Protein 7ESQ (pdb70)

Structure (mmCIF, N/CA/C/O backbone):
data_7ESQ
#
_entry.id   7ESQ
#
_cell.length_a   170.260
_cell.length_b   170.260
_cell.length_c   170.260
_cell.angle_alpha   90.000
_cell.angle_beta   90.000
_cell.angle_gamma   90.000
#
_symmetry.space_group_name_H-M   'I 21 3'
#
loop_
_entity.id
_entity.type
_entity.pdbx_description
1 polymer 'Packaging NTPase'
2 non-polymer 'MAGNESIUM ION'
3 non-polymer PYROPHOSPHATE
4 non-polymer DI(HYDROXYETHYL)ETHER
5 water water
#
loop_
_atom_site.group_PDB
_atom_site.id
_atom_site.type_symbol
_atom_site.label_atom_id
_atom_site.label_alt_id
_atom_site.label_comp_id
_atom_site.label_asym_id
_atom_site.label_entity_id
_atom_site.label_seq_id
_atom_site.pdbx_PDB_ins_code
_atom_site.Cartn_x
_atom_site.Cartn_y
_atom_site.Cartn_z
_atom_site.occupancy
_atom_site.B_iso_or_equiv
_atom_site.auth_seq_id
_atom_site.auth_comp_id
_atom_site.auth_asym_id
_atom_site.auth_atom_id
_atom_site.pdbx_PDB_model_num
ATOM 1 N N . THR A 1 28 ? -7.204 33.883 15.444 1.00 63.65 28 THR A N 1
ATOM 2 C CA . THR A 1 28 ? -6.536 33.263 14.301 1.00 56.40 28 THR A CA 1
ATOM 3 C C . THR A 1 28 ? -6.322 31.770 14.561 1.00 52.87 28 THR A C 1
ATOM 4 O O . THR A 1 28 ? -6.252 31.330 15.715 1.00 56.32 28 THR A O 1
ATOM 8 N N . VAL A 1 29 ? -6.177 30.992 13.501 1.00 46.46 29 VAL A N 1
ATOM 9 C CA . VAL A 1 29 ? -5.982 29.551 13.618 1.00 45.12 29 VAL A CA 1
ATOM 10 C C . VAL A 1 29 ? -4.493 29.239 13.541 1.00 43.51 29 VAL A C 1
ATOM 11 O O . VAL A 1 29 ? -3.786 29.755 12.668 1.00 42.87 29 VAL A O 1
ATOM 15 N N . ALA A 1 30 ? -4.014 28.365 14.427 1.00 41.43 30 ALA A N 1
ATOM 16 C CA . ALA A 1 30 ? -2.622 27.927 14.346 1.00 39.61 30 ALA A CA 1
ATOM 17 C C . ALA A 1 30 ? -2.428 27.036 13.122 1.00 42.59 30 ALA A C 1
ATOM 18 O O . ALA A 1 30 ? -3.172 26.065 12.916 1.00 38.95 30 ALA A O 1
ATOM 20 N N . LEU A 1 31 ? -1.413 27.361 12.321 1.00 42.84 31 LEU A N 1
ATOM 21 C CA . LEU A 1 31 ? -1.156 26.664 11.065 1.00 41.80 31 LEU A CA 1
ATOM 22 C C . LEU A 1 31 ? 0.024 25.710 11.123 1.00 44.62 31 LEU A C 1
ATOM 23 O O . LEU A 1 31 ? 0.059 24.745 10.345 1.00 42.00 31 LEU A O 1
ATOM 28 N N . VAL A 1 32 ? 0.993 25.935 12.011 1.00 40.44 32 VAL A N 1
ATOM 29 C CA . VAL A 1 32 ? 2.173 25.079 11.989 1.00 41.04 32 VAL A CA 1
ATOM 30 C C . VAL A 1 32 ? 2.664 24.681 13.382 1.00 43.19 32 VAL A C 1
ATOM 31 O O . VAL A 1 32 ? 3.313 23.643 13.527 1.00 43.58 32 VAL A O 1
ATOM 35 N N . VAL A 1 33 ? 2.372 25.472 14.419 1.00 39.63 33 VAL A N 1
ATOM 36 C CA . VAL A 1 33 ? 2.854 25.159 15.766 1.00 41.84 33 VAL A CA 1
ATOM 37 C C . VAL A 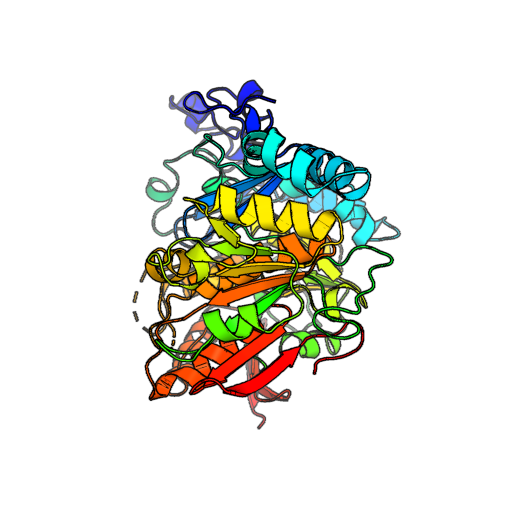1 33 ? 1.767 24.404 16.521 1.00 43.95 33 VAL A C 1
ATOM 38 O O . VAL A 1 33 ? 0.682 24.944 16.775 1.00 41.40 33 VAL A O 1
ATOM 42 N N . GLU A 1 34 ? 2.058 23.160 16.877 1.00 41.45 34 GLU A N 1
ATOM 43 C CA . GLU A 1 34 ? 1.143 22.309 17.627 1.00 44.65 34 GLU A CA 1
ATOM 44 C C . GLU A 1 34 ? 1.682 22.042 19.027 1.00 44.09 34 GLU A C 1
ATOM 45 O O . GLU A 1 34 ? 2.849 22.291 19.330 1.00 42.43 34 GLU A O 1
ATOM 51 N N . ALA A 1 35 ? 0.806 21.498 19.870 1.00 44.94 35 ALA A N 1
ATOM 52 C CA . ALA A 1 35 ? 1.148 21.238 21.263 1.00 45.94 35 ALA A CA 1
ATOM 53 C C . ALA A 1 35 ? 2.255 20.201 21.359 1.00 48.17 35 ALA A C 1
ATOM 54 O O . ALA A 1 35 ? 2.238 19.185 20.662 1.00 45.29 35 ALA A O 1
ATOM 56 N N . THR A 1 36 ? 3.226 20.463 22.233 1.00 44.23 36 THR A N 1
ATOM 57 C CA . THR A 1 36 ? 4.266 19.494 22.541 1.00 47.54 36 THR A CA 1
ATOM 58 C C . THR A 1 36 ? 4.376 19.197 24.032 1.00 45.62 36 THR A C 1
ATOM 59 O O . THR A 1 36 ? 5.209 18.375 24.425 1.00 48.42 36 THR A O 1
ATOM 63 N N . THR A 1 37 ? 3.586 19.856 24.870 1.00 43.84 37 THR A N 1
ATOM 64 C CA . THR A 1 37 ? 3.529 19.592 26.300 1.00 43.83 37 THR A CA 1
ATOM 65 C C . THR A 1 37 ? 2.084 19.308 26.670 1.00 46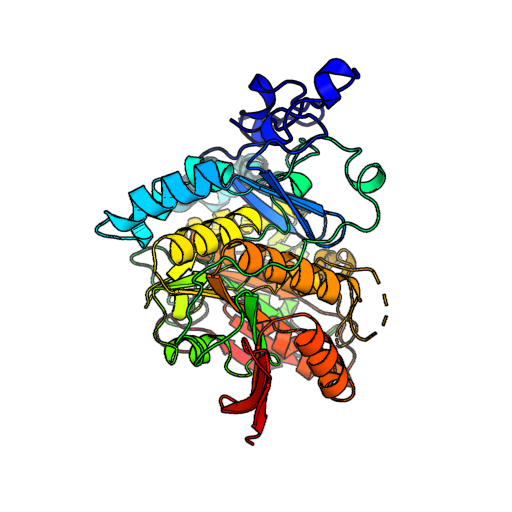.68 37 THR A C 1
ATOM 66 O O . THR A 1 37 ? 1.164 19.682 25.936 1.00 40.75 37 THR A O 1
ATOM 70 N N . GLU A 1 38 ? 1.889 18.656 27.826 1.00 42.24 38 GLU A N 1
ATOM 71 C CA . GLU A 1 38 ? 0.532 18.348 28.271 1.00 42.78 38 GLU A CA 1
ATOM 72 C C . GLU A 1 38 ? -0.276 19.614 28.513 1.00 43.99 38 GLU A C 1
ATOM 73 O O . GLU A 1 38 ? -1.501 19.623 28.307 1.00 42.45 38 GLU A O 1
ATOM 79 N N . ALA A 1 39 ? 0.382 20.692 28.952 1.00 44.60 39 ALA A N 1
ATOM 80 C CA . ALA A 1 39 ? -0.332 21.946 29.175 1.00 44.08 39 ALA A CA 1
ATOM 81 C C . ALA A 1 39 ? -0.835 22.533 27.863 1.00 40.95 39 ALA A C 1
ATOM 82 O O . ALA A 1 39 ? -1.961 23.039 27.792 1.00 42.49 39 ALA A O 1
ATOM 84 N N . GLU A 1 40 ? 0.004 22.513 26.829 1.00 40.90 40 GLU A N 1
ATOM 85 C CA . GLU A 1 40 ? -0.427 22.978 25.515 1.00 43.45 40 GLU A CA 1
ATOM 86 C C . GLU A 1 40 ? -1.512 22.078 24.922 1.00 42.69 40 GLU A C 1
ATOM 87 O O . GLU A 1 40 ? -2.412 22.571 24.225 1.00 43.39 40 GLU A O 1
ATOM 93 N N . ALA A 1 41 ? -1.455 20.771 25.196 1.00 39.33 41 ALA A N 1
ATOM 94 C CA . ALA A 1 41 ? -2.416 19.836 24.615 1.00 39.72 41 ALA A CA 1
ATOM 95 C C . ALA A 1 41 ? -3.834 20.093 25.076 1.00 43.73 41 ALA A C 1
ATOM 96 O O . ALA A 1 41 ? -4.781 19.735 24.366 1.00 40.53 41 ALA A O 1
ATOM 98 N N . LYS A 1 42 ? -4.004 20.684 26.256 1.00 43.36 42 LYS A N 1
ATOM 99 C CA . LYS A 1 42 ? -5.331 20.974 26.773 1.00 44.31 42 LYS A CA 1
ATOM 100 C C . LYS A 1 42 ? -5.974 22.172 26.099 1.00 40.27 42 LYS A C 1
ATOM 101 O O . LYS A 1 42 ? -7.155 22.427 26.343 1.00 43.09 42 LYS A O 1
ATOM 107 N N . LYS A 1 43 ? -5.237 22.907 25.272 1.00 40.89 43 LYS A N 1
ATOM 108 C CA . LYS A 1 43 ? -5.779 24.106 24.658 1.00 41.36 43 LYS A CA 1
ATOM 109 C C . LYS A 1 43 ? -6.713 23.726 23.504 1.00 40.93 43 LYS A C 1
ATOM 110 O O . LYS A 1 43 ? -6.855 22.551 23.150 1.00 38.78 43 LYS A O 1
ATOM 116 N N . SER A 1 44 ? -7.384 24.731 22.947 1.00 39.10 44 SER A N 1
ATOM 117 C CA . SER A 1 44 ? -8.371 24.486 21.902 1.00 41.50 44 SER A CA 1
ATOM 118 C C . SER A 1 44 ? -7.708 24.005 20.608 1.00 37.25 44 SER A C 1
ATOM 119 O O . SER A 1 44 ? -6.500 24.142 20.397 1.00 37.47 44 SER A O 1
ATOM 122 N N . LEU A 1 45 ? -8.533 23.434 19.726 1.00 36.43 45 LEU A N 1
ATOM 123 C CA . LEU A 1 45 ? -8.025 23.005 18.426 1.00 37.30 45 LEU A CA 1
ATOM 124 C C . LEU A 1 45 ? -7.508 24.195 17.629 1.00 37.84 45 LEU A C 1
ATOM 125 O O . LEU A 1 45 ? -6.485 24.095 16.937 1.00 37.55 45 LEU A O 1
ATOM 130 N N . ARG A 1 46 ? -8.225 25.323 17.694 1.00 35.48 46 ARG A N 1
ATOM 131 C CA . ARG A 1 46 ? -7.779 26.549 17.036 1.00 37.31 46 ARG A CA 1
ATOM 132 C C . ARG A 1 46 ? -6.360 26.906 17.450 1.00 41.59 46 ARG A C 1
ATOM 133 O O . ARG A 1 46 ? -5.546 27.339 16.628 1.00 39.88 46 ARG A O 1
ATOM 141 N N . GLU A 1 47 ? -6.041 26.705 18.718 1.00 40.47 47 GLU A N 1
ATOM 142 C CA . GLU A 1 47 ? -4.764 27.130 19.267 1.00 42.79 47 GLU A CA 1
ATOM 143 C C . GLU A 1 47 ? -3.676 26.075 19.131 1.00 43.57 47 GLU A C 1
ATOM 144 O O . GLU A 1 47 ? -2.568 26.273 19.647 1.00 43.11 47 GLU A O 1
ATOM 150 N N . GLY A 1 48 ? -3.960 24.948 18.485 1.00 37.43 48 GLY A N 1
ATOM 151 C CA . GLY A 1 48 ? -2.954 23.921 18.333 1.00 39.64 48 GLY A CA 1
ATOM 152 C C . GLY A 1 48 ? -2.974 22.833 19.383 1.00 37.72 48 GLY A C 1
ATOM 153 O O . GLY A 1 48 ? -2.066 21.990 19.388 1.00 39.81 48 GLY A O 1
ATOM 154 N N . GLY A 1 49 ? -3.982 22.814 20.258 1.00 37.05 49 GLY A N 1
ATOM 155 C CA . GLY A 1 49 ? -4.152 21.755 21.230 1.00 36.20 49 GLY A CA 1
ATOM 156 C C . GLY A 1 49 ? -4.975 20.594 20.690 1.00 42.63 49 GLY A C 1
ATOM 157 O O . GLY A 1 49 ? -5.321 20.522 19.508 1.00 39.02 49 GLY A O 1
ATOM 158 N N . LEU A 1 50 ? -5.275 19.658 21.587 1.00 35.77 50 LEU A N 1
ATOM 159 C CA . LEU A 1 50 ? -5.942 18.418 21.241 1.00 36.52 50 LEU A CA 1
ATOM 160 C C . LEU A 1 50 ? -7.331 18.280 21.852 1.00 39.11 50 LEU A C 1
ATOM 161 O O . LEU A 1 50 ? -7.962 17.237 21.674 1.00 41.98 50 LEU A O 1
ATOM 166 N N . VAL A 1 51 ? -7.830 19.289 22.559 1.00 37.24 51 VAL A N 1
ATOM 167 C CA . VAL A 1 51 ? -9.103 19.196 23.259 1.00 37.55 51 VAL A CA 1
ATOM 168 C C . VAL A 1 51 ? -10.054 20.242 22.686 1.00 38.77 51 VAL A C 1
ATOM 169 O O . VAL A 1 51 ? -9.764 21.442 22.759 1.00 39.45 51 VAL A O 1
ATOM 173 N N . PRO A 1 52 ? -11.195 19.852 22.115 1.00 36.32 52 PRO A N 1
ATOM 174 C CA . PRO A 1 52 ? -12.118 20.856 21.561 1.00 37.21 52 PRO A CA 1
ATOM 175 C C . PRO A 1 52 ? -12.635 21.793 22.646 1.00 41.70 52 PRO A C 1
ATOM 176 O O . PRO A 1 52 ? -13.025 21.362 23.735 1.00 41.83 52 PRO A O 1
ATOM 180 N N . ALA A 1 53 ? -12.601 23.089 22.348 1.00 41.10 53 ALA A N 1
ATOM 181 C CA . ALA A 1 53 ? -13.199 24.087 23.219 1.00 43.31 53 ALA A CA 1
ATOM 182 C C . ALA A 1 53 ? -14.714 23.906 23.247 1.00 47.81 53 ALA A C 1
ATOM 183 O O . ALA A 1 53 ? -15.283 23.061 22.545 1.00 44.66 53 ALA A O 1
ATOM 185 N N . ALA A 1 54 ? -15.382 24.719 24.075 1.00 47.15 54 ALA A N 1
ATOM 186 C CA . ALA A 1 54 ? -16.814 24.529 24.291 1.00 46.90 54 ALA A CA 1
ATOM 187 C C . ALA A 1 54 ? -17.592 24.577 22.980 1.00 45.59 54 ALA A C 1
ATOM 188 O O . ALA A 1 54 ? -18.561 23.829 22.796 1.00 48.66 54 ALA A O 1
ATOM 190 N N . HIS A 1 55 ? -17.164 25.422 22.042 1.00 44.03 55 HIS A N 1
ATOM 191 C CA . HIS A 1 55 ? -17.911 25.633 20.809 1.00 43.53 55 HIS A CA 1
ATOM 192 C C . HIS A 1 55 ? -17.215 25.065 19.573 1.00 43.03 55 HIS A C 1
ATOM 193 O O . HIS A 1 55 ? -17.526 25.478 18.457 1.00 42.80 55 HIS A O 1
ATOM 200 N N . GLU A 1 56 ? -16.284 24.136 19.743 1.00 39.68 56 GLU A N 1
ATOM 201 C CA . GLU A 1 56 ? -15.630 23.477 18.619 1.00 38.21 56 GLU A CA 1
ATOM 202 C C . GLU A 1 56 ? -16.225 22.084 18.439 1.00 39.89 56 GLU A C 1
ATOM 203 O O . GLU A 1 56 ? -16.340 21.329 19.409 1.00 39.56 56 GLU A O 1
ATOM 209 N N . ILE A 1 57 ? -16.603 21.737 17.203 1.00 34.55 57 ILE A N 1
ATOM 210 C CA . ILE A 1 57 ? -17.096 20.399 16.877 1.00 34.84 57 ILE A CA 1
ATOM 211 C C . ILE A 1 57 ? -16.168 19.820 15.818 1.00 35.39 57 ILE A C 1
ATOM 212 O O . ILE A 1 57 ? -15.998 20.426 14.756 1.00 32.23 57 ILE A O 1
ATOM 217 N N . MET A 1 58 ? -15.585 18.655 16.092 1.00 32.83 58 MET A N 1
ATOM 218 C CA . MET A 1 58 ? -14.702 18.022 15.117 1.00 32.45 58 MET A CA 1
ATOM 219 C C . MET A 1 58 ? -15.507 17.327 14.027 1.00 35.12 58 MET A C 1
ATOM 220 O O . MET A 1 58 ? -16.533 16.697 14.299 1.00 32.76 58 MET A O 1
ATOM 225 N N . ILE A 1 59 ? -15.008 17.414 12.795 1.00 33.44 59 ILE A N 1
ATOM 226 C CA . ILE A 1 59 ? -15.670 16.811 11.636 1.00 32.29 59 ILE A CA 1
ATOM 227 C C . ILE A 1 59 ? -14.696 15.869 10.939 1.00 34.41 59 ILE A C 1
ATOM 228 O O . ILE A 1 59 ? -13.848 16.335 10.163 1.00 32.25 59 ILE A O 1
ATOM 233 N N . PRO A 1 60 ? -14.776 14.557 11.176 1.00 33.87 60 PRO A N 1
ATOM 234 C CA . PRO A 1 60 ? -13.876 13.613 10.496 1.00 32.92 60 PRO A CA 1
ATOM 235 C C . PRO A 1 60 ? -14.312 13.363 9.053 1.00 34.03 60 PRO A C 1
ATOM 236 O O . PRO A 1 60 ? -15.466 13.021 8.784 1.00 35.56 60 PRO A O 1
ATOM 240 N N . VAL A 1 61 ? -13.366 13.499 8.130 1.00 33.44 61 VAL A N 1
ATOM 241 C CA . VAL A 1 61 ? -13.636 13.303 6.707 1.00 33.62 61 VAL A CA 1
ATOM 242 C C . VAL A 1 61 ? -12.502 12.458 6.140 1.00 33.23 61 VAL A C 1
ATOM 243 O O . VAL A 1 61 ? -11.399 12.966 5.929 1.00 35.90 61 VAL A O 1
ATOM 247 N N . GLY A 1 62 ? -12.744 11.164 5.933 1.00 38.81 62 GLY A N 1
ATOM 248 C CA . GLY A 1 62 ? -11.650 10.299 5.505 1.00 41.63 62 GLY A CA 1
ATOM 249 C C . GLY A 1 62 ? -10.560 10.305 6.559 1.00 39.51 62 GLY A C 1
ATOM 250 O O . GLY A 1 62 ? -10.829 10.136 7.754 1.00 38.96 62 GLY A O 1
ATOM 251 N N . ASN A 1 63 ? -9.314 10.547 6.136 1.00 39.94 63 ASN A N 1
ATOM 252 C CA . ASN A 1 63 ? -8.194 10.642 7.069 1.00 40.94 63 ASN A CA 1
ATOM 253 C C . ASN A 1 63 ? -7.954 12.063 7.572 1.00 41.60 63 ASN A C 1
ATOM 254 O O . ASN A 1 63 ? -6.973 12.302 8.286 1.00 41.07 63 ASN A O 1
ATOM 259 N N . MET A 1 64 ? -8.845 12.989 7.252 1.00 37.77 64 MET A N 1
ATOM 260 C CA . MET A 1 64 ? -8.746 14.381 7.655 1.00 36.23 64 MET A CA 1
ATOM 261 C C . MET A 1 64 ? -9.651 14.595 8.864 1.00 37.96 64 MET A C 1
ATOM 262 O O . MET A 1 64 ? -10.634 13.874 9.068 1.00 34.90 64 MET A O 1
ATOM 267 N N . ILE A 1 65 ? -9.331 15.599 9.664 1.00 32.85 65 ILE A N 1
ATOM 268 C CA . ILE A 1 65 ? -10.229 16.006 10.735 1.00 35.58 65 ILE A CA 1
ATOM 269 C C . ILE A 1 65 ? -10.346 17.511 10.658 1.00 36.04 65 ILE A C 1
ATOM 270 O O . ILE A 1 65 ? -9.343 18.212 10.810 1.00 37.61 65 ILE A O 1
ATOM 275 N N . LEU A 1 66 ? -11.558 18.003 10.396 1.00 33.40 66 LEU A N 1
ATOM 276 C CA . LEU A 1 66 ? -11.839 19.431 10.366 1.00 33.57 66 LEU A CA 1
ATOM 277 C C . LEU A 1 66 ? -12.536 19.816 11.667 1.00 33.76 66 LEU A C 1
ATOM 278 O O . LEU A 1 66 ? -12.879 18.965 12.485 1.00 35.85 66 LEU A O 1
ATOM 283 N N . ALA A 1 67 ? -12.774 21.112 11.844 1.00 35.79 67 ALA A N 1
ATOM 284 C CA . ALA A 1 67 ? -13.471 21.609 13.019 1.00 34.57 67 ALA A CA 1
ATOM 285 C C . ALA A 1 67 ? -14.318 22.804 12.621 1.00 34.09 67 ALA A C 1
ATOM 286 O O . ALA A 1 67 ? -13.865 23.653 11.853 1.00 34.61 67 ALA A O 1
ATOM 288 N N . VAL A 1 68 ? -15.539 22.872 13.148 1.00 33.62 68 VAL A N 1
ATOM 289 C CA . VAL A 1 68 ? -16.365 24.064 13.037 1.00 33.40 68 VAL A CA 1
ATOM 290 C C . VAL A 1 68 ? -16.443 24.732 14.403 1.00 35.59 68 VAL A C 1
ATOM 291 O O . VAL A 1 68 ? -16.560 24.055 15.430 1.00 37.09 68 VAL A O 1
ATOM 295 N N . ASP A 1 69 ? -16.329 26.054 14.410 1.00 34.01 69 ASP A N 1
ATOM 296 C CA . ASP A 1 69 ? -16.464 26.871 15.613 1.00 38.33 69 ASP A CA 1
ATOM 297 C C . ASP A 1 69 ? -17.853 27.491 15.573 1.00 39.13 69 ASP A C 1
ATOM 298 O O . ASP A 1 69 ? -18.110 28.409 14.782 1.00 38.90 69 ASP A O 1
ATOM 303 N N . THR A 1 70 ? -18.751 26.985 16.414 1.00 36.79 70 THR A N 1
ATOM 304 C CA . THR A 1 70 ? -20.149 27.402 16.308 1.00 42.27 70 THR A CA 1
ATOM 305 C C . THR A 1 70 ? -20.369 28.819 16.821 1.00 44.96 70 THR A C 1
ATOM 306 O O . THR A 1 70 ? -21.404 29.427 16.508 1.00 42.64 70 THR A O 1
ATOM 310 N N . GLN A 1 71 ? -19.426 29.361 17.600 1.00 42.35 71 GLN A N 1
ATOM 311 C CA . GLN A 1 71 ? -19.535 30.756 18.011 1.00 45.16 71 GLN A CA 1
ATOM 312 C C . GLN A 1 71 ? -19.191 31.699 16.867 1.00 46.06 71 GLN A C 1
ATOM 313 O O . GLN A 1 71 ? -19.898 32.691 16.632 1.00 43.02 71 GLN A O 1
ATOM 319 N N . VAL A 1 72 ? -18.112 31.407 16.142 1.00 39.93 72 VAL A N 1
ATOM 320 C CA . VAL A 1 72 ? -17.802 32.179 14.944 1.00 38.95 72 VAL A CA 1
ATOM 321 C C . VAL A 1 72 ? -18.911 32.011 13.911 1.00 43.57 72 VAL A C 1
ATOM 322 O O . VAL A 1 72 ? -19.306 32.972 13.234 1.00 44.00 72 VAL A O 1
ATOM 326 N N . LEU A 1 73 ? -19.443 30.791 13.792 1.00 43.66 73 LEU A N 1
ATOM 327 C CA . LEU A 1 73 ? -20.518 30.524 12.837 1.00 41.19 73 LEU A CA 1
ATOM 328 C C . LEU A 1 73 ? -21.710 31.453 13.063 1.00 44.66 73 LEU A C 1
ATOM 329 O O . LEU A 1 73 ? -22.149 32.149 12.141 1.00 46.20 73 LEU A O 1
ATOM 334 N N . ASP A 1 74 ? -22.246 31.481 14.290 1.00 42.44 74 ASP A N 1
ATOM 335 C CA . ASP A 1 74 ? -23.433 32.299 14.559 1.00 46.48 74 ASP A CA 1
ATOM 336 C C . ASP A 1 74 ? -23.135 33.792 14.537 1.00 47.76 74 ASP A C 1
ATOM 337 O O . ASP A 1 74 ? -24.009 34.585 14.159 1.00 48.91 74 ASP A O 1
ATOM 342 N N . LYS A 1 75 ? -21.925 34.198 14.922 1.00 44.97 75 LYS A N 1
ATOM 343 C CA . LYS A 1 75 ? -21.442 35.533 14.582 1.00 46.89 75 LYS A CA 1
ATOM 344 C C . LYS A 1 75 ? -21.627 35.861 13.102 1.00 50.65 75 LYS A C 1
ATOM 345 O O . LYS A 1 75 ? -22.198 36.898 12.746 1.00 50.02 75 LYS A O 1
ATOM 351 N N . CYS A 1 76 ? -21.095 35.009 12.219 1.00 47.29 76 CYS A N 1
ATOM 352 C CA . CYS A 1 76 ? -21.191 35.277 10.784 1.00 48.03 76 CYS A CA 1
ATOM 353 C C . CYS A 1 76 ? -22.633 35.211 10.305 1.00 49.14 76 CYS A C 1
ATOM 354 O O . CYS A 1 76 ? -23.038 35.989 9.429 1.00 52.03 76 CYS A O 1
ATOM 357 N N . ALA A 1 77 ? -23.420 34.287 10.855 1.00 45.37 77 ALA A N 1
ATOM 358 C CA . ALA A 1 77 ? -24.802 34.156 10.408 1.00 46.64 77 ALA A CA 1
ATOM 359 C C . ALA A 1 77 ? -25.595 35.418 10.730 1.00 52.51 77 ALA A C 1
ATOM 360 O O . ALA A 1 77 ? -26.426 35.857 9.931 1.00 50.61 77 ALA A O 1
ATOM 362 N N . LEU A 1 78 ? -25.331 36.028 11.887 1.00 51.65 78 LEU A N 1
ATOM 363 C CA . LEU A 1 78 ? -25.977 37.297 12.218 1.00 54.46 78 LEU A CA 1
ATOM 364 C C . LEU A 1 78 ? -25.537 38.407 11.272 1.00 55.99 78 LEU A C 1
ATOM 365 O O . LEU A 1 78 ? -26.366 39.193 10.799 1.00 57.00 78 LEU A O 1
ATOM 370 N N . ALA A 1 79 ? -24.236 38.484 10.977 1.00 54.95 79 ALA A N 1
ATOM 371 C CA . ALA A 1 79 ? -23.744 39.489 10.040 1.00 58.02 79 ALA A CA 1
ATOM 372 C C . ALA A 1 79 ? -24.338 39.283 8.648 1.00 62.61 79 ALA A C 1
ATOM 373 O O . ALA A 1 79 ? -24.793 40.238 8.005 1.00 63.56 79 ALA A O 1
ATOM 375 N N . LEU A 1 80 ? -24.347 38.034 8.166 1.00 58.28 80 LEU A N 1
ATOM 376 C CA . LEU A 1 80 ? -24.919 37.749 6.852 1.00 58.29 80 LEU A CA 1
ATOM 377 C C . LEU A 1 80 ? -26.412 38.059 6.807 1.00 61.87 80 LEU A C 1
ATOM 378 O O . LEU A 1 80 ? -26.929 38.503 5.774 1.00 63.56 80 LEU A O 1
ATOM 383 N N . ALA A 1 81 ? -27.126 37.815 7.909 1.00 59.31 81 ALA A N 1
ATOM 384 C CA . ALA A 1 81 ? -28.570 38.019 7.893 1.00 58.02 81 ALA A CA 1
ATOM 385 C C . ALA A 1 81 ? -28.921 39.480 7.652 1.00 66.14 81 ALA A C 1
ATOM 386 O O . ALA A 1 81 ? -29.974 39.777 7.074 1.00 68.51 81 ALA A O 1
ATOM 388 N N . ALA A 1 82 ? -28.054 40.401 8.072 1.00 65.73 82 ALA A N 1
ATOM 389 C CA . ALA A 1 82 ? -28.271 41.827 7.870 1.00 68.21 82 ALA A CA 1
ATOM 390 C C . ALA A 1 82 ? -27.556 42.349 6.629 1.00 72.06 82 ALA A C 1
ATOM 391 O O . ALA A 1 82 ? -27.288 43.552 6.536 1.00 74.42 82 ALA A O 1
ATOM 393 N N . SER A 1 83 ? -27.249 41.472 5.674 1.00 72.21 83 SER A N 1
ATOM 394 C CA . SER A 1 83 ? -26.539 41.838 4.457 1.00 73.67 83 SER A CA 1
ATOM 395 C C . SER A 1 83 ? -27.499 42.003 3.290 1.00 74.42 83 SER A C 1
ATOM 396 O O . SER A 1 83 ? -28.509 41.303 3.178 1.00 71.72 83 SER A O 1
ATOM 399 N N . ASP A 1 84 ? -27.148 42.934 2.406 1.00 77.69 84 ASP A N 1
ATOM 400 C CA . ASP A 1 84 ? -27.905 43.156 1.180 1.00 84.30 84 ASP A CA 1
ATOM 401 C C . ASP A 1 84 ? -27.497 42.210 0.045 1.00 83.01 84 ASP A C 1
ATOM 402 O O . ASP A 1 84 ? -28.325 41.919 -0.828 1.00 82.69 84 ASP A O 1
ATOM 407 N N . ASP A 1 85 ? -26.261 41.714 0.037 1.00 79.21 85 ASP A N 1
ATOM 408 C CA . ASP A 1 85 ? -25.837 40.659 -0.890 1.00 77.47 85 ASP A CA 1
ATOM 409 C C . ASP A 1 85 ? -25.123 39.544 -0.143 1.00 72.75 85 ASP A C 1
ATOM 410 O O . ASP A 1 85 ? -23.954 39.731 0.258 1.00 70.10 85 ASP A O 1
ATOM 415 N N . PRO A 1 86 ? -25.776 38.396 0.077 1.00 70.37 86 PRO A N 1
ATOM 416 C CA . PRO A 1 86 ? -25.039 37.208 0.545 1.00 67.83 86 PRO A CA 1
ATOM 417 C C . PRO A 1 86 ? -23.783 36.905 -0.255 1.00 64.30 86 PRO A C 1
ATOM 418 O O . PRO A 1 86 ? -22.721 36.646 0.330 1.00 62.37 86 PRO A O 1
ATOM 422 N N . GLY A 1 87 ? -23.881 36.923 -1.586 1.00 64.16 87 GLY A N 1
ATOM 423 C CA . GLY A 1 87 ? -22.722 36.627 -2.409 1.00 60.68 87 GLY A CA 1
ATOM 424 C C . GLY A 1 87 ? -21.571 37.582 -2.160 1.00 65.54 87 GLY A C 1
ATOM 425 O O . GLY A 1 87 ? -20.415 37.160 -2.052 1.00 64.13 87 GLY A O 1
ATOM 426 N N . ARG A 1 88 ? -21.867 38.882 -2.047 1.00 64.28 88 ARG A N 1
ATOM 427 C CA . ARG A 1 88 ? -20.799 39.847 -1.795 1.00 67.35 88 ARG A CA 1
ATOM 428 C C . ARG A 1 88 ? -20.224 39.691 -0.389 1.00 62.70 88 ARG A C 1
ATOM 429 O O . ARG A 1 88 ? -19.010 39.823 -0.199 1.00 61.01 88 ARG A O 1
ATOM 437 N N . TRP A 1 89 ? -21.071 39.408 0.608 1.00 62.30 89 TRP A N 1
ATOM 438 C CA . TRP A 1 89 ? -20.579 39.265 1.979 1.00 58.98 89 TRP A CA 1
ATOM 439 C C . TRP A 1 89 ? -19.525 38.168 2.072 1.00 56.14 89 TRP A C 1
ATOM 440 O O . TRP A 1 89 ? -18.470 38.353 2.690 1.00 55.03 89 TRP A O 1
ATOM 451 N N . PHE A 1 90 ? -19.788 37.019 1.445 1.00 57.91 90 PHE A N 1
ATOM 452 C CA . PHE A 1 90 ? -18.821 35.922 1.455 1.00 55.21 90 PHE A CA 1
ATOM 453 C C . PHE A 1 90 ? -17.500 36.310 0.791 1.00 58.11 90 PHE A C 1
ATOM 454 O O . PHE A 1 90 ? -16.422 36.003 1.317 1.00 55.93 90 PHE A O 1
ATOM 462 N N . ALA A 1 91 ? -17.558 36.991 -0.361 1.00 57.40 91 ALA A N 1
ATOM 463 C CA . ALA A 1 91 ? -16.327 37.361 -1.059 1.00 60.31 91 ALA A CA 1
ATOM 464 C C . ALA A 1 91 ? -15.489 38.352 -0.254 1.00 58.45 91 ALA A C 1
ATOM 465 O O . ALA A 1 91 ? -14.260 38.366 -0.376 1.00 63.06 91 ALA A O 1
ATOM 467 N N . GLU A 1 92 ? -16.131 39.177 0.574 1.00 59.45 92 GLU A N 1
ATOM 468 C CA . GLU A 1 92 ? -15.463 40.179 1.400 1.00 57.60 92 GLU A CA 1
ATOM 469 C C . GLU A 1 92 ? -15.042 39.659 2.773 1.00 60.58 92 GLU A C 1
ATOM 470 O O . GLU A 1 92 ? -14.433 40.412 3.539 1.00 59.76 92 GLU A O 1
ATOM 476 N N . ASN A 1 93 ? -15.341 38.404 3.112 1.00 61.28 93 ASN A N 1
ATOM 477 C CA . ASN A 1 93 ? -15.099 37.909 4.467 1.00 59.91 93 ASN A CA 1
ATOM 478 C C . ASN A 1 93 ? -14.440 36.533 4.449 1.00 60.74 93 ASN A C 1
ATOM 479 O O . ASN A 1 93 ? -14.791 35.633 5.227 1.00 54.99 93 ASN A O 1
ATOM 484 N N . GLU A 1 94 ? -13.452 36.354 3.572 1.00 58.32 94 GLU A N 1
ATOM 485 C CA . GLU A 1 94 ? -12.777 35.067 3.515 1.00 59.84 94 GLU A CA 1
ATOM 486 C C . GLU A 1 94 ? -12.033 34.773 4.809 1.00 57.36 94 GLU A C 1
ATOM 487 O O . GLU A 1 94 ? -11.873 33.604 5.174 1.00 54.31 94 GLU A O 1
ATOM 493 N N . SER A 1 95 ? -11.615 35.810 5.539 1.00 56.13 95 SER A N 1
ATOM 494 C CA . SER A 1 95 ? -10.949 35.572 6.815 1.00 56.54 95 SER A CA 1
ATOM 495 C C . SER A 1 95 ? -11.901 34.953 7.836 1.00 53.68 95 SER A C 1
ATOM 496 O O . SER A 1 95 ? -11.523 34.017 8.552 1.00 51.27 95 SER A O 1
ATOM 499 N N . LEU A 1 96 ? -13.137 35.461 7.918 1.00 53.07 96 LEU A N 1
ATOM 500 C CA . LEU A 1 96 ? -14.104 34.915 8.870 1.00 49.75 96 LEU A CA 1
ATOM 501 C C . LEU A 1 96 ? -14.526 33.503 8.487 1.00 51.37 96 LEU A C 1
ATOM 502 O O . LEU A 1 96 ? -14.723 32.651 9.361 1.00 49.69 96 LEU A O 1
ATOM 507 N N . ILE A 1 97 ? -14.686 33.245 7.185 1.00 50.03 97 ILE A N 1
ATOM 508 C CA . ILE A 1 97 ? -15.006 31.900 6.708 1.00 48.06 97 ILE A CA 1
ATOM 509 C C . ILE A 1 97 ? -13.911 30.906 7.069 1.00 45.44 97 ILE A C 1
ATOM 510 O O . ILE A 1 97 ? -14.195 29.772 7.473 1.00 41.17 97 ILE A O 1
ATOM 515 N N . HIS A 1 98 ? -12.649 31.304 6.956 1.00 45.37 98 HIS A N 1
ATOM 516 C CA . HIS A 1 98 ? -11.605 30.350 7.316 1.00 47.38 98 HIS A CA 1
ATOM 517 C C . HIS A 1 98 ? -11.459 30.192 8.825 1.00 50.43 98 HIS A C 1
ATOM 518 O O . HIS A 1 98 ? -10.821 29.233 9.285 1.00 46.37 98 HIS A O 1
ATOM 525 N N . SER A 1 99 ? -12.059 31.099 9.593 1.00 45.62 99 SER A N 1
ATOM 526 C CA . SER A 1 99 ? -12.141 30.945 11.034 1.00 49.99 99 SER A CA 1
ATOM 527 C C . SER A 1 99 ? -13.333 30.088 11.437 1.00 45.96 99 SER A C 1
ATOM 528 O O . SER A 1 99 ? -13.370 29.579 12.569 1.00 44.31 99 SER A O 1
ATOM 531 N N . THR A 1 100 ? -14.306 29.923 10.535 1.00 42.65 100 THR A N 1
ATOM 532 C CA . THR A 1 100 ? -15.526 29.204 10.883 1.00 37.75 100 THR A CA 1
ATOM 533 C C . THR A 1 100 ? -15.330 27.701 10.770 1.00 37.02 100 THR A C 1
ATOM 534 O O . THR A 1 100 ? -15.773 26.952 11.636 1.00 35.86 100 THR A O 1
ATOM 538 N N . VAL A 1 101 ? -14.710 27.241 9.683 1.00 34.72 101 VAL A N 1
ATOM 539 C CA . VAL A 1 101 ? -14.330 25.841 9.535 1.00 34.32 101 VAL A CA 1
ATOM 540 C C . VAL A 1 101 ? -12.849 25.807 9.173 1.00 35.41 101 VAL A C 1
ATOM 541 O O . VAL A 1 101 ? -12.411 26.520 8.256 1.00 36.39 101 VAL A O 1
ATOM 545 N N . PHE A 1 102 ? -12.076 24.992 9.897 1.00 35.93 102 PHE A N 1
ATOM 546 C CA . PHE A 1 102 ? -10.632 24.942 9.712 1.00 33.89 102 PHE A CA 1
ATOM 547 C C . PHE A 1 102 ? -10.137 23.527 9.990 1.00 36.47 102 PHE A C 1
ATOM 548 O O . PHE A 1 102 ? -10.872 22.678 10.491 1.00 35.35 102 PHE A O 1
ATOM 556 N N . ALA A 1 103 ? -8.887 23.265 9.611 1.00 33.98 103 ALA A N 1
ATOM 557 C CA . ALA A 1 103 ? -8.296 21.954 9.849 1.00 37.42 103 ALA A CA 1
ATOM 558 C C . ALA A 1 103 ? -7.278 22.075 10.974 1.00 36.32 103 ALA A C 1
ATOM 559 O O . ALA A 1 103 ? -6.212 22.667 10.758 1.00 37.61 103 ALA A O 1
ATOM 561 N N . PRO A 1 104 ? -7.552 21.540 12.168 1.00 36.92 104 PRO A N 1
ATOM 562 C CA . PRO A 1 104 ? -6.605 21.686 13.293 1.00 37.15 104 PRO A CA 1
ATOM 563 C C . PRO A 1 104 ? -5.204 21.173 12.958 1.00 36.49 104 PRO A C 1
ATOM 564 O O . PRO A 1 104 ? -5.037 20.185 12.238 1.00 36.66 104 PRO A O 1
ATOM 568 N N . VAL A 1 105 ? -4.193 21.834 13.532 1.00 35.88 105 VAL A N 1
ATOM 569 C CA . VAL A 1 105 ? -2.792 21.497 13.251 1.00 36.74 105 VAL A CA 1
ATOM 570 C C . VAL A 1 105 ? -2.302 20.290 14.063 1.00 38.19 105 VAL A C 1
ATOM 571 O O . VAL A 1 105 ? -1.398 19.579 13.616 1.00 37.45 105 VAL A O 1
ATOM 575 N N . ALA A 1 106 ? -2.872 20.015 15.242 1.00 37.72 106 ALA A N 1
ATOM 576 C CA . ALA A 1 106 ? -2.340 18.955 16.095 1.00 37.49 106 ALA A CA 1
ATOM 577 C C . ALA A 1 106 ? -2.490 17.577 15.452 1.00 43.44 106 ALA A C 1
ATOM 578 O O . ALA A 1 106 ? -3.576 17.200 14.999 1.00 41.19 106 ALA A O 1
ATOM 580 N N . LYS A 1 107 ? -1.404 16.805 15.462 1.00 39.39 107 LYS A N 1
ATOM 581 C CA . LYS A 1 107 ? -1.382 15.529 14.753 1.00 47.20 107 LYS A CA 1
ATOM 582 C C . LYS A 1 107 ? -2.047 14.393 15.526 1.00 49.48 107 LYS A C 1
ATOM 583 O O . LYS A 1 107 ? -2.560 13.456 14.903 1.00 48.85 107 LYS A O 1
ATOM 589 N N . GLY A 1 108 ? -2.072 14.442 16.857 1.00 42.65 108 GLY A N 1
ATOM 590 C CA . GLY A 1 108 ? -2.562 13.242 17.531 1.00 48.70 108 GLY A CA 1
ATOM 591 C C . GLY A 1 108 ? -4.066 12.975 17.542 1.00 47.66 108 GLY A C 1
ATOM 592 O O . GLY A 1 108 ? -4.481 11.998 18.177 1.00 41.92 108 GLY A O 1
ATOM 593 N N . LEU A 1 109 ? -4.887 13.770 16.839 1.00 40.65 109 LEU A N 1
ATOM 594 C CA . LEU A 1 109 ? -6.345 13.703 17.014 1.00 41.06 109 LEU A CA 1
ATOM 595 C C . LEU A 1 109 ? -6.923 12.345 16.635 1.00 41.03 109 LEU A C 1
ATOM 596 O O . LEU A 1 109 ? -7.862 11.867 17.283 1.00 39.49 109 LEU A O 1
ATOM 601 N N . HIS A 1 110 ? -6.399 11.720 15.574 1.00 42.18 110 HIS A N 1
ATOM 602 C CA . HIS A 1 110 ? -6.884 10.405 15.158 1.00 44.61 110 HIS A CA 1
ATOM 603 C C . HIS A 1 110 ? -6.739 9.376 16.263 1.00 41.57 110 HIS A C 1
ATOM 604 O O . HIS A 1 110 ? -7.604 8.507 16.434 1.00 42.87 110 HIS A O 1
ATOM 611 N N . ARG A 1 111 ? -5.621 9.418 16.986 1.00 40.66 111 ARG A N 1
ATOM 612 C CA . ARG A 1 111 ? -5.409 8.454 18.060 1.00 40.88 111 ARG A CA 1
ATOM 613 C C . ARG A 1 111 ? -6.286 8.763 19.264 1.00 39.24 111 ARG A C 1
ATOM 614 O O . ARG A 1 111 ? -6.887 7.854 19.856 1.00 36.84 111 ARG A O 1
ATOM 622 N N . VAL A 1 112 ? -6.364 10.043 19.644 1.00 35.84 112 VAL A N 1
ATOM 623 C CA . VAL A 1 112 ? -7.085 10.424 20.855 1.00 35.50 112 VAL A CA 1
ATOM 624 C C . VAL A 1 112 ? -8.583 10.183 20.721 1.00 36.75 112 VAL A C 1
ATOM 625 O O . VAL A 1 112 ? -9.257 9.881 21.716 1.00 36.13 112 VAL A O 1
ATOM 629 N N . TYR A 1 113 ? -9.142 10.317 19.505 1.00 34.52 113 TYR A N 1
ATOM 630 C CA . TYR A 1 113 ? -10.586 10.196 19.275 1.00 35.62 113 TYR A CA 1
ATOM 631 C C . TYR A 1 113 ? -10.837 9.060 18.291 1.00 36.27 113 TYR A C 1
ATOM 632 O O . TYR A 1 113 ? -11.031 9.299 17.090 1.00 35.16 113 TYR A O 1
ATOM 641 N N . PRO A 1 114 ? -10.861 7.812 18.769 1.00 36.21 114 PRO A N 1
ATOM 642 C CA . PRO A 1 114 ? -10.820 6.665 17.855 1.00 35.51 114 PRO A CA 1
ATOM 643 C C . PRO A 1 114 ? -12.122 6.474 17.087 1.00 36.06 114 PRO A C 1
ATOM 644 O O . PRO A 1 114 ? -13.211 6.522 17.658 1.00 31.81 114 PRO A O 1
ATOM 648 N N . LEU A 1 115 ? -11.985 6.215 15.781 1.00 31.97 115 LEU A N 1
ATOM 649 C CA . LEU A 1 115 ? -13.126 6.004 14.885 1.00 32.68 115 LEU A CA 1
ATOM 650 C C . LEU A 1 115 ? -14.148 7.133 15.035 1.00 31.38 115 LEU A C 1
ATOM 651 O O . LEU A 1 115 ? -15.359 6.915 15.042 1.00 35.13 115 LEU A O 1
ATOM 656 N N . LEU A 1 116 ? -13.636 8.359 15.116 1.00 33.02 116 LEU A N 1
ATOM 657 C CA . LEU A 1 116 ? -14.452 9.537 15.367 1.00 31.29 116 LEU A CA 1
ATOM 658 C C . LEU A 1 116 ? -15.587 9.674 14.354 1.00 35.22 116 LEU A C 1
ATOM 659 O O . LEU A 1 116 ? -15.407 9.442 13.153 1.00 31.97 116 LEU A O 1
ATOM 664 N N . SER A 1 117 ? -16.761 10.040 14.858 1.00 31.46 117 SER A N 1
ATOM 665 C CA . SER A 1 117 ? -17.907 10.421 14.034 1.00 30.68 117 SER A CA 1
ATOM 666 C C . SER A 1 117 ? -18.372 11.783 14.548 1.00 33.41 117 SER A C 1
ATOM 667 O O . SER A 1 117 ? -17.619 12.525 15.190 1.00 32.34 117 SER A O 1
ATOM 670 N N . VAL A 1 118 ? -19.637 12.131 14.276 1.00 32.71 118 VAL A N 1
ATOM 671 C CA . VAL A 1 118 ? -20.292 13.293 14.885 1.00 31.08 118 VAL A CA 1
ATOM 672 C C . VAL A 1 118 ? -21.577 12.799 15.536 1.00 31.04 118 VAL A C 1
ATOM 673 O O . VAL A 1 118 ? -22.291 11.978 14.954 1.00 33.39 118 VAL A O 1
ATOM 677 N N . ARG A 1 119 ? -21.878 13.281 16.752 1.00 31.63 119 ARG A N 1
ATOM 678 C CA . ARG A 1 119 ? -23.007 12.694 17.457 1.00 33.83 119 ARG A CA 1
ATOM 679 C C . ARG A 1 119 ? -24.327 13.141 16.826 1.00 32.35 119 ARG A C 1
ATOM 680 O O . ARG A 1 119 ? -24.499 14.318 16.503 1.00 34.34 119 ARG A O 1
ATOM 688 N N . PRO A 1 120 ? -25.268 12.219 16.628 1.00 34.67 120 PRO A N 1
ATOM 689 C CA . PRO A 1 120 ? -26.544 12.561 15.985 1.00 35.78 120 PRO A CA 1
ATOM 690 C C . PRO A 1 120 ? -27.471 13.246 16.978 1.00 40.54 120 PRO A C 1
ATOM 691 O O . PRO A 1 120 ? -27.855 12.665 17.993 1.00 42.04 120 PRO A O 1
ATOM 695 N N . GLU A 1 121 ? -27.854 14.474 16.667 1.00 42.94 121 GLU A N 1
ATOM 696 C CA . GLU A 1 121 ? -28.670 15.269 17.571 1.00 44.65 121 GLU A CA 1
ATOM 697 C C . GLU A 1 121 ? -29.716 15.992 16.746 1.00 48.85 121 GLU A C 1
ATOM 698 O O . GLU A 1 121 ? -29.561 16.177 15.538 1.00 48.53 121 GLU A O 1
ATOM 704 N N . VAL A 1 122 ? -30.803 16.395 17.397 1.00 43.26 122 VAL A N 1
ATOM 705 C CA . VAL A 1 122 ? -31.778 17.286 16.790 1.00 46.83 122 VAL A CA 1
ATOM 706 C C . VAL A 1 122 ? -32.047 18.371 17.822 1.00 49.96 122 VAL A C 1
ATOM 707 O O . VAL A 1 122 ? -32.403 18.059 18.963 1.00 46.10 122 VAL A O 1
ATOM 711 N N . PRO A 1 123 ? -31.831 19.645 17.499 1.00 47.78 123 PRO A N 1
ATOM 712 C CA . PRO A 1 123 ? -32.046 20.702 18.490 1.00 48.09 123 PRO A CA 1
ATOM 713 C C . PRO A 1 123 ? -33.509 20.794 18.872 1.00 48.99 123 PRO A C 1
ATOM 714 O O . PRO A 1 123 ? -34.400 20.545 18.061 1.00 44.02 123 PRO A O 1
ATOM 718 N N . ALA A 1 124 ? -33.749 21.178 20.124 1.00 49.39 124 ALA A N 1
ATOM 719 C CA . ALA A 1 124 ? -35.114 21.375 20.580 1.00 48.23 124 ALA A CA 1
ATOM 720 C C . ALA A 1 124 ? -35.793 22.454 19.745 1.00 44.38 124 ALA A C 1
ATOM 721 O O . ALA A 1 124 ? -35.187 23.475 19.397 1.00 44.92 124 ALA A O 1
ATOM 723 N N . GLY A 1 125 ? -37.055 22.216 19.403 1.00 46.96 125 GLY A N 1
ATOM 724 C CA . GLY A 1 125 ? -37.794 23.192 18.632 1.00 50.13 125 GLY A CA 1
ATOM 725 C C . GLY A 1 125 ? -37.561 23.155 17.136 1.00 49.63 125 GLY A C 1
ATOM 726 O O . GLY A 1 125 ? -38.101 24.007 16.421 1.00 48.48 125 GLY A O 1
ATOM 727 N N . TYR A 1 126 ? -36.791 22.195 16.634 1.00 45.29 126 TYR A N 1
ATOM 728 C CA . TYR A 1 126 ? -36.512 22.134 15.205 1.00 42.06 126 TYR A CA 1
ATOM 729 C C . TYR A 1 126 ? -37.787 21.903 14.409 1.00 39.79 126 TYR A C 1
ATOM 730 O O . TYR A 1 126 ? -38.609 21.043 14.751 1.00 41.23 126 TYR A O 1
ATOM 739 N N . GLU A 1 127 ? -37.920 22.637 13.311 1.00 41.21 127 GLU A N 1
ATOM 740 C CA . GLU A 1 127 ? -39.027 22.468 12.379 1.00 46.27 127 GLU A CA 1
ATOM 741 C C . GLU A 1 127 ? -38.470 22.481 10.966 1.00 40.70 127 GLU A C 1
ATOM 742 O O . GLU A 1 127 ? -37.482 23.164 10.695 1.00 47.67 127 GLU A O 1
ATOM 748 N N . ALA A 1 128 ? -39.120 21.759 10.053 1.00 40.78 128 ALA A N 1
ATOM 749 C CA . ALA A 1 128 ? -38.686 21.784 8.658 1.00 42.88 128 ALA A CA 1
ATOM 750 C C . ALA A 1 128 ? -39.869 21.688 7.703 1.00 40.62 128 ALA A C 1
ATOM 751 O O . ALA A 1 128 ? -40.739 20.824 7.853 1.00 40.32 128 ALA A O 1
ATOM 753 N N . SER A 1 129 ? -39.862 22.545 6.695 1.00 42.02 129 SER A N 1
ATOM 754 C CA . SER A 1 129 ? -40.734 22.381 5.545 1.00 43.64 129 SER A CA 1
ATOM 755 C C . SER A 1 129 ? -39.964 22.210 4.243 1.00 44.78 129 SER A C 1
ATOM 756 O O . SER A 1 129 ? -40.553 21.788 3.242 1.00 45.62 129 SER A O 1
ATOM 759 N N . TRP A 1 130 ? -38.663 22.494 4.238 1.00 42.72 130 TRP A N 1
ATOM 760 C CA . TRP A 1 130 ? -37.760 22.332 3.112 1.00 43.18 130 TRP A CA 1
ATOM 761 C C . TRP A 1 130 ? -36.594 21.433 3.519 1.00 40.02 130 TRP A C 1
ATOM 762 O O . TRP A 1 130 ? -36.083 21.566 4.636 1.00 39.42 130 TRP A O 1
ATOM 773 N N . PRO A 1 131 ? -36.144 20.514 2.647 1.00 37.39 131 PRO A N 1
ATOM 774 C CA . PRO A 1 131 ? -36.644 20.281 1.281 1.00 38.40 131 PRO A CA 1
ATOM 775 C C . PRO A 1 131 ? -37.991 19.591 1.256 1.00 44.43 131 PRO A C 1
ATOM 776 O O . PRO A 1 131 ? -38.693 19.690 0.252 1.00 43.86 131 PRO A O 1
ATOM 780 N N . THR A 1 132 ? -38.337 18.879 2.329 1.00 42.43 132 THR A N 1
ATOM 781 C CA . THR A 1 132 ? -39.648 18.259 2.460 1.00 43.01 132 THR A CA 1
ATOM 782 C C . THR A 1 132 ? -40.132 18.468 3.887 1.00 42.27 132 THR A C 1
ATOM 783 O O . THR A 1 132 ? -39.377 18.902 4.765 1.00 39.48 132 THR A O 1
ATOM 787 N N . GLN A 1 133 ? -41.411 18.170 4.114 1.00 42.41 133 GLN A N 1
ATOM 788 C CA . GLN A 1 133 ? -42.015 18.401 5.421 1.00 41.64 133 GLN A CA 1
ATOM 789 C C . GLN A 1 133 ? -41.430 17.455 6.467 1.00 38.48 133 GLN A C 1
ATOM 790 O O . GLN A 1 133 ? -41.383 16.238 6.258 1.00 38.61 133 GLN A O 1
ATOM 796 N N . ASP A 1 134 ? -41.001 18.018 7.610 1.00 42.46 134 ASP A N 1
ATOM 797 C CA . ASP A 1 134 ? -40.422 17.256 8.722 1.00 38.56 134 ASP A CA 1
ATOM 798 C C . ASP A 1 134 ? -39.121 16.541 8.349 1.00 36.92 134 ASP A C 1
ATOM 799 O O . ASP A 1 134 ? -38.733 15.580 9.012 1.00 36.82 134 ASP A O 1
ATOM 804 N N . HIS A 1 135 ? -38.453 16.991 7.287 1.00 36.76 135 HIS A N 1
ATOM 805 C CA . HIS A 1 135 ? -37.146 16.469 6.908 1.00 37.09 135 HIS A CA 1
ATOM 806 C C . HIS A 1 135 ? -36.186 16.568 8.094 1.00 32.91 135 HIS A C 1
ATOM 807 O O . HIS A 1 135 ? -36.047 17.636 8.687 1.00 36.83 135 HIS A O 1
ATOM 814 N N . MET A 1 136 ? -35.566 15.442 8.461 1.00 38.66 136 MET A N 1
ATOM 815 C CA . MET A 1 136 ? -34.508 15.449 9.475 1.00 36.53 136 MET A CA 1
ATOM 816 C C . MET A 1 136 ? -33.441 16.474 9.095 1.00 38.24 136 MET A C 1
ATOM 817 O O . MET A 1 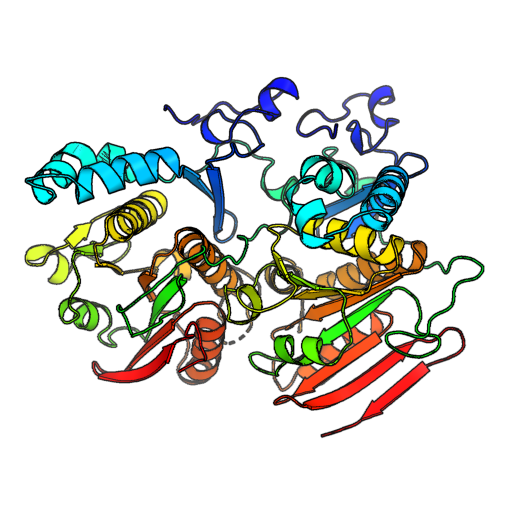136 ? -33.098 16.595 7.906 1.00 35.56 136 MET A O 1
ATOM 822 N N . PRO A 1 137 ? -32.859 17.196 10.058 1.00 37.14 137 PRO A N 1
ATOM 823 C CA . PRO A 1 137 ? -31.678 17.996 9.729 1.00 34.35 137 PRO A CA 1
ATOM 824 C C . PRO A 1 137 ? -30.541 17.045 9.349 1.00 30.18 137 PRO A C 1
ATOM 825 O O . PRO A 1 137 ? -30.460 15.918 9.844 1.00 34.37 137 PRO A O 1
ATOM 829 N N . GLY A 1 138 ? -29.695 17.490 8.427 1.00 32.08 138 GLY A N 1
ATOM 830 C CA . GLY A 1 138 ? -28.716 16.610 7.806 1.00 32.09 138 GLY A CA 1
ATOM 831 C C . GLY A 1 138 ? -28.417 17.079 6.388 1.00 34.05 138 GLY A C 1
ATOM 832 O O . GLY A 1 138 ? -28.702 18.222 6.032 1.00 36.32 138 GLY A O 1
ATOM 833 N N . LEU A 1 139 ? -27.828 16.179 5.586 1.00 31.32 139 LEU A N 1
ATOM 834 C CA . LEU A 1 139 ? -27.639 16.426 4.160 1.00 32.20 139 LEU A CA 1
ATOM 835 C C . LEU A 1 139 ? -28.840 15.914 3.383 1.00 31.68 139 LEU A C 1
ATOM 836 O O . LEU A 1 139 ? -29.442 14.906 3.742 1.00 33.01 139 LEU A O 1
ATOM 841 N N . HIS A 1 140 ? -29.158 16.592 2.286 1.00 32.10 140 HIS A N 1
ATOM 842 C CA . HIS A 1 140 ? -30.026 16.010 1.269 1.00 33.08 140 HIS A CA 1
ATOM 843 C C . HIS A 1 140 ? -29.190 15.831 0.006 1.00 31.55 140 HIS A C 1
ATOM 844 O O . HIS A 1 140 ? -28.858 16.816 -0.651 1.00 34.07 140 HIS A O 1
ATOM 851 N N . LEU A 1 141 ? -28.852 14.585 -0.316 1.00 33.36 141 LEU A N 1
ATOM 852 C CA . LEU A 1 141 ? -27.980 14.307 -1.452 1.00 34.51 141 LEU A CA 1
ATOM 853 C C . LEU A 1 141 ? -28.783 14.299 -2.743 1.00 37.02 141 LEU A C 1
ATOM 854 O O . LEU A 1 141 ? -29.895 13.773 -2.789 1.00 35.27 141 LEU A O 1
ATOM 859 N N . VAL A 1 142 ? -28.211 14.907 -3.783 1.00 35.50 142 VAL A N 1
ATOM 860 C CA . VAL A 1 142 ? -28.734 14.872 -5.147 1.00 34.88 142 VAL A CA 1
ATOM 861 C C . VAL A 1 142 ? -27.708 14.091 -5.955 1.00 36.44 142 VAL A C 1
ATOM 862 O O . VAL A 1 142 ? -26.582 14.573 -6.143 1.00 34.07 142 VAL A O 1
ATOM 866 N N . VAL A 1 143 ? -28.059 12.865 -6.374 1.00 34.35 143 VAL A N 1
ATOM 867 C CA . VAL A 1 143 ? -27.064 11.893 -6.822 1.00 37.62 143 VAL A CA 1
ATOM 868 C C . VAL A 1 143 ? -27.458 11.335 -8.185 1.00 39.64 143 VAL A C 1
ATOM 869 O O . VAL A 1 143 ? -28.606 11.442 -8.615 1.00 37.89 143 VAL A O 1
ATOM 873 N N . GLY A 1 144 ? -26.491 10.718 -8.851 1.00 39.79 144 GLY A N 1
ATOM 874 C CA . GLY A 1 144 ? -26.676 10.270 -10.224 1.00 38.79 144 GLY A CA 1
ATOM 875 C C . GLY A 1 144 ? -25.377 10.358 -10.998 1.00 40.14 144 GLY A C 1
ATOM 876 O O . GLY A 1 144 ? -24.405 10.969 -10.567 1.00 39.39 144 GLY A O 1
ATOM 877 N N . GLY A 1 145 ? -25.376 9.742 -12.177 1.00 39.58 145 GLY A N 1
ATOM 878 C CA . GLY A 1 145 ? -24.165 9.622 -12.965 1.00 39.98 145 GLY A CA 1
ATOM 879 C C . GLY A 1 145 ? -23.809 10.894 -13.715 1.00 40.47 145 GLY A C 1
ATOM 880 O O . GLY A 1 145 ? -24.428 11.944 -13.568 1.00 38.34 145 GLY A O 1
ATOM 881 N N . THR A 1 146 ? -22.784 10.777 -14.560 1.00 37.35 146 THR A N 1
ATOM 882 C CA . THR A 1 146 ? -22.334 11.915 -15.343 1.00 38.66 146 THR A CA 1
ATOM 883 C C . THR A 1 146 ? -23.422 12.382 -16.306 1.00 41.24 146 THR A C 1
ATOM 884 O O . THR A 1 146 ? -24.008 11.580 -17.036 1.00 40.21 146 THR A O 1
ATOM 888 N N . GLY A 1 147 ? -23.696 13.683 -16.297 1.00 40.03 147 GLY A N 1
ATOM 889 C CA . GLY A 1 147 ? -24.748 14.246 -17.126 1.00 40.42 147 GLY A CA 1
ATOM 890 C C . GLY A 1 147 ? -26.154 13.814 -16.776 1.00 45.60 147 GLY A C 1
ATOM 891 O O . GLY A 1 147 ? -27.048 13.906 -17.620 1.00 41.32 147 GLY A O 1
ATOM 892 N N . ALA A 1 148 ? -26.390 13.350 -15.546 1.00 39.80 148 ALA A N 1
ATOM 893 C CA . ALA A 1 148 ? -27.735 12.943 -15.148 1.00 42.04 148 ALA A CA 1
ATOM 894 C C . ALA A 1 148 ? -28.671 14.119 -14.923 1.00 40.87 148 ALA A C 1
ATOM 895 O O . ALA A 1 148 ? -29.863 13.896 -14.693 1.00 42.86 148 ALA A O 1
ATOM 897 N N . GLY A 1 149 ? -28.170 15.349 -14.974 1.00 39.29 149 GLY A N 1
ATOM 898 C CA . GLY A 1 149 ? -28.987 16.517 -14.714 1.00 38.39 149 GLY A CA 1
ATOM 899 C C . GLY A 1 149 ? -28.991 17.012 -13.281 1.00 43.04 149 GLY A C 1
ATOM 900 O O . GLY A 1 149 ? -29.907 17.750 -12.904 1.00 39.20 149 GLY A O 1
ATOM 901 N N . LYS A 1 150 ? -27.988 16.642 -12.475 1.00 39.74 150 LYS A N 1
ATOM 902 C CA . LYS A 1 150 ? -27.952 17.052 -11.069 1.00 40.11 150 LYS A CA 1
ATOM 903 C C . LYS A 1 150 ? -27.779 18.562 -10.931 1.00 35.72 150 LYS A C 1
ATOM 904 O O . LYS A 1 150 ? -28.491 19.216 -10.151 1.00 38.95 150 LYS A O 1
ATOM 910 N N . SER A 1 151 ? -26.842 19.149 -11.682 1.00 36.80 151 SER A N 1
ATOM 911 C CA . SER A 1 151 ? -26.635 20.594 -11.559 1.00 38.08 151 SER A CA 1
ATOM 912 C C . SER A 1 151 ? -27.882 21.380 -11.964 1.00 42.54 151 SER A C 1
ATOM 913 O O . SER A 1 151 ? -28.235 22.379 -11.320 1.00 40.42 151 SER A O 1
ATOM 916 N N . SER A 1 152 ? -28.541 20.981 -13.053 1.00 43.45 152 SER A N 1
ATOM 917 C CA . SER A 1 152 ? -29.732 21.737 -13.443 1.00 43.96 152 SER A CA 1
ATOM 918 C C . SER A 1 152 ? -30.915 21.441 -12.528 1.00 42.88 152 SER A C 1
ATOM 919 O O . SER A 1 152 ? -31.795 22.296 -12.384 1.00 45.26 152 SER A O 1
ATOM 922 N N . TYR A 1 153 ? -30.943 20.271 -11.880 1.00 41.77 153 TYR A N 1
ATOM 923 C CA . TYR A 1 153 ? -32.023 19.972 -10.937 1.00 43.48 153 TYR A CA 1
ATOM 924 C C . TYR A 1 153 ? -32.081 20.997 -9.807 1.00 44.74 153 TYR A C 1
ATOM 925 O O . TYR A 1 153 ? -33.170 21.349 -9.333 1.00 42.06 153 TYR A O 1
ATOM 934 N N . LEU A 1 154 ? -30.920 21.485 -9.356 1.00 42.14 154 LEU A N 1
ATOM 935 C CA . LEU A 1 154 ? -30.903 22.467 -8.273 1.00 42.42 154 LEU A CA 1
ATOM 936 C C . LEU A 1 154 ? -31.725 23.702 -8.603 1.00 47.70 154 LEU A C 1
ATOM 937 O O . LEU A 1 154 ? -32.175 24.401 -7.685 1.00 45.55 154 LEU A O 1
ATOM 942 N N . ALA A 1 155 ? -31.942 23.988 -9.890 1.00 48.68 155 ALA A N 1
ATOM 943 C CA . ALA A 1 155 ? -32.711 25.173 -10.238 1.00 45.87 155 ALA A CA 1
ATOM 944 C C . ALA A 1 155 ? -34.177 25.053 -9.835 1.00 47.25 155 ALA A C 1
ATOM 945 O O . ALA A 1 155 ? -34.848 26.078 -9.693 1.00 54.92 155 ALA A O 1
ATOM 947 N N . SER A 1 156 ? -34.678 23.840 -9.616 1.00 48.50 156 SER A N 1
ATOM 948 C CA . SER A 1 156 ? -36.068 23.632 -9.237 1.00 49.46 156 SER A CA 1
ATOM 949 C C . SER A 1 156 ? -36.291 23.642 -7.727 1.00 52.81 156 SER A C 1
ATOM 950 O O . SER A 1 156 ? -37.431 23.455 -7.280 1.00 49.55 156 SER A O 1
ATOM 953 N N . GLN A 1 157 ? -35.249 23.853 -6.926 1.00 45.44 157 GLN A N 1
ATOM 954 C CA . GLN A 1 157 ? -35.340 23.612 -5.492 1.00 48.96 157 GLN A CA 1
ATOM 955 C C . GLN A 1 157 ? -35.473 24.867 -4.647 1.00 52.03 157 GLN A C 1
ATOM 956 O O . GLN A 1 157 ? -35.387 24.766 -3.417 1.00 52.23 157 GLN A O 1
ATOM 962 N N . ASP A 1 158 ? -35.715 26.025 -5.259 1.00 49.17 158 ASP A N 1
ATOM 963 C CA . ASP A 1 158 ? -35.893 27.292 -4.544 1.00 55.42 158 ASP A CA 1
ATOM 964 C C . ASP A 1 158 ? -34.758 27.533 -3.544 1.00 52.26 158 ASP A C 1
ATOM 965 O O . ASP A 1 158 ? -34.972 27.761 -2.351 1.00 51.75 158 ASP A O 1
ATOM 970 N N . LEU A 1 159 ? -33.539 27.464 -4.067 1.00 47.89 159 LEU A N 1
ATOM 971 C CA . LEU A 1 159 ? -32.318 27.690 -3.309 1.00 46.79 159 LEU A CA 1
ATOM 972 C C . LEU A 1 159 ? -32.011 29.177 -3.248 1.00 45.32 159 LEU A C 1
ATOM 973 O O . LEU A 1 159 ? -32.422 29.955 -4.105 1.00 46.45 159 LEU A O 1
ATOM 978 N N . THR A 1 160 ? -31.255 29.566 -2.227 1.00 40.35 160 THR A N 1
ATOM 979 C CA . THR A 1 160 ? -30.736 30.927 -2.186 1.00 39.37 160 THR A CA 1
ATOM 980 C C . THR A 1 160 ? -29.535 31.083 -3.104 1.00 45.60 160 THR A C 1
ATOM 981 O O . THR A 1 160 ? -29.458 32.036 -3.886 1.00 42.20 160 THR A O 1
ATOM 985 N N . LEU A 1 161 ? -28.577 30.165 -3.023 1.00 41.95 161 LEU A N 1
ATOM 986 C CA . LEU A 1 161 ? -27.551 30.121 -4.052 1.00 43.54 161 LEU A CA 1
ATOM 987 C C . LEU A 1 161 ? -26.889 28.756 -4.025 1.00 43.34 161 LEU A C 1
ATOM 988 O O . LEU A 1 161 ? -27.047 27.976 -3.082 1.00 41.07 161 LEU A O 1
ATOM 993 N N . VAL A 1 162 ? -26.136 28.487 -5.084 1.00 40.51 162 VAL A N 1
ATOM 994 C CA . VAL A 1 162 ? -25.428 27.230 -5.246 1.00 37.50 162 VAL A CA 1
ATOM 995 C C . VAL A 1 162 ? -23.949 27.504 -5.015 1.00 39.56 162 VAL A C 1
ATOM 996 O O . VAL A 1 162 ? -23.353 28.367 -5.675 1.00 37.25 162 VAL A O 1
ATOM 1000 N N . ILE A 1 163 ? -23.370 26.787 -4.065 1.00 35.45 163 ILE A N 1
ATOM 1001 C CA . ILE A 1 163 ? -21.944 26.879 -3.770 1.00 34.34 163 ILE A CA 1
ATOM 1002 C C . ILE A 1 163 ? -21.240 25.939 -4.733 1.00 34.35 163 ILE A C 1
ATOM 1003 O O . ILE A 1 163 ? -21.436 24.721 -4.665 1.00 33.57 163 ILE A O 1
ATOM 1008 N N . ARG A 1 164 ? -20.426 26.493 -5.627 1.00 34.84 164 ARG A N 1
ATOM 1009 C CA . ARG A 1 164 ? -19.790 25.709 -6.681 1.00 32.19 164 ARG A CA 1
ATOM 1010 C C . ARG A 1 164 ? -18.385 25.300 -6.243 1.00 33.44 164 ARG A C 1
ATOM 1011 O O . ARG A 1 164 ? -17.555 26.154 -5.921 1.00 34.98 164 ARG A O 1
ATOM 1019 N N . TRP A 1 165 ? -18.119 23.995 -6.245 1.00 34.35 165 TRP A N 1
ATOM 1020 C CA . TRP A 1 165 ? -16.839 23.492 -5.747 1.00 33.77 165 TRP A CA 1
ATOM 1021 C C . TRP A 1 165 ? -16.456 22.232 -6.508 1.00 32.30 165 TRP A C 1
ATOM 1022 O O . TRP A 1 165 ? -17.265 21.308 -6.618 1.00 33.26 165 TRP A O 1
ATOM 1033 N N . GLY A 1 166 ? -15.233 22.194 -7.022 1.00 33.89 166 GLY A N 1
ATOM 1034 C CA . GLY A 1 166 ? -14.734 20.970 -7.611 1.00 33.10 166 GLY A CA 1
ATOM 1035 C C . GLY A 1 166 ? -15.315 20.644 -8.965 1.00 35.12 166 GLY A C 1
ATOM 1036 O O . GLY A 1 166 ? -15.125 19.521 -9.452 1.00 35.62 166 GLY A O 1
ATOM 1037 N N . GLU A 1 167 ? -16.024 21.583 -9.577 1.00 33.39 167 GLU A N 1
ATOM 1038 C CA . GLU A 1 167 ? -16.644 21.363 -10.871 1.00 36.52 167 GLU A CA 1
ATOM 1039 C C . GLU A 1 167 ? -16.058 22.337 -11.889 1.00 36.05 167 GLU A C 1
ATOM 1040 O O . GLU A 1 167 ? -15.673 23.451 -11.521 1.00 34.79 167 GLU A O 1
ATOM 1046 N N . PRO A 1 168 ? -16.016 21.975 -13.178 1.00 34.67 168 PRO A N 1
ATOM 1047 C CA . PRO A 1 168 ? -15.491 22.909 -14.187 1.00 34.80 168 PRO A CA 1
ATOM 1048 C C . PRO A 1 168 ? -16.405 24.105 -14.372 1.00 37.77 168 PRO A C 1
ATOM 1049 O O . PRO A 1 168 ? -17.614 24.023 -14.160 1.00 40.75 168 PRO A O 1
ATOM 1053 N N . ALA A 1 169 ? -15.818 25.223 -14.798 1.00 37.22 169 ALA A N 1
ATOM 1054 C CA . ALA A 1 169 ? -16.610 26.412 -15.072 1.00 37.46 169 ALA A CA 1
ATOM 1055 C C . ALA A 1 169 ? -17.638 26.082 -16.144 1.00 41.47 169 ALA A C 1
ATOM 1056 O O . ALA A 1 169 ? -17.304 25.506 -17.184 1.00 40.69 169 ALA A O 1
ATOM 1058 N N . GLU A 1 170 ? -18.894 26.412 -15.869 1.00 40.09 170 GLU A N 1
ATOM 1059 C CA . GLU A 1 170 ? -20.015 26.051 -16.725 1.00 43.48 170 GLU A CA 1
ATOM 1060 C C . GLU A 1 170 ? -20.899 27.271 -16.917 1.00 46.14 170 GLU A C 1
ATOM 1061 O O . GLU A 1 170 ? -20.645 28.344 -16.357 1.00 43.39 170 GLU A O 1
ATOM 1067 N N . ARG A 1 171 ? -21.968 27.091 -17.699 1.00 45.65 171 ARG A N 1
ATOM 1068 C CA . ARG A 1 171 ? -22.960 28.153 -17.829 1.00 53.52 171 ARG A CA 1
ATOM 1069 C C . ARG A 1 171 ? -23.521 28.557 -16.466 1.00 51.76 171 ARG A C 1
ATOM 1070 O O . ARG A 1 171 ? -23.809 29.736 -16.243 1.00 55.12 171 ARG A O 1
ATOM 1078 N N . PHE A 1 172 ? -23.634 27.606 -15.529 1.00 53.97 172 PHE A N 1
ATOM 1079 C CA . PHE A 1 172 ? -24.167 27.919 -14.202 1.00 54.96 172 PHE A CA 1
ATOM 1080 C C . PHE A 1 172 ? -23.368 29.023 -13.509 1.00 54.07 172 PHE A C 1
ATOM 1081 O O . PHE A 1 172 ? -23.933 29.801 -12.731 1.00 54.74 172 PHE A O 1
ATOM 1089 N N . ASP A 1 173 ? -22.066 29.118 -13.783 1.00 42.98 173 ASP A N 1
ATOM 1090 C CA . ASP A 1 173 ? -21.194 29.994 -13.011 1.00 47.61 173 ASP A CA 1
ATOM 1091 C C . ASP A 1 173 ? -21.186 31.433 -13.481 1.00 52.83 173 ASP A C 1
ATOM 1092 O O . ASP A 1 173 ? -20.653 32.288 -12.773 1.00 52.72 173 ASP A O 1
ATOM 1097 N N . VAL A 1 174 ? -21.714 31.727 -14.662 1.00 55.65 174 VAL A N 1
ATOM 1098 C CA . VAL A 1 174 ? -21.759 33.096 -15.137 1.00 59.44 174 VAL A CA 1
ATOM 1099 C C . VAL A 1 174 ? -23.168 33.666 -15.076 1.00 61.07 174 VAL A C 1
ATOM 1100 O O . VAL A 1 174 ? -23.331 34.861 -14.799 1.00 67.61 174 VAL A O 1
ATOM 1104 N N . GLU A 1 175 ? -24.183 32.830 -15.241 1.00 63.04 175 GLU A N 1
ATOM 1105 C CA . GLU A 1 175 ? -25.588 33.207 -15.187 1.00 67.83 175 GLU A CA 1
ATOM 1106 C C . GLU A 1 175 ? -26.184 32.504 -13.965 1.00 67.12 175 GLU A C 1
ATOM 1107 O O . GLU A 1 175 ? -26.504 31.313 -14.003 1.00 71.33 175 GLU A O 1
ATOM 1113 N N . GLY A 1 176 ? -26.312 33.201 -12.856 1.00 71.14 176 GLY A N 1
ATOM 1114 C CA . GLY A 1 176 ? -27.040 32.604 -11.753 1.00 65.87 176 GLY A CA 1
ATOM 1115 C C . GLY A 1 176 ? -26.443 32.976 -10.416 1.00 57.30 176 GLY A C 1
ATOM 1116 O O . GLY A 1 176 ? -25.356 33.542 -10.318 1.00 63.27 176 GLY A O 1
ATOM 1117 N N . ALA A 1 177 ? -27.198 32.643 -9.372 1.00 51.32 177 ALA A N 1
ATOM 1118 C CA . ALA A 1 177 ? -26.793 32.901 -7.993 1.00 53.55 177 ALA A CA 1
ATOM 1119 C C . ALA A 1 177 ? -25.888 31.753 -7.562 1.00 47.33 177 ALA A C 1
ATOM 1120 O O . ALA A 1 177 ? -26.346 30.700 -7.115 1.00 46.30 177 ALA A O 1
ATOM 1122 N N . THR A 1 178 ? -24.587 31.945 -7.736 1.00 46.73 178 THR A N 1
ATOM 1123 C CA . THR A 1 178 ? -23.593 30.987 -7.273 1.00 45.82 178 THR A CA 1
ATOM 1124 C C . THR A 1 178 ? -22.526 31.713 -6.470 1.00 46.96 178 THR A C 1
ATOM 1125 O O . THR A 1 178 ? -22.360 32.930 -6.565 1.00 45.18 178 THR A O 1
ATOM 1129 N N . HIS A 1 179 ? -21.812 30.948 -5.654 1.00 43.41 179 HIS A N 1
ATOM 1130 C CA . HIS A 1 179 ? -20.601 31.435 -5.008 1.00 43.01 179 HIS A CA 1
ATOM 1131 C C . HIS A 1 179 ? -19.560 30.338 -5.123 1.00 40.04 179 HIS A C 1
ATOM 1132 O O . HIS A 1 179 ? -19.764 29.246 -4.598 1.00 37.27 179 HIS A O 1
ATOM 1139 N N . ALA A 1 180 ? -18.466 30.605 -5.820 1.00 39.07 180 ALA A N 1
ATOM 1140 C CA . ALA A 1 180 ? -17.476 29.568 -6.071 1.00 38.98 180 ALA A CA 1
ATOM 1141 C C . ALA A 1 180 ? -16.464 29.524 -4.927 1.00 38.05 180 ALA A C 1
ATOM 1142 O O . ALA A 1 180 ? -16.041 30.566 -4.424 1.00 38.83 180 ALA A O 1
ATOM 1144 N N . VAL A 1 181 ? -16.071 28.315 -4.528 1.00 37.50 181 VAL A N 1
ATOM 1145 C CA . VAL A 1 181 ? -15.064 28.107 -3.484 1.00 36.39 181 VAL A CA 1
ATOM 1146 C C . VAL A 1 181 ? -13.998 27.123 -3.983 1.00 36.33 181 VAL A C 1
ATOM 1147 O O . VAL A 1 181 ? -14.111 26.545 -5.067 1.00 33.75 181 VAL A O 1
ATOM 1151 N N . SER A 1 182 ? -12.946 26.932 -3.162 1.00 33.85 182 SER A N 1
ATOM 1152 C CA . SER A 1 182 ? -11.762 26.149 -3.517 1.00 36.18 182 SER A CA 1
ATOM 1153 C C . SER A 1 182 ? -11.543 24.890 -2.682 1.00 36.71 182 SER A C 1
ATOM 1154 O O . SER A 1 182 ? -10.871 23.968 -3.159 1.00 36.12 182 SER A O 1
ATOM 1157 N N . ASP A 1 183 ? -12.025 24.825 -1.436 1.00 36.81 183 ASP A N 1
ATOM 1158 C CA . ASP A 1 183 ? -11.708 23.656 -0.606 1.00 35.20 183 ASP A CA 1
ATOM 1159 C C . ASP A 1 183 ? -12.889 23.322 0.298 1.00 33.82 183 ASP A C 1
ATOM 1160 O O . ASP A 1 183 ? -13.893 24.048 0.349 1.00 34.53 183 ASP A O 1
ATOM 1165 N N . LEU A 1 184 ? -12.771 22.188 0.997 1.00 32.58 184 LEU A N 1
ATOM 1166 C CA . LEU A 1 184 ? -13.914 21.670 1.744 1.00 33.37 184 LEU A CA 1
ATOM 1167 C C . LEU A 1 184 ? -14.249 22.548 2.947 1.00 34.67 184 LEU A C 1
ATOM 1168 O O . LEU A 1 184 ? -15.435 22.721 3.260 1.00 35.19 184 LEU A O 1
ATOM 1173 N N . ASN A 1 185 ? -13.242 23.108 3.645 1.00 36.05 185 ASN A N 1
ATOM 1174 C CA . ASN A 1 185 ? -13.556 24.112 4.677 1.00 36.40 185 ASN A CA 1
ATOM 1175 C C . ASN A 1 185 ? -14.464 25.213 4.160 1.00 35.24 185 ASN A C 1
ATOM 1176 O O . ASN A 1 185 ? -15.472 25.547 4.799 1.00 35.87 185 ASN A O 1
ATOM 1181 N N . GLU A 1 186 ? -14.088 25.826 3.036 1.00 34.17 186 GLU A N 1
ATOM 1182 C CA . GLU A 1 186 ? -14.865 26.934 2.487 1.00 35.30 186 GLU A CA 1
ATOM 1183 C C . GLU A 1 186 ? -16.274 26.508 2.117 1.00 34.39 186 GLU A C 1
ATOM 1184 O O . GLU A 1 186 ? -17.240 27.234 2.395 1.00 35.61 186 GLU A O 1
ATOM 1190 N N . ALA A 1 187 ? -16.411 25.352 1.458 1.00 33.96 187 ALA A N 1
ATOM 1191 C CA . ALA A 1 187 ? -17.732 24.886 1.045 1.00 32.32 187 ALA A CA 1
ATOM 1192 C C . ALA A 1 187 ? -18.635 24.670 2.254 1.00 36.01 187 ALA A C 1
ATOM 1193 O O . ALA A 1 187 ? -19.804 25.088 2.263 1.00 34.90 187 ALA A O 1
ATOM 1195 N N . LEU A 1 188 ? -18.104 24.012 3.293 1.00 33.14 188 LEU A N 1
ATOM 1196 C CA . LEU A 1 188 ? -18.905 23.769 4.488 1.00 33.05 188 LEU A CA 1
ATOM 1197 C C . LEU A 1 188 ? -19.231 25.067 5.209 1.00 33.38 188 LEU A C 1
ATOM 1198 O O . LEU A 1 188 ? -20.385 25.291 5.607 1.00 36.28 188 LEU A O 1
ATOM 1203 N N . ALA A 1 189 ? -18.229 25.934 5.398 1.00 33.61 189 ALA A N 1
ATOM 1204 C CA . ALA A 1 189 ? -18.459 27.175 6.133 1.00 35.97 189 ALA A CA 1
ATOM 1205 C C . ALA A 1 189 ? -19.520 28.044 5.463 1.00 38.77 189 ALA A C 1
ATOM 1206 O O . ALA A 1 189 ? -20.396 28.604 6.140 1.00 37.11 189 ALA A O 1
ATOM 1208 N N . VAL A 1 190 ? -19.455 28.183 4.140 1.00 36.77 190 VAL A N 1
ATOM 1209 C CA . VAL A 1 190 ? -20.447 29.012 3.452 1.00 37.19 190 VAL A CA 1
ATOM 1210 C C . VAL A 1 190 ? -21.836 28.413 3.628 1.00 36.03 190 VAL A C 1
ATOM 1211 O O . VAL A 1 190 ? -22.796 29.113 3.968 1.00 38.24 190 VAL A O 1
ATOM 1215 N N . ALA A 1 191 ? -21.955 27.100 3.443 1.00 33.95 191 ALA A N 1
ATOM 1216 C CA . ALA A 1 191 ? -23.251 26.448 3.605 1.00 35.67 191 ALA A CA 1
ATOM 1217 C C . ALA A 1 191 ? -23.763 26.549 5.045 1.00 37.39 191 ALA A C 1
ATOM 1218 O O . ALA A 1 191 ? -24.960 26.780 5.273 1.00 36.26 191 ALA A O 1
ATOM 1220 N N . PHE A 1 192 ? -22.883 26.347 6.031 1.00 37.18 192 PHE A N 1
ATOM 1221 C CA . PHE A 1 192 ? -23.314 26.432 7.428 1.00 37.88 192 PHE A CA 1
ATOM 1222 C C . PHE A 1 192 ? -23.803 27.834 7.761 1.00 36.52 192 PHE A C 1
ATOM 1223 O O . PHE A 1 192 ? -24.860 28.001 8.381 1.00 37.33 192 PHE A O 1
ATOM 1231 N N . VAL A 1 193 ? -23.027 28.855 7.381 1.00 38.27 193 VAL A N 1
ATOM 1232 C CA . VAL A 1 193 ? -23.406 30.237 7.664 1.00 38.85 193 VAL A CA 1
ATOM 1233 C C . VAL A 1 193 ? -24.729 30.577 6.985 1.00 41.61 193 VAL A C 1
ATOM 1234 O O . VAL A 1 193 ? -25.623 31.191 7.588 1.00 40.32 193 VAL A O 1
ATOM 1238 N N . MET A 1 194 ? -24.866 30.194 5.712 1.00 39.01 194 MET A N 1
ATOM 1239 C CA . MET A 1 194 ? -26.101 30.460 4.980 1.00 37.23 194 MET A CA 1
ATOM 1240 C C . MET A 1 194 ? -27.303 29.838 5.682 1.00 38.64 194 MET A C 1
ATOM 1241 O O . MET A 1 194 ? -28.325 30.499 5.892 1.00 41.07 194 MET A O 1
ATOM 1246 N N . ALA A 1 195 ? -27.192 28.571 6.072 1.00 34.90 195 ALA A N 1
ATOM 1247 C CA . ALA A 1 195 ? -28.339 27.878 6.658 1.00 38.31 195 ALA A CA 1
ATOM 1248 C C . ALA A 1 195 ? -28.663 28.399 8.058 1.00 41.24 195 ALA A C 1
ATOM 1249 O O . ALA A 1 195 ? -29.842 28.543 8.409 1.00 43.28 195 ALA A O 1
ATOM 1251 N N . ARG A 1 196 ? -27.644 28.692 8.875 1.00 40.27 196 ARG A N 1
ATOM 1252 C CA . ARG A 1 196 ? -27.927 29.252 10.203 1.00 41.47 196 ARG A CA 1
ATOM 1253 C C . ARG A 1 196 ? -28.587 30.618 10.097 1.00 43.71 196 ARG A C 1
ATOM 1254 O O . ARG A 1 196 ? -29.371 30.998 10.974 1.00 46.83 196 ARG A O 1
ATOM 1262 N N . ALA A 1 197 ? -28.287 31.363 9.037 1.00 40.89 197 ALA A N 1
ATOM 1263 C CA . ALA A 1 197 ? -28.931 32.652 8.808 1.00 43.26 197 ALA A CA 1
ATOM 1264 C C . ALA A 1 197 ? -30.333 32.530 8.216 1.00 46.03 197 ALA A C 1
ATOM 1265 O O . ALA A 1 197 ? -31.011 33.550 8.073 1.00 52.74 197 ALA A O 1
ATOM 1267 N N . GLY A 1 198 ? -30.794 31.328 7.876 1.00 43.78 198 GLY A N 1
ATOM 1268 C CA . GLY A 1 198 ? -32.129 31.147 7.336 1.00 43.14 198 GLY A CA 1
ATOM 1269 C C . GLY A 1 198 ? -32.217 30.997 5.827 1.00 48.63 198 GLY A C 1
ATOM 1270 O O . GLY A 1 198 ? -33.331 30.858 5.300 1.00 47.28 198 GLY A O 1
ATOM 1271 N N . TYR A 1 199 ? -31.091 31.014 5.121 1.00 43.89 199 TYR A N 1
ATOM 1272 C CA . TYR A 1 199 ? -31.062 30.793 3.681 1.00 41.84 199 TYR A CA 1
ATOM 1273 C C . TYR A 1 199 ? -30.979 29.303 3.351 1.00 41.95 199 TYR A C 1
ATOM 1274 O O . TYR A 1 199 ? -30.859 28.445 4.232 1.00 42.84 199 TYR A O 1
ATOM 1283 N N . ARG A 1 200 ? -31.056 28.994 2.057 1.00 35.11 200 ARG A N 1
ATOM 1284 C CA . ARG A 1 200 ? -31.090 27.608 1.590 1.00 38.09 200 ARG A CA 1
ATOM 1285 C C . ARG A 1 200 ? -29.900 27.355 0.684 1.00 40.69 200 ARG A C 1
ATOM 1286 O O . ARG A 1 200 ? -29.912 27.758 -0.496 1.00 38.54 200 ARG A O 1
ATOM 1294 N N . PRO A 1 201 ? -28.873 26.685 1.177 1.00 41.49 201 PRO A N 1
ATOM 1295 C CA . PRO A 1 201 ? -27.691 26.421 0.350 1.00 37.39 201 PRO A CA 1
ATOM 1296 C C . PRO A 1 201 ? -27.689 25.036 -0.280 1.00 37.84 201 PRO A C 1
ATOM 1297 O O . PRO A 1 201 ? -28.253 24.068 0.252 1.00 36.33 201 PRO A O 1
ATOM 1301 N N . ALA A 1 202 ? -27.027 24.937 -1.438 1.00 36.73 202 ALA A N 1
ATOM 1302 C CA . ALA A 1 202 ? -26.656 23.667 -2.037 1.00 35.28 202 ALA A CA 1
ATOM 1303 C C . ALA A 1 202 ? -25.172 23.722 -2.368 1.00 34.99 202 ALA A C 1
ATOM 1304 O O . ALA A 1 202 ? -24.634 24.788 -2.678 1.00 37.57 202 ALA A O 1
ATOM 1306 N N . ILE A 1 203 ? -24.502 22.579 -2.283 1.00 34.85 203 ILE A N 1
ATOM 1307 C CA . ILE A 1 203 ? -23.106 22.487 -2.713 1.00 34.27 203 ILE A CA 1
ATOM 1308 C C . ILE A 1 203 ? -23.062 21.632 -3.971 1.00 31.08 203 ILE A C 1
ATOM 1309 O O . ILE A 1 203 ? -23.490 20.475 -3.959 1.00 32.26 203 ILE A O 1
ATOM 1314 N N . ASP A 1 204 ? -22.525 22.194 -5.049 1.00 34.13 204 ASP A N 1
ATOM 1315 C CA . ASP A 1 204 ? -22.322 21.480 -6.312 1.00 35.72 204 ASP A CA 1
ATOM 1316 C C . ASP A 1 204 ? -20.823 21.572 -6.573 1.00 32.02 204 ASP A C 1
ATOM 1317 O O . ASP A 1 204 ? -20.382 22.562 -7.160 1.00 34.00 204 ASP A O 1
ATOM 1322 N N . SER A 1 205 ? -20.040 20.578 -6.137 1.00 32.90 205 SER A N 1
ATOM 1323 C CA . SER A 1 205 ? -20.513 19.271 -5.676 1.00 33.85 205 SER A CA 1
ATOM 1324 C C . SER A 1 205 ? -19.515 18.682 -4.664 1.00 31.10 205 SER A C 1
ATOM 1325 O O . SER A 1 205 ? -18.508 19.333 -4.352 1.00 33.85 205 SER A O 1
ATOM 1328 N N . PHE A 1 206 ? -19.768 17.461 -4.185 1.00 33.24 206 PHE A N 1
ATOM 1329 C CA . PHE A 1 206 ? -18.795 16.725 -3.374 1.00 32.31 206 PHE A CA 1
ATOM 1330 C C . PHE A 1 206 ? -17.907 15.823 -4.228 1.00 34.26 206 PHE A C 1
ATOM 1331 O O . PHE A 1 206 ? -17.393 14.820 -3.729 1.00 35.45 206 PHE A O 1
ATOM 1339 N N . ARG A 1 207 ? -17.722 16.167 -5.507 1.00 34.14 207 ARG A N 1
ATOM 1340 C CA . ARG A 1 207 ? -16.863 15.402 -6.410 1.00 35.77 207 ARG A CA 1
ATOM 1341 C C . ARG A 1 207 ? -15.529 15.034 -5.764 1.00 35.98 207 ARG A C 1
ATOM 1342 O O . ARG A 1 207 ? -15.071 13.891 -5.850 1.00 36.64 207 ARG A O 1
ATOM 1350 N N . ASN A 1 208 ? -14.889 15.994 -5.102 1.00 35.92 208 ASN A N 1
ATOM 1351 C CA . ASN A 1 208 ? -13.559 15.705 -4.582 1.00 36.81 208 ASN A CA 1
ATOM 1352 C C . ASN A 1 208 ? -13.580 14.809 -3.354 1.00 38.12 208 ASN A C 1
ATOM 1353 O O . ASN A 1 208 ? -12.546 14.214 -3.028 1.00 39.39 208 ASN A O 1
ATOM 1358 N N . LEU A 1 209 ? -14.720 14.671 -2.669 1.00 38.04 209 LEU A N 1
ATOM 1359 C CA . LEU A 1 209 ? -14.803 13.625 -1.653 1.00 36.14 209 LEU A CA 1
ATOM 1360 C C . LEU A 1 209 ? -14.805 12.251 -2.296 1.00 41.64 209 LEU A C 1
ATOM 1361 O O . LEU A 1 209 ? -14.236 11.302 -1.753 1.00 43.85 209 LEU A O 1
ATOM 1366 N N . VAL A 1 210 ? -15.499 12.115 -3.424 1.00 34.23 210 VAL A N 1
ATOM 1367 C CA . VAL A 1 210 ? -15.562 10.830 -4.099 1.00 36.55 210 VAL A CA 1
ATOM 1368 C C . VAL A 1 210 ? -14.175 10.448 -4.576 1.00 44.65 210 VAL A C 1
ATOM 1369 O O . VAL A 1 210 ? -13.698 9.333 -4.333 1.00 43.82 210 VAL A O 1
ATOM 1373 N N . PHE A 1 211 ? -13.495 11.396 -5.237 1.00 41.51 211 PHE A N 1
ATOM 1374 C CA . PHE A 1 211 ? -12.197 11.101 -5.828 1.00 49.67 211 PHE A CA 1
ATOM 1375 C C . PHE A 1 211 ? -11.130 10.984 -4.744 1.00 50.59 211 PHE A C 1
ATOM 1376 O O . PHE A 1 211 ? -10.248 10.124 -4.822 1.00 55.85 211 PHE A O 1
ATOM 1384 N N . GLY A 1 212 ? -11.211 11.832 -3.714 1.00 44.86 212 GLY A N 1
ATOM 1385 C CA . GLY A 1 212 ? -10.118 12.033 -2.777 1.00 45.53 212 GLY A CA 1
ATOM 1386 C C . GLY A 1 212 ? -10.108 11.103 -1.587 1.00 55.05 212 GLY A C 1
ATOM 1387 O O . GLY A 1 212 ? -9.077 10.945 -0.929 1.00 58.92 212 GLY A O 1
ATOM 1388 N N . ILE A 1 213 ? -11.250 10.495 -1.288 1.00 55.31 213 ILE A N 1
ATOM 1389 C CA . ILE A 1 213 ? -11.346 9.527 -0.205 1.00 57.61 213 ILE A CA 1
ATOM 1390 C C . ILE A 1 213 ? -11.130 8.149 -0.819 1.00 63.10 213 ILE A C 1
ATOM 1391 O O . ILE A 1 213 ? -11.830 7.761 -1.760 1.00 63.49 213 ILE A O 1
ATOM 1396 N N . GLU A 1 214 ? -10.140 7.421 -0.310 1.00 68.49 214 GLU A N 1
ATOM 1397 C CA . GLU A 1 214 ? -9.809 6.107 -0.851 1.00 73.10 214 GLU A CA 1
ATOM 1398 C C . GLU A 1 214 ? -9.395 5.187 0.290 1.00 75.89 214 GLU A C 1
ATOM 1399 O O . GLU A 1 214 ? -8.495 5.517 1.070 1.00 75.72 214 GLU A O 1
ATOM 1405 N N . SER A 1 215 ? -10.089 4.056 0.412 1.00 76.14 215 SER A N 1
ATOM 1406 C CA . SER A 1 215 ? -9.862 3.117 1.513 1.00 76.52 215 SER A CA 1
ATOM 1407 C C . SER A 1 215 ? -10.259 1.696 1.121 1.00 75.93 215 SER A C 1
ATOM 1408 O O . SER A 1 215 ? -10.413 1.393 -0.063 1.00 81.71 215 SER A O 1
ATOM 1411 N N . GLY A 1 221 ? -19.195 -0.879 -4.820 1.00 77.16 221 GLY A N 1
ATOM 1412 C CA . GLY A 1 221 ? -17.743 -0.956 -4.842 1.00 77.22 221 GLY A CA 1
ATOM 1413 C C . GLY A 1 221 ? -17.038 0.374 -4.622 1.00 78.18 221 GLY A C 1
ATOM 1414 O O . GLY A 1 221 ? -16.005 0.657 -5.238 1.00 81.02 221 GLY A O 1
ATOM 1415 N N . ILE A 1 222 ? -17.596 1.196 -3.741 1.00 74.04 222 ILE A N 1
ATOM 1416 C CA . ILE A 1 222 ? -17.017 2.488 -3.392 1.00 73.17 222 ILE A CA 1
ATOM 1417 C C . ILE A 1 222 ? -16.345 2.355 -2.030 1.00 67.89 222 ILE A C 1
ATOM 1418 O O . ILE A 1 222 ? -16.752 1.535 -1.196 1.00 68.57 222 ILE A O 1
ATOM 1423 N N . SER A 1 223 ? -15.281 3.136 -1.821 1.00 63.30 223 SER A N 1
ATOM 1424 C CA . SER A 1 223 ? -14.639 3.243 -0.512 1.00 63.59 223 SER A CA 1
ATOM 1425 C C . SER A 1 223 ? -15.660 3.513 0.588 1.00 55.09 223 SER A C 1
ATOM 1426 O O . SER A 1 223 ? -16.457 4.452 0.491 1.00 52.79 223 SER A O 1
ATOM 1429 N N . THR A 1 224 ? -15.628 2.691 1.64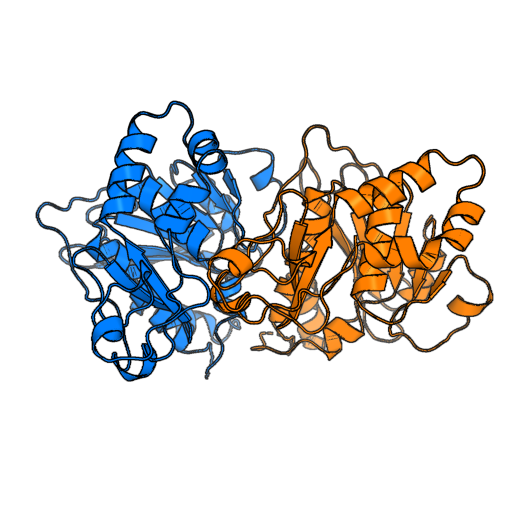7 1.00 55.24 224 THR A N 1
ATOM 1430 C CA . THR A 1 224 ? -16.593 2.866 2.732 1.00 48.35 224 THR A CA 1
ATOM 1431 C C . THR A 1 224 ? -16.394 4.180 3.470 1.00 46.96 224 THR A C 1
ATOM 1432 O O . THR A 1 224 ? -17.313 4.634 4.166 1.00 47.05 224 THR A O 1
ATOM 1436 N N . ALA A 1 225 ? -15.224 4.804 3.330 1.00 47.68 225 ALA A N 1
ATOM 1437 C CA . ALA A 1 225 ? -14.966 6.061 4.016 1.00 46.37 225 ALA A CA 1
ATOM 1438 C C . ALA A 1 225 ? -15.750 7.223 3.412 1.00 43.81 225 ALA A C 1
ATOM 1439 O O . ALA A 1 225 ? -15.920 8.255 4.070 1.00 40.99 225 ALA A O 1
ATOM 1441 N N . LEU A 1 226 ? -16.233 7.088 2.174 1.00 42.26 226 LEU A N 1
ATOM 1442 C CA . LEU A 1 226 ? -17.169 8.079 1.658 1.00 45.26 226 LEU A CA 1
ATOM 1443 C C . LEU A 1 226 ? -18.459 8.075 2.476 1.00 36.71 226 LEU A C 1
ATOM 1444 O O . LEU A 1 226 ? -19.022 9.138 2.772 1.00 39.49 226 LEU A O 1
ATOM 1449 N N . TYR A 1 227 ? -18.939 6.888 2.840 1.00 38.72 227 TYR A N 1
ATOM 1450 C CA . TYR A 1 227 ? -20.191 6.787 3.583 1.00 39.52 227 TYR A CA 1
ATOM 1451 C C . TYR A 1 227 ? -20.041 7.366 4.983 1.00 37.58 227 TYR A C 1
ATOM 1452 O O . TYR A 1 227 ? -20.910 8.114 5.449 1.00 34.80 227 TYR A O 1
ATOM 1461 N N . SER A 1 228 ? -18.939 7.054 5.667 1.00 35.38 228 SER A N 1
ATOM 1462 C CA . SER A 1 228 ? -18.773 7.625 7.004 1.00 35.69 228 SER A CA 1
ATOM 1463 C C . SER A 1 228 ? -18.528 9.125 6.941 1.00 35.93 228 SER A C 1
ATOM 1464 O O . SER A 1 228 ? -18.951 9.858 7.844 1.00 34.73 228 SER A O 1
ATOM 1467 N N . ALA A 1 229 ? -17.849 9.613 5.900 1.00 34.65 229 ALA A N 1
ATOM 1468 C CA . ALA A 1 229 ? -17.703 11.058 5.742 1.00 33.11 229 ALA A CA 1
ATOM 1469 C C . ALA A 1 229 ? -19.056 11.734 5.561 1.00 32.33 229 ALA A C 1
ATOM 1470 O O . ALA A 1 229 ? -19.306 12.801 6.129 1.00 32.08 229 ALA A O 1
ATOM 1472 N N . MET A 1 230 ? -19.945 11.145 4.772 1.00 32.19 230 MET A N 1
ATOM 1473 C CA . MET A 1 230 ? -21.246 11.790 4.614 1.00 35.54 230 MET A CA 1
ATOM 1474 C C . MET A 1 230 ? -22.047 11.772 5.914 1.00 33.27 230 MET A C 1
ATOM 1475 O O . MET A 1 230 ? -22.744 12.746 6.225 1.00 32.59 230 MET A O 1
ATOM 1480 N N . THR A 1 231 ? -21.941 10.691 6.687 1.00 33.27 231 THR A N 1
ATOM 1481 C CA . THR A 1 231 ? -22.651 10.631 7.968 1.00 34.68 231 THR A CA 1
ATOM 1482 C C . THR A 1 231 ? -22.116 11.685 8.932 1.00 32.88 231 THR A C 1
ATOM 1483 O O . THR A 1 231 ? -22.885 12.324 9.667 1.00 34.76 231 THR A O 1
ATOM 1487 N N . ALA A 1 232 ? -20.797 11.894 8.935 1.00 32.72 232 ALA A N 1
ATOM 1488 C CA . ALA A 1 232 ? -20.205 12.889 9.822 1.00 33.78 232 ALA A CA 1
ATOM 1489 C C . ALA A 1 232 ? -20.680 14.288 9.462 1.00 34.86 232 ALA A C 1
ATOM 1490 O O . ALA A 1 232 ? -21.121 15.055 10.327 1.00 31.90 232 ALA A O 1
ATOM 1492 N N . ILE A 1 233 ? -20.600 14.645 8.178 1.00 29.95 233 ILE A N 1
ATOM 1493 C CA . ILE A 1 233 ? -21.077 15.966 7.771 1.00 31.86 233 ILE A CA 1
ATOM 1494 C C . ILE A 1 233 ? -22.575 16.078 7.996 1.00 31.57 233 ILE A C 1
ATOM 1495 O O . ILE A 1 233 ? -23.074 17.116 8.450 1.00 32.65 233 ILE A O 1
ATOM 1500 N N . ASN A 1 234 ? -23.315 15.015 7.671 1.00 30.88 234 ASN A N 1
ATOM 1501 C CA . ASN A 1 234 ? -24.751 15.001 7.934 1.00 31.31 234 ASN A CA 1
ATOM 1502 C C . ASN A 1 234 ? -25.050 15.322 9.401 1.00 35.20 234 ASN A C 1
ATOM 1503 O O . ASN A 1 234 ? -25.924 16.146 9.720 1.00 32.13 234 ASN A O 1
ATOM 1508 N N . ASN A 1 235 ? -24.328 14.676 10.314 1.00 31.84 235 ASN A N 1
ATOM 1509 C CA . ASN A 1 235 ? -24.632 14.888 11.731 1.00 34.02 235 ASN A CA 1
ATOM 1510 C C . ASN A 1 235 ? -24.172 16.239 12.252 1.00 33.65 235 ASN A C 1
ATOM 1511 O O . ASN A 1 235 ? -24.763 16.736 13.220 1.00 34.50 235 ASN A O 1
ATOM 1516 N N . VAL A 1 236 ? -23.170 16.871 11.637 1.00 32.47 236 VAL A N 1
ATOM 1517 C CA . VAL A 1 236 ? -22.907 18.271 11.962 1.00 33.90 236 VAL A CA 1
ATOM 1518 C C . VAL A 1 236 ? -24.121 19.124 11.609 1.00 38.40 236 VAL A C 1
ATOM 1519 O O . VAL A 1 236 ? -24.554 19.986 12.388 1.00 35.86 236 VAL A O 1
ATOM 1523 N N . CYS A 1 237 ? -24.684 18.906 10.418 1.00 33.58 237 CYS A N 1
ATOM 1524 C CA . CYS A 1 237 ? -25.919 19.609 10.082 1.00 33.62 237 CYS A CA 1
ATOM 1525 C C . CYS A 1 237 ? -27.023 19.281 11.080 1.00 33.07 237 CYS A C 1
ATOM 1526 O O . CYS A 1 237 ? -27.811 20.160 11.448 1.00 35.79 237 CYS A O 1
ATOM 1529 N N . SER A 1 238 ? -27.107 18.027 11.527 1.00 34.03 238 SER A N 1
ATOM 1530 C CA . SER A 1 238 ? -28.176 17.698 12.468 1.00 35.22 238 SER A CA 1
ATOM 1531 C C . SER A 1 238 ? -27.996 18.474 13.765 1.00 36.58 238 SER A C 1
ATOM 1532 O O . SER A 1 238 ? -28.954 19.061 14.281 1.00 36.84 238 SER A O 1
ATOM 1535 N N . ARG A 1 239 ? -26.763 18.549 14.271 1.00 35.26 239 ARG A N 1
ATOM 1536 C CA . ARG A 1 239 ? -26.521 19.312 15.498 1.00 36.93 239 ARG A CA 1
ATOM 1537 C C . ARG A 1 239 ? -26.845 20.789 15.305 1.00 41.48 239 ARG A C 1
ATOM 1538 O O . ARG A 1 239 ? -27.300 21.467 16.239 1.00 39.33 239 ARG A O 1
ATOM 1546 N N . LEU A 1 240 ? -26.586 21.316 14.109 1.00 36.32 240 LEU A N 1
ATOM 1547 C CA . LEU A 1 240 ? -26.877 22.710 13.811 1.00 35.21 240 LEU A CA 1
ATOM 1548 C C . LEU A 1 240 ? -28.346 22.955 13.460 1.00 38.07 240 LEU A C 1
ATOM 1549 O O . LEU A 1 240 ? -28.736 24.111 13.278 1.00 38.81 240 LEU A O 1
ATOM 1554 N N . GLY A 1 241 ? -29.162 21.913 13.351 1.00 35.84 241 GLY A N 1
ATOM 1555 C CA . GLY A 1 241 ? -30.570 22.099 12.995 1.00 40.29 241 GLY A CA 1
ATOM 1556 C C . GLY A 1 241 ? -30.794 22.621 11.588 1.00 39.44 241 GLY A C 1
ATOM 1557 O O . GLY A 1 241 ? -31.722 23.415 11.363 1.00 35.86 241 GLY A O 1
ATOM 1558 N N . ILE A 1 242 ? -29.959 22.204 10.627 1.00 36.45 242 ILE A N 1
ATOM 1559 C CA . ILE A 1 242 ? -30.021 22.731 9.262 1.00 33.71 242 ILE A CA 1
ATOM 1560 C C . ILE A 1 242 ? -30.078 21.572 8.270 1.00 35.76 242 ILE A C 1
ATOM 1561 O O . ILE A 1 242 ? -29.761 20.430 8.599 1.00 34.51 242 ILE A O 1
ATOM 1566 N N . VAL A 1 243 ? -30.501 21.876 7.040 1.00 33.77 243 VAL A N 1
ATOM 1567 C CA . VAL A 1 243 ? -30.395 20.937 5.925 1.00 33.51 243 VAL A CA 1
ATOM 1568 C C . VAL A 1 243 ? -29.547 21.603 4.849 1.00 34.53 243 VAL A C 1
ATOM 1569 O O . VAL A 1 243 ? -29.771 22.773 4.506 1.00 37.29 243 VAL A O 1
ATOM 1573 N N . VAL A 1 244 ? -28.551 20.876 4.348 1.00 32.83 244 VAL A N 1
ATOM 1574 C CA . VAL A 1 244 ? -27.724 21.331 3.240 1.00 34.28 244 VAL A CA 1
ATOM 1575 C C . VAL A 1 244 ? -27.917 20.340 2.096 1.00 34.60 244 VAL A C 1
ATOM 1576 O O . VAL A 1 244 ? -27.732 19.133 2.286 1.00 34.63 244 VAL A O 1
ATOM 1580 N N . MET A 1 245 ? -28.335 20.845 0.927 1.00 32.91 245 MET A N 1
ATOM 1581 C CA . MET A 1 245 ? -28.384 20.060 -0.303 1.00 31.94 245 MET A CA 1
ATOM 1582 C C . MET A 1 245 ? -27.004 19.903 -0.923 1.00 31.40 245 MET A C 1
ATOM 1583 O O . MET A 1 245 ? -26.261 20.882 -1.045 1.00 35.02 245 MET A O 1
ATOM 1588 N N . VAL A 1 246 ? -26.688 18.687 -1.368 1.00 33.83 246 VAL A N 1
ATOM 1589 C CA . VAL A 1 246 ? -25.337 18.370 -1.838 1.00 34.92 246 VAL A CA 1
ATOM 1590 C C . VAL A 1 246 ? -25.410 17.428 -3.037 1.00 32.31 246 VAL A C 1
ATOM 1591 O O . VAL A 1 246 ? -25.992 16.343 -2.949 1.00 31.61 246 VAL A O 1
ATOM 1595 N N . VAL A 1 247 ? -24.748 17.815 -4.138 1.00 34.13 247 VAL A N 1
ATOM 1596 C CA . VAL A 1 247 ? -24.649 16.981 -5.333 1.00 32.56 247 VAL A CA 1
ATOM 1597 C C . VAL A 1 247 ? -23.509 15.978 -5.167 1.00 34.82 247 VAL A C 1
ATOM 1598 O O . VAL A 1 247 ? -22.406 16.340 -4.744 1.00 33.94 247 VAL A O 1
ATOM 1602 N N . VAL A 1 248 ? -23.755 14.715 -5.521 1.00 33.77 248 VAL A N 1
ATOM 1603 C CA . VAL A 1 248 ? -22.719 13.681 -5.503 1.00 37.36 248 VAL A CA 1
ATOM 1604 C C . VAL A 1 248 ? -22.863 12.827 -6.752 1.00 41.35 248 VAL A C 1
ATOM 1605 O O . VAL A 1 248 ? -23.912 12.211 -6.960 1.00 40.99 248 VAL A O 1
ATOM 1609 N N . ASN A 1 249 ? -21.795 12.745 -7.554 1.00 39.73 249 ASN A N 1
ATOM 1610 C CA . ASN A 1 249 ? -21.677 11.763 -8.628 1.00 41.92 249 ASN A CA 1
ATOM 1611 C C . ASN A 1 249 ? -20.736 10.677 -8.127 1.00 42.78 249 ASN A C 1
ATOM 1612 O O . ASN A 1 249 ? -19.516 10.885 -8.112 1.00 40.83 249 ASN A O 1
ATOM 1617 N N . PRO A 1 250 ? -21.241 9.520 -7.687 1.00 43.33 250 PRO A N 1
ATOM 1618 C CA . PRO A 1 250 ? -20.376 8.524 -7.036 1.00 46.61 250 PRO A CA 1
ATOM 1619 C C . PRO A 1 250 ? -19.551 7.669 -7.988 1.00 51.27 250 PRO A C 1
ATOM 1620 O O . PRO A 1 250 ? -18.721 6.883 -7.507 1.00 52.77 250 PRO A O 1
ATOM 1624 N N . MET A 1 251 ? -19.766 7.764 -9.301 1.00 49.77 251 MET A N 1
ATOM 1625 C CA . MET A 1 251 ? -18.955 7.017 -10.273 1.00 55.47 251 MET A CA 1
ATOM 1626 C C . MET A 1 251 ? -19.115 5.508 -10.083 1.00 55.51 251 MET A C 1
ATOM 1627 O O . MET A 1 251 ? -18.156 4.746 -10.191 1.00 65.26 251 MET A O 1
ATOM 1632 N N . ALA A 1 252 ? -20.330 5.066 -9.777 1.00 57.20 252 ALA A N 1
ATOM 1633 C CA . ALA A 1 252 ? -20.589 3.641 -9.640 1.00 61.41 252 ALA A CA 1
ATOM 1634 C C . ALA A 1 252 ? -20.938 3.031 -10.996 1.00 66.17 252 ALA A C 1
ATOM 1635 O O . ALA A 1 252 ? -21.406 3.713 -11.912 1.00 63.73 252 ALA A O 1
ATOM 1637 N N . THR A 1 253 ? -20.694 1.728 -11.117 1.00 67.24 253 THR A N 1
ATOM 1638 C CA . THR A 1 253 ? -21.059 1.018 -12.331 1.00 67.78 253 THR A CA 1
ATOM 1639 C C . THR A 1 253 ? -22.560 0.751 -12.336 1.00 72.93 253 THR A C 1
ATOM 1640 O O . THR A 1 253 ? -23.216 0.753 -11.290 1.00 70.36 253 THR A O 1
ATOM 1644 N N . GLU A 1 254 ? -23.109 0.524 -13.535 1.00 75.21 254 GLU A N 1
ATOM 1645 C CA . GLU A 1 254 ? -24.539 0.244 -13.635 1.00 78.11 254 GLU A CA 1
ATOM 1646 C C . GLU A 1 254 ? -24.933 -0.957 -12.789 1.00 77.02 254 GLU A C 1
ATOM 1647 O O . GLU A 1 254 ? -26.036 -0.987 -12.228 1.00 79.91 254 GLU A O 1
ATOM 1653 N N . ALA A 1 255 ? -24.044 -1.947 -12.678 1.00 77.44 255 ALA A N 1
ATOM 1654 C CA . ALA A 1 255 ? -24.352 -3.132 -11.889 1.00 77.71 255 ALA A CA 1
ATOM 1655 C C . ALA A 1 255 ? -24.410 -2.809 -10.401 1.00 77.47 255 ALA A C 1
ATOM 1656 O O . ALA A 1 255 ? -25.232 -3.376 -9.671 1.00 78.41 255 ALA A O 1
ATOM 1658 N N . LYS A 1 256 ? -23.558 -1.895 -9.936 1.00 74.74 256 LYS A N 1
ATOM 1659 C CA . LYS A 1 256 ? -23.427 -1.579 -8.518 1.00 73.13 256 LYS A CA 1
ATOM 1660 C C . LYS A 1 256 ? -24.164 -0.311 -8.097 1.00 71.83 256 LYS A C 1
ATOM 1661 O O . LYS A 1 256 ? -24.136 0.037 -6.911 1.00 69.41 256 LYS A O 1
ATOM 1667 N N . ALA A 1 257 ? -24.820 0.383 -9.030 1.00 69.96 257 ALA A N 1
ATOM 1668 C CA . ALA A 1 257 ? -25.457 1.654 -8.700 1.00 67.06 257 ALA A CA 1
ATOM 1669 C C . ALA A 1 257 ? -26.495 1.481 -7.600 1.00 65.75 257 ALA A C 1
ATOM 1670 O O . ALA A 1 257 ? -26.506 2.236 -6.620 1.00 63.63 257 ALA A O 1
ATOM 1672 N N . GLU A 1 258 ? -27.372 0.480 -7.740 1.00 64.75 258 GLU A N 1
ATOM 1673 C CA . GLU A 1 258 ? -28.445 0.297 -6.766 1.00 66.05 258 GLU A CA 1
ATOM 1674 C C . GLU A 1 258 ? -27.892 0.096 -5.358 1.00 64.44 258 GLU A C 1
ATOM 1675 O O . GLU A 1 258 ? -28.454 0.612 -4.384 1.00 61.67 258 GLU A O 1
ATOM 1681 N N . LEU A 1 259 ? -26.794 -0.652 -5.235 1.00 63.66 259 LEU A N 1
ATOM 1682 C CA . LEU A 1 259 ? -26.185 -0.894 -3.929 1.00 63.43 259 LEU A CA 1
ATOM 1683 C C . LEU A 1 259 ? -25.545 0.368 -3.368 1.00 61.97 259 LEU A C 1
ATOM 1684 O O . LEU A 1 259 ? -25.773 0.725 -2.205 1.00 61.10 259 LEU A O 1
ATOM 1689 N N . VAL A 1 260 ? -24.716 1.039 -4.173 1.00 59.30 260 VAL A N 1
ATOM 1690 C CA . VAL A 1 260 ? -24.054 2.261 -3.725 1.00 59.51 260 VAL A CA 1
ATOM 1691 C C . VAL A 1 260 ? -25.076 3.328 -3.355 1.00 56.77 260 VAL A C 1
ATOM 1692 O O . VAL A 1 260 ? -24.855 4.115 -2.423 1.00 52.32 260 VAL A O 1
ATOM 1696 N N . TYR A 1 261 ? -26.212 3.370 -4.060 1.00 54.61 261 TYR A N 1
ATOM 1697 C CA . TYR A 1 261 ? -27.225 4.371 -3.743 1.00 52.51 261 TYR A CA 1
ATOM 1698 C C . TYR A 1 261 ? -27.907 4.071 -2.399 1.00 50.68 261 TYR A C 1
ATOM 1699 O O . TYR A 1 261 ? -28.116 4.984 -1.595 1.00 45.68 261 TYR A O 1
ATOM 1708 N N . ASN A 1 262 ? -28.278 2.808 -2.130 1.00 50.10 262 ASN A N 1
ATOM 1709 C CA . ASN A 1 262 ? -28.696 2.469 -0.760 1.00 53.97 262 ASN A CA 1
ATOM 1710 C C . ASN A 1 262 ? -27.657 2.774 0.303 1.00 46.93 262 ASN A C 1
ATOM 1711 O O . ASN A 1 262 ? -28.011 3.246 1.388 1.00 50.98 262 ASN A O 1
ATOM 1716 N N . ASN A 1 263 ? -26.386 2.483 0.042 1.00 47.56 263 ASN A N 1
ATOM 1717 C CA . ASN A 1 263 ? -25.374 2.775 1.050 1.00 51.33 263 ASN A CA 1
ATOM 1718 C C . ASN A 1 263 ? -25.289 4.277 1.312 1.00 49.64 263 ASN A C 1
ATOM 1719 O O . ASN A 1 263 ? -25.162 4.713 2.469 1.00 42.06 263 ASN A O 1
ATOM 1724 N N . MET A 1 264 ? -25.382 5.085 0.249 1.00 43.71 264 MET A N 1
ATOM 1725 C CA . MET A 1 264 ? -25.434 6.535 0.403 1.00 40.81 264 MET A CA 1
ATOM 1726 C C . MET A 1 264 ? -26.695 6.955 1.154 1.00 38.27 264 MET A C 1
ATOM 1727 O O . MET A 1 264 ? -26.639 7.803 2.057 1.00 36.30 264 MET A O 1
ATOM 1732 N N . ALA A 1 265 ? -27.844 6.375 0.797 1.00 39.78 265 ALA A N 1
ATOM 1733 C CA . ALA A 1 265 ? -29.094 6.752 1.451 1.00 38.84 265 ALA A CA 1
ATOM 1734 C C . ALA A 1 265 ? -29.081 6.374 2.930 1.00 39.70 265 ALA A C 1
ATOM 1735 O O . ALA A 1 265 ? -29.654 7.081 3.767 1.00 37.48 265 ALA A O 1
ATOM 1737 N N . ALA A 1 266 ? -28.440 5.257 3.269 1.00 39.24 266 ALA A N 1
ATOM 1738 C CA . ALA A 1 266 ? -28.333 4.845 4.668 1.00 38.32 266 ALA A CA 1
ATOM 1739 C C . ALA A 1 266 ? -27.337 5.696 5.470 1.00 39.12 266 ALA A C 1
ATOM 1740 O O . ALA A 1 266 ? -27.191 5.472 6.679 1.00 40.61 266 ALA A O 1
ATOM 1742 N N . SER A 1 267 ? -26.669 6.669 4.846 1.00 36.13 267 SER A N 1
ATOM 1743 C CA . SER A 1 267 ? -25.678 7.509 5.516 1.00 35.39 267 SER A CA 1
ATOM 1744 C C . SER A 1 267 ? -26.179 8.899 5.865 1.00 33.65 267 SER A C 1
ATOM 1745 O O . SER A 1 267 ? -25.474 9.635 6.572 1.00 34.31 267 SER A O 1
ATOM 1748 N N . VAL A 1 268 ? -27.351 9.306 5.366 1.00 32.01 268 VAL A N 1
ATOM 1749 C CA . VAL A 1 268 ? -27.757 10.707 5.390 1.00 33.03 268 VAL A CA 1
ATOM 1750 C C . VAL A 1 268 ? -29.256 10.803 5.637 1.00 31.53 268 VAL A C 1
ATOM 1751 O O . VAL A 1 268 ? -29.983 9.811 5.593 1.00 33.32 268 VAL A O 1
ATOM 1755 N N . ALA A 1 269 ? -29.707 12.039 5.869 1.00 30.13 269 ALA A N 1
ATOM 1756 C CA . ALA A 1 269 ? -31.128 12.309 6.093 1.00 36.07 269 ALA A CA 1
ATOM 1757 C C . ALA A 1 269 ? -31.962 12.034 4.842 1.00 36.51 269 ALA A C 1
ATOM 1758 O O . ALA A 1 269 ? -33.014 11.381 4.914 1.00 36.68 269 ALA A O 1
ATOM 1760 N N . GLY A 1 270 ? -31.529 12.533 3.689 1.00 36.08 270 GLY A N 1
ATOM 1761 C CA . GLY A 1 270 ? -32.345 12.387 2.494 1.00 33.07 270 GLY A CA 1
ATOM 1762 C C . GLY A 1 270 ? -31.505 12.261 1.241 1.00 35.89 270 GLY A C 1
ATOM 1763 O O . GLY A 1 270 ? -30.354 12.701 1.194 1.00 32.78 270 GLY A O 1
ATOM 1764 N N . MET A 1 271 ? -32.105 11.652 0.217 1.00 34.75 271 MET A N 1
ATOM 1765 C CA . MET A 1 271 ? -31.413 11.429 -1.049 1.00 33.48 271 MET A CA 1
ATOM 1766 C C . MET A 1 271 ? -32.405 11.403 -2.209 1.00 36.67 271 MET A C 1
ATOM 1767 O O . MET A 1 271 ? -33.456 10.763 -2.123 1.00 35.69 271 MET A O 1
ATOM 1772 N N . THR A 1 272 ? -32.043 12.093 -3.287 1.00 35.19 272 THR A N 1
ATOM 1773 C CA . THR A 1 272 ? -32.797 12.122 -4.541 1.00 36.69 272 THR A CA 1
ATOM 1774 C C . THR A 1 272 ? -31.888 11.632 -5.661 1.00 39.12 272 THR A C 1
ATOM 1775 O O . THR A 1 272 ? -30.788 12.162 -5.829 1.00 35.20 272 THR A O 1
ATOM 1779 N N . VAL A 1 273 ? -32.337 10.621 -6.421 1.00 36.26 273 VAL A N 1
ATOM 1780 C CA . VAL A 1 273 ? -31.557 10.060 -7.524 1.00 38.06 273 VAL A CA 1
ATOM 1781 C C . VAL A 1 273 ? -32.092 10.634 -8.832 1.00 41.09 273 VAL A C 1
ATOM 1782 O O . VAL A 1 273 ? -33.301 10.612 -9.071 1.00 38.40 273 VAL A O 1
ATOM 1786 N N . LEU A 1 274 ? -31.196 11.139 -9.675 1.00 38.78 274 LEU A N 1
ATOM 1787 C CA . LEU A 1 274 ? -31.530 11.615 -11.016 1.00 43.19 274 LEU A CA 1
ATOM 1788 C C . LEU A 1 274 ? -31.045 10.623 -12.062 1.00 43.74 274 LEU A C 1
ATOM 1789 O O . LEU A 1 274 ? -29.943 10.064 -11.950 1.00 38.72 274 LEU A O 1
ATOM 1794 N N . MET A 1 275 ? -31.889 10.390 -13.069 1.00 44.54 275 MET A N 1
ATOM 1795 C CA . MET A 1 275 ? -31.502 9.657 -14.266 1.00 44.68 275 MET A CA 1
ATOM 1796 C C . MET A 1 275 ? -32.056 10.406 -15.460 1.00 48.95 275 MET A C 1
ATOM 1797 O O . MET A 1 275 ? -33.269 10.635 -15.537 1.00 45.52 275 MET A O 1
ATOM 1802 N N . ASP A 1 276 ? -31.169 10.817 -16.360 1.00 49.57 276 ASP A N 1
ATOM 1803 C CA . ASP A 1 276 ? -31.577 11.419 -17.623 1.00 54.32 276 ASP A CA 1
ATOM 1804 C C . ASP A 1 276 ? -32.473 12.630 -17.388 1.00 54.76 276 ASP A C 1
ATOM 1805 O O . ASP A 1 276 ? -33.463 12.843 -18.092 1.00 57.85 276 ASP A O 1
ATOM 1810 N N . GLY A 1 277 ? -32.128 13.423 -16.375 1.00 47.98 277 GLY A N 1
ATOM 1811 C CA . GLY A 1 277 ? -32.827 14.649 -16.079 1.00 49.56 277 GLY A CA 1
ATOM 1812 C C . GLY A 1 277 ? -34.049 14.516 -15.193 1.00 53.31 277 GLY A C 1
ATOM 1813 O O . GLY A 1 277 ? -34.640 15.541 -14.838 1.00 58.79 277 GLY A O 1
ATOM 1814 N N . ALA A 1 278 ? -34.446 13.298 -14.812 1.00 48.94 278 ALA A N 1
ATOM 1815 C CA . ALA A 1 278 ? -35.669 13.101 -14.042 1.00 49.17 278 ALA A CA 1
ATOM 1816 C C . ALA A 1 278 ? -35.381 12.354 -12.748 1.00 43.43 278 ALA A C 1
ATOM 1817 O O . ALA A 1 278 ? -34.457 11.537 -12.681 1.00 39.79 278 ALA A O 1
ATOM 1819 N N . VAL A 1 279 ? -36.219 12.604 -11.740 1.00 43.43 279 VAL A N 1
ATOM 1820 C CA . VAL A 1 279 ? -36.088 11.917 -10.458 1.00 42.21 279 VAL A CA 1
ATOM 1821 C C . VAL A 1 279 ? -36.545 10.477 -10.621 1.00 43.42 279 VAL A C 1
ATOM 1822 O O . VAL A 1 279 ? -37.687 10.217 -11.018 1.00 46.30 279 VAL A O 1
ATOM 1826 N N . SER A 1 280 ? -35.659 9.532 -10.325 1.00 38.90 280 SER A N 1
ATOM 1827 C CA . SER A 1 280 ? -36.014 8.125 -10.408 1.00 39.75 280 SER A CA 1
ATOM 1828 C C . SER A 1 280 ? -36.278 7.483 -9.057 1.00 43.35 280 SER A C 1
ATOM 1829 O O . SER A 1 280 ? -37.050 6.523 -8.986 1.00 41.68 280 SER A O 1
ATOM 1832 N N . LYS A 1 281 ? -35.678 7.993 -7.985 1.00 40.74 281 LYS A N 1
ATOM 1833 C CA . LYS A 1 281 ? -35.865 7.430 -6.653 1.00 39.52 281 LYS A CA 1
ATOM 1834 C C . LYS A 1 281 ? -35.622 8.531 -5.632 1.00 39.12 281 LYS A C 1
ATOM 1835 O O . LYS A 1 281 ? -34.856 9.460 -5.881 1.00 38.31 281 LYS A O 1
ATOM 1841 N N . GLN A 1 282 ? -36.291 8.431 -4.481 1.00 37.66 282 GLN A N 1
ATOM 1842 C CA . GLN A 1 282 ? -36.073 9.399 -3.413 1.00 40.80 282 GLN A CA 1
ATOM 1843 C C . GLN A 1 282 ? -36.356 8.702 -2.090 1.00 39.24 282 GLN A C 1
ATOM 1844 O O . GLN A 1 282 ? -37.203 7.806 -2.014 1.00 38.27 282 GLN A O 1
ATOM 1850 N N . THR A 1 283 ? -35.611 9.085 -1.055 1.00 37.69 283 THR A N 1
ATOM 1851 C CA . THR A 1 283 ? -35.926 8.628 0.291 1.00 39.98 283 THR A CA 1
ATOM 1852 C C . THR A 1 283 ? -35.525 9.722 1.273 1.00 38.86 283 THR A C 1
ATOM 1853 O O . THR A 1 283 ? -34.501 10.384 1.083 1.00 36.87 283 THR A O 1
ATOM 1857 N N . VAL A 1 284 ? -36.372 9.958 2.280 1.00 35.90 284 VAL A N 1
ATOM 1858 C CA . VAL A 1 284 ? -36.124 11.006 3.270 1.00 35.45 284 VAL A CA 1
ATOM 1859 C C . VAL A 1 284 ? -36.438 10.454 4.656 1.00 40.17 284 VAL A C 1
ATOM 1860 O O . VAL A 1 284 ? -37.497 9.852 4.870 1.00 35.49 284 VAL A O 1
ATOM 1864 N N . ARG A 1 285 ? -35.510 10.636 5.590 1.00 36.48 285 ARG A N 1
ATOM 1865 C CA . ARG A 1 285 ? -35.770 10.360 6.997 1.00 37.56 285 ARG A CA 1
ATOM 1866 C C . ARG A 1 285 ? -36.423 11.594 7.610 1.00 35.07 285 ARG A C 1
ATOM 1867 O O . ARG A 1 285 ? -35.928 12.709 7.436 1.00 34.87 285 ARG A O 1
ATOM 1875 N N . THR A 1 286 ? -37.570 11.403 8.268 1.00 38.82 286 THR A N 1
ATOM 1876 C CA . THR A 1 286 ? -38.311 12.489 8.898 1.00 37.76 286 THR A CA 1
ATOM 1877 C C . THR A 1 286 ? -38.309 12.325 10.416 1.00 37.06 286 THR A C 1
ATOM 1878 O O . THR A 1 286 ? -37.885 11.300 10.960 1.00 41.53 286 THR A O 1
ATOM 1882 N N . LEU A 1 287 ? -38.858 13.340 11.078 1.00 37.98 287 LEU A N 1
ATOM 1883 C CA . LEU A 1 287 ? -38.808 13.408 12.535 1.00 43.80 287 LEU A CA 1
ATOM 1884 C C . LEU A 1 287 ? -39.499 12.213 13.188 1.00 46.66 287 LEU A C 1
ATOM 1885 O O . LEU A 1 287 ? -39.102 11.788 14.283 1.00 47.66 287 LEU A O 1
ATOM 1890 N N . SER A 1 288 ? -40.509 11.641 12.529 1.00 43.87 288 SER A N 1
ATOM 1891 C CA . SER A 1 288 ? -41.255 10.525 13.095 1.00 45.72 288 SER A CA 1
ATOM 1892 C C . SER A 1 288 ? -41.322 9.301 12.191 1.00 46.66 288 SER A C 1
ATOM 1893 O O . SER A 1 288 ? -42.002 8.327 12.544 1.00 46.28 288 SER A O 1
ATOM 1896 N N . GLY A 1 289 ? -40.653 9.313 11.043 1.00 42.70 289 GLY A N 1
ATOM 1897 C CA . GLY A 1 289 ? -40.709 8.161 10.171 1.0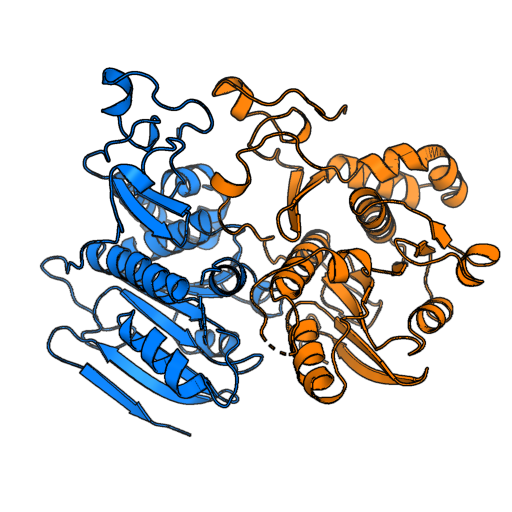0 39.27 289 GLY A CA 1
ATOM 1898 C C . GLY A 1 289 ? -39.817 8.285 8.953 1.00 42.34 289 GLY A C 1
ATOM 1899 O O . GLY A 1 289 ? -38.647 8.673 9.060 1.00 37.98 289 GLY A O 1
ATOM 1900 N N . ARG A 1 290 ? -40.368 7.960 7.784 1.00 40.98 290 ARG A N 1
ATOM 1901 C CA . ARG A 1 290 ? -39.572 7.853 6.569 1.00 41.42 290 ARG A CA 1
ATOM 1902 C C . ARG A 1 290 ? -40.505 8.035 5.385 1.00 42.86 290 ARG A C 1
ATOM 1903 O O . ARG A 1 290 ? -41.649 7.577 5.432 1.00 41.29 290 ARG A O 1
ATOM 1911 N N . THR A 1 291 ? -40.012 8.682 4.327 1.00 39.15 291 THR A N 1
ATOM 1912 C CA . THR A 1 291 ? -40.744 8.754 3.067 1.00 38.73 291 THR A CA 1
ATOM 1913 C C . THR A 1 291 ? -39.891 8.152 1.955 1.00 43.67 291 THR A C 1
ATOM 1914 O O . THR A 1 291 ? -38.663 8.058 2.074 1.00 38.60 291 THR A O 1
ATOM 1918 N N . TRP A 1 292 ? -40.567 7.713 0.886 1.00 36.65 292 TRP A N 1
ATOM 1919 C CA . TRP A 1 292 ? -39.943 7.107 -0.290 1.00 40.45 292 TRP A CA 1
ATOM 1920 C C . TRP A 1 292 ? -40.623 7.651 -1.534 1.00 41.27 292 TRP A C 1
ATOM 1921 O O . TRP A 1 292 ? -41.795 8.039 -1.494 1.00 37.66 292 TRP A O 1
ATOM 1932 N N . GLY A 1 293 ? -39.905 7.639 -2.649 1.00 37.77 293 GLY A N 1
ATOM 1933 C CA . GLY A 1 293 ? -40.504 7.981 -3.930 1.00 38.16 293 GLY A CA 1
ATOM 1934 C C . GLY A 1 293 ? -39.885 7.147 -5.028 1.00 43.54 293 GLY A C 1
ATOM 1935 O O . GLY A 1 293 ? -38.714 6.764 -4.952 1.00 36.24 293 GLY A O 1
ATOM 1936 N N . VAL A 1 294 ? -40.696 6.845 -6.048 1.00 39.57 294 VAL A N 1
ATOM 1937 C CA . VAL A 1 294 ? -40.250 6.113 -7.235 1.00 43.84 294 VAL A CA 1
ATOM 1938 C C . VAL A 1 294 ? -40.777 6.842 -8.460 1.00 46.96 294 VAL A C 1
ATOM 1939 O O . VAL A 1 294 ? -41.949 7.237 -8.489 1.00 46.46 294 VAL A O 1
ATOM 1943 N N . GLY A 1 295 ? -39.910 7.034 -9.464 1.00 41.29 295 GLY A N 1
ATOM 1944 C CA . GLY A 1 295 ? -40.264 7.634 -10.731 1.00 46.96 295 GLY A CA 1
ATOM 1945 C C . GLY A 1 295 ? -39.861 6.716 -11.873 1.00 53.98 295 GLY A C 1
ATOM 1946 O O . GLY A 1 295 ? -39.844 5.490 -11.739 1.00 55.96 295 GLY A O 1
ATOM 1947 N N . LYS A 1 296 ? -39.522 7.329 -13.003 1.00 60.56 296 LYS A N 1
ATOM 1948 C CA . LYS A 1 296 ? -38.826 6.604 -14.075 1.00 64.85 296 LYS A CA 1
ATOM 1949 C C . LYS A 1 296 ? -37.315 6.737 -13.911 1.00 61.35 296 LYS A C 1
ATOM 1950 O O . LYS A 1 296 ? -36.638 5.784 -13.516 1.00 63.55 296 LYS A O 1
ATOM 1956 N N . GLU B 1 27 ? 11.295 37.651 -5.573 1.00 72.11 27 GLU B N 1
ATOM 1957 C CA . GLU B 1 27 ? 11.065 36.922 -6.817 1.00 71.10 27 GLU B CA 1
ATOM 1958 C C . GLU B 1 27 ? 11.687 35.526 -6.789 1.00 67.11 27 GLU B C 1
ATOM 1959 O O . GLU B 1 27 ? 11.498 34.732 -7.712 1.00 68.39 27 GLU B O 1
ATOM 1965 N N . THR B 1 28 ? 12.467 35.250 -5.749 1.00 65.92 28 THR B N 1
ATOM 1966 C CA . THR B 1 28 ? 13.079 33.944 -5.561 1.00 61.82 28 THR B CA 1
ATOM 1967 C C . THR B 1 28 ? 12.089 33.025 -4.850 1.00 58.74 28 THR B C 1
ATOM 1968 O O . THR B 1 28 ? 11.290 33.472 -4.024 1.00 58.96 28 THR B O 1
ATOM 1972 N N . VAL B 1 29 ? 12.129 31.739 -5.188 1.00 53.79 29 VAL B N 1
ATOM 1973 C CA . VAL B 1 29 ? 11.218 30.755 -4.609 1.00 47.44 29 VAL B CA 1
ATOM 1974 C C . VAL B 1 29 ? 11.957 29.961 -3.537 1.00 46.63 29 VAL B C 1
ATOM 1975 O O . VAL B 1 29 ? 13.067 29.470 -3.775 1.00 44.27 29 VAL B O 1
ATOM 1979 N N . ALA B 1 30 ? 11.343 29.828 -2.358 1.00 45.02 30 ALA B N 1
ATOM 1980 C CA . ALA B 1 30 ? 11.924 29.007 -1.302 1.00 41.77 30 ALA B CA 1
ATOM 1981 C C . ALA B 1 30 ? 11.954 27.536 -1.724 1.00 41.84 30 ALA B C 1
ATOM 1982 O O . ALA B 1 30 ? 10.928 26.967 -2.119 1.00 41.96 30 ALA B O 1
ATOM 1984 N N . LEU B 1 31 ? 13.135 26.917 -1.652 1.00 40.63 31 LEU B N 1
ATOM 1985 C CA . LEU B 1 31 ? 13.285 25.531 -2.106 1.00 43.32 31 LEU B CA 1
ATOM 1986 C C . LEU B 1 31 ? 13.381 24.497 -0.983 1.00 42.21 31 LEU B C 1
ATOM 1987 O O . LEU B 1 31 ? 13.039 23.328 -1.223 1.00 43.00 31 LEU B O 1
ATOM 1992 N N . VAL B 1 32 ? 13.840 24.860 0.225 1.00 40.42 32 VAL B N 1
ATOM 1993 C CA . VAL B 1 32 ? 14.174 23.851 1.236 1.00 45.20 32 VAL B CA 1
ATOM 1994 C C . VAL B 1 32 ? 13.566 24.285 2.550 1.00 45.17 32 VAL B C 1
ATOM 1995 O O . VAL B 1 32 ? 13.122 23.454 3.342 1.00 48.38 32 VAL B O 1
ATOM 1999 N N . VAL B 1 33 ? 13.625 25.590 2.811 1.00 44.04 33 VAL B N 1
ATOM 2000 C CA . VAL B 1 33 ? 13.289 26.158 4.118 1.00 44.57 33 VAL B CA 1
ATOM 2001 C C . VAL B 1 33 ? 11.823 26.588 4.135 1.00 43.32 33 VAL B C 1
ATOM 2002 O O . VAL B 1 33 ? 11.420 27.491 3.393 1.00 45.13 33 VAL B O 1
ATOM 2006 N N . GLU B 1 34 ? 11.033 25.965 4.998 1.00 43.17 34 GLU B N 1
ATOM 2007 C CA . GLU B 1 34 ? 9.613 26.268 5.116 1.00 44.80 34 GLU B CA 1
ATOM 2008 C C . GLU B 1 34 ? 9.304 26.860 6.485 1.00 46.59 34 GLU B C 1
ATOM 2009 O O . GLU B 1 34 ? 10.128 26.831 7.402 1.00 46.53 34 GLU B O 1
ATOM 2015 N N . ALA B 1 35 ? 8.086 27.383 6.612 1.00 43.60 35 ALA B N 1
ATOM 2016 C CA . ALA B 1 35 ? 7.674 28.035 7.849 1.00 47.09 35 ALA B CA 1
ATOM 2017 C C . ALA B 1 35 ? 7.738 27.057 9.014 1.00 47.29 35 ALA B C 1
ATOM 2018 O O . ALA B 1 35 ? 7.293 25.914 8.902 1.00 43.74 35 ALA B O 1
ATOM 2020 N N . THR B 1 36 ? 8.306 27.504 10.133 1.00 42.87 36 THR B N 1
ATOM 2021 C CA . THR B 1 36 ? 8.241 26.743 11.372 1.00 46.80 36 THR B CA 1
ATOM 2022 C C . THR B 1 36 ? 7.586 27.505 12.520 1.00 48.03 36 THR B C 1
ATOM 2023 O O . THR B 1 36 ? 7.355 26.908 13.577 1.00 47.54 36 THR B O 1
ATOM 2027 N N . THR B 1 37 ? 7.264 28.786 12.338 1.00 45.58 37 THR B N 1
ATOM 2028 C CA . THR B 1 37 ? 6.540 29.592 13.309 1.00 45.01 37 THR B CA 1
ATOM 2029 C C . THR B 1 37 ? 5.271 30.143 12.674 1.00 46.35 37 THR B C 1
ATOM 2030 O O . THR B 1 37 ? 5.130 30.180 11.447 1.00 44.38 37 THR B O 1
ATOM 2034 N N . GLU B 1 38 ? 4.337 30.585 13.521 1.00 44.66 38 GLU B N 1
ATOM 2035 C CA . GLU B 1 38 ? 3.088 31.111 12.983 1.00 43.63 38 GLU B CA 1
ATOM 2036 C C . GLU B 1 38 ? 3.314 32.373 12.170 1.00 45.18 38 GLU B C 1
ATOM 2037 O O . GLU B 1 38 ? 2.631 32.583 11.163 1.00 44.94 38 GLU B O 1
ATOM 2043 N N . ALA B 1 39 ? 4.271 33.215 12.574 1.00 46.05 39 ALA B N 1
ATOM 2044 C CA . ALA B 1 39 ? 4.557 34.414 11.794 1.00 44.27 39 ALA B CA 1
ATOM 2045 C C . ALA B 1 39 ? 5.059 34.056 10.402 1.00 44.92 39 ALA B C 1
ATOM 2046 O O . ALA B 1 39 ? 4.643 34.665 9.407 1.00 46.62 39 ALA B O 1
ATOM 2048 N N . GLU B 1 40 ? 5.955 33.071 10.311 1.00 41.80 40 GLU B N 1
ATOM 2049 C CA . GLU B 1 40 ? 6.438 32.609 9.010 1.00 44.16 40 GLU B CA 1
ATOM 2050 C C . GLU B 1 40 ? 5.344 31.914 8.202 1.00 41.80 40 GLU B C 1
ATOM 2051 O O . GLU B 1 40 ? 5.337 32.000 6.968 1.00 44.13 40 GLU B O 1
ATOM 2057 N N . ALA B 1 41 ? 4.441 31.193 8.866 1.00 39.77 41 ALA B N 1
ATOM 2058 C CA . ALA B 1 41 ? 3.385 30.483 8.148 1.00 41.36 41 ALA B CA 1
ATOM 2059 C C . ALA B 1 41 ? 2.452 31.431 7.409 1.00 44.68 41 ALA B C 1
ATOM 2060 O O . ALA B 1 41 ? 1.800 31.017 6.438 1.00 40.26 41 ALA B O 1
ATOM 2062 N N . LYS B 1 42 ? 2.370 32.695 7.839 1.00 43.35 42 LYS B N 1
ATOM 2063 C CA . LYS B 1 42 ? 1.475 33.652 7.202 1.00 41.35 42 LYS B CA 1
ATOM 2064 C C . LYS B 1 42 ? 2.043 34.238 5.919 1.00 40.49 42 LYS B C 1
ATOM 2065 O O . LYS B 1 42 ? 1.321 34.965 5.221 1.00 43.24 42 LYS B O 1
ATOM 2071 N N . LYS B 1 43 ? 3.304 33.957 5.604 1.00 39.52 43 LYS B N 1
ATOM 2072 C CA . LYS B 1 43 ? 3.939 34.493 4.413 1.00 40.18 43 LYS B CA 1
ATOM 2073 C C . LYS B 1 43 ? 3.443 33.743 3.172 1.00 43.11 43 LYS B C 1
ATOM 2074 O O . LYS B 1 43 ? 2.749 32.721 3.267 1.00 40.22 43 LYS B O 1
ATOM 2080 N N . SER B 1 44 ? 3.829 34.248 2.001 1.00 39.44 44 SER B N 1
ATOM 2081 C CA . SER B 1 44 ? 3.341 33.722 0.728 1.00 40.46 44 SER B CA 1
ATOM 2082 C C . SER B 1 44 ? 3.889 32.322 0.476 1.00 38.70 44 SER B C 1
ATOM 2083 O O . SER B 1 44 ? 4.848 31.875 1.112 1.00 37.19 44 SER B O 1
ATOM 2086 N N . LEU B 1 45 ? 3.279 31.621 -0.492 1.00 38.01 45 LEU B N 1
ATOM 2087 C CA . LEU B 1 45 ? 3.791 30.294 -0.836 1.00 35.71 45 LEU B CA 1
ATOM 2088 C C . LEU B 1 45 ? 5.200 30.392 -1.386 1.00 37.27 45 LEU B C 1
ATOM 2089 O O . LEU B 1 45 ? 6.045 29.532 -1.109 1.00 38.02 45 LEU B O 1
ATOM 2094 N N . ARG B 1 46 ? 5.453 31.414 -2.213 1.00 36.05 46 ARG B N 1
ATOM 2095 C CA . ARG B 1 46 ? 6.795 31.641 -2.738 1.00 38.99 46 ARG B CA 1
ATOM 2096 C C . ARG B 1 46 ? 7.836 31.688 -1.626 1.00 40.63 46 ARG B C 1
ATOM 2097 O O . ARG B 1 46 ? 8.955 31.175 -1.782 1.00 41.21 46 ARG B O 1
ATOM 2105 N N . GLU B 1 47 ? 7.491 32.310 -0.500 1.00 39.31 47 GLU B N 1
ATOM 2106 C CA . GLU B 1 47 ? 8.427 32.499 0.605 1.00 39.17 47 GLU B CA 1
ATOM 2107 C C . GLU B 1 47 ? 8.508 31.310 1.553 1.00 43.82 47 GLU B C 1
ATOM 2108 O O . GLU B 1 47 ? 9.256 31.376 2.538 1.00 43.69 47 GLU B O 1
ATOM 2114 N N . GLY B 1 48 ? 7.770 30.234 1.303 1.00 38.85 48 GLY B N 1
ATOM 2115 C CA . GLY B 1 48 ? 7.794 29.110 2.205 1.00 40.31 48 GLY B CA 1
ATOM 2116 C C . GLY B 1 48 ? 6.714 29.121 3.258 1.00 40.67 48 GLY B C 1
ATOM 2117 O O . GLY B 1 48 ? 6.774 28.304 4.189 1.00 39.97 48 GLY B O 1
ATOM 2118 N N . GLY B 1 49 ? 5.729 30.007 3.134 1.00 36.98 49 GLY B N 1
ATOM 2119 C CA . GLY B 1 49 ? 4.598 30.050 4.034 1.00 36.49 49 GLY B CA 1
ATOM 2120 C C . GLY B 1 49 ? 3.442 29.211 3.532 1.00 38.84 49 GLY B C 1
ATOM 2121 O O . GLY B 1 49 ? 3.546 28.468 2.552 1.00 38.96 49 GLY B O 1
ATOM 2122 N N . LEU B 1 50 ? 2.316 29.329 4.234 1.00 36.96 50 LEU B N 1
ATOM 2123 C CA . LEU B 1 50 ? 1.161 28.477 3.975 1.00 39.07 50 LEU B CA 1
ATOM 2124 C C . LEU B 1 50 ? -0.043 29.249 3.467 1.00 39.30 50 LEU B C 1
ATOM 2125 O O . LEU B 1 50 ? -1.117 28.656 3.317 1.00 41.14 50 LEU B O 1
ATOM 2130 N N . VAL B 1 51 ? 0.083 30.548 3.217 1.00 37.29 51 VAL B N 1
ATOM 2131 C CA . VAL B 1 51 ? -1.071 31.374 2.889 1.00 38.18 51 VAL B CA 1
ATOM 2132 C C . VAL B 1 51 ? -0.811 32.018 1.536 1.00 40.81 51 VAL B C 1
ATOM 2133 O O . VAL B 1 51 ? 0.133 32.795 1.401 1.00 40.50 51 VAL B O 1
ATOM 2137 N N . PRO B 1 52 ? -1.601 31.721 0.510 1.00 37.28 52 PRO B N 1
ATOM 2138 C CA . PRO B 1 52 ? -1.345 32.315 -0.807 1.00 38.17 52 PRO B CA 1
ATOM 2139 C C . PRO B 1 52 ? -1.456 33.831 -0.746 1.00 38.97 52 PRO B C 1
ATOM 2140 O O . PRO B 1 52 ? -2.386 34.378 -0.152 1.00 40.32 52 PRO B O 1
ATOM 2144 N N . ALA B 1 53 ? -0.502 34.506 -1.375 1.00 39.50 53 ALA B N 1
ATOM 2145 C CA . ALA B 1 53 ? -0.649 35.931 -1.610 1.00 40.92 53 ALA B CA 1
ATOM 2146 C C . ALA B 1 53 ? -1.783 36.180 -2.607 1.00 46.35 53 ALA B C 1
ATOM 2147 O O . ALA B 1 53 ? -2.276 35.266 -3.269 1.00 42.21 53 ALA B O 1
ATOM 2149 N N . ALA B 1 54 ? -2.194 37.448 -2.732 1.00 44.67 54 ALA B N 1
ATOM 2150 C CA . ALA B 1 54 ? -3.346 37.743 -3.581 1.00 46.44 54 ALA B CA 1
ATOM 2151 C C . ALA B 1 54 ? -3.121 37.319 -5.029 1.00 43.98 54 ALA B C 1
ATOM 2152 O O . ALA B 1 54 ? -4.091 37.038 -5.743 1.00 47.74 54 ALA B O 1
ATOM 2154 N N . HIS B 1 55 ? -1.866 37.243 -5.463 1.00 41.70 55 HIS B N 1
ATOM 2155 C CA . HIS B 1 55 ? -1.507 36.872 -6.825 1.00 43.19 55 HIS B CA 1
ATOM 2156 C C . HIS B 1 55 ? -0.979 35.441 -6.935 1.00 42.40 55 HIS B C 1
ATOM 2157 O O . HIS B 1 55 ? -0.322 35.115 -7.930 1.00 43.22 55 HIS B O 1
ATOM 2164 N N . GLU B 1 56 ? -1.209 34.590 -5.933 1.00 39.31 56 GLU B N 1
ATOM 2165 C CA . GLU B 1 56 ? -0.875 33.171 -6.041 1.00 37.61 56 GLU B CA 1
ATOM 2166 C C . GLU B 1 56 ? -2.153 32.344 -6.069 1.00 41.38 56 GLU B C 1
ATOM 2167 O O . GLU B 1 56 ? -3.026 32.515 -5.213 1.00 39.94 56 GLU B O 1
ATOM 2173 N N . ILE B 1 57 ? -2.268 31.453 -7.053 1.00 37.09 57 ILE B N 1
ATOM 2174 C CA . ILE B 1 57 ? -3.393 30.532 -7.163 1.00 33.74 57 ILE B CA 1
ATOM 2175 C C . ILE B 1 57 ? -2.836 29.123 -7.040 1.00 35.79 57 ILE B C 1
ATOM 2176 O O . ILE B 1 57 ? -1.964 28.739 -7.823 1.00 34.05 57 ILE B O 1
ATOM 2181 N N . MET B 1 58 ? -3.310 28.352 -6.058 1.00 33.36 58 MET B N 1
ATOM 2182 C CA . MET B 1 58 ? -2.798 26.989 -5.990 1.00 33.50 58 MET B CA 1
ATOM 2183 C C . MET B 1 58 ? -3.508 26.064 -6.970 1.00 33.93 58 MET B C 1
ATOM 2184 O O . MET B 1 58 ? -4.697 26.214 -7.263 1.00 34.45 58 MET B O 1
ATOM 2189 N N . ILE B 1 59 ? -2.749 25.096 -7.471 1.00 33.50 59 ILE B N 1
ATOM 2190 C CA . ILE B 1 59 ? -3.211 24.152 -8.493 1.00 33.51 59 ILE B CA 1
ATOM 2191 C C . ILE B 1 59 ? -2.981 22.742 -7.968 1.00 35.34 59 ILE B C 1
ATOM 2192 O O . ILE B 1 59 ? -1.847 22.250 -8.007 1.00 34.06 59 ILE B O 1
ATOM 2197 N N . PRO B 1 60 ? -4.008 22.057 -7.470 1.00 33.20 60 PRO B N 1
ATOM 2198 C CA . PRO B 1 60 ? -3.818 20.665 -7.031 1.00 34.31 60 PRO B CA 1
ATOM 2199 C C . PRO B 1 60 ? -3.806 19.708 -8.223 1.00 33.60 60 PRO B C 1
ATOM 2200 O O . PRO B 1 60 ? -4.693 19.755 -9.076 1.00 37.10 60 PRO B O 1
ATOM 2204 N N . VAL B 1 61 ? -2.815 18.816 -8.261 1.00 33.69 61 VAL B N 1
ATOM 2205 C CA . VAL B 1 61 ? -2.672 17.832 -9.340 1.00 34.38 61 VAL B CA 1
ATOM 2206 C C . VAL B 1 61 ? -2.288 16.512 -8.682 1.00 34.90 61 VAL B C 1
ATOM 2207 O O . VAL B 1 61 ? -1.153 16.357 -8.223 1.00 35.80 61 VAL B O 1
ATOM 2211 N N . GLY B 1 62 ? -3.233 15.577 -8.600 1.00 40.29 62 GLY B N 1
ATOM 2212 C CA . GLY B 1 62 ? -2.942 14.361 -7.850 1.00 38.61 62 GLY B CA 1
ATOM 2213 C C . GLY B 1 62 ? -2.608 14.711 -6.411 1.00 37.41 62 GLY B C 1
ATOM 2214 O O . GLY B 1 62 ? -3.354 15.436 -5.740 1.00 37.85 62 GLY B O 1
ATOM 2215 N N . ASN B 1 63 ? -1.487 14.192 -5.915 1.00 36.33 63 ASN B N 1
ATOM 2216 C CA A ASN B 1 63 ? -1.018 14.515 -4.575 0.51 39.42 63 ASN B CA 1
ATOM 2217 C CA B ASN B 1 63 ? -1.015 14.513 -4.578 0.49 39.67 63 ASN B CA 1
ATOM 2218 C C . ASN B 1 63 ? -0.067 15.703 -4.555 1.00 41.26 63 ASN B C 1
ATOM 2219 O O . ASN B 1 63 ? 0.540 15.970 -3.514 1.00 41.56 63 ASN B O 1
ATOM 2228 N N . MET B 1 64 ? 0.074 16.422 -5.670 1.00 35.65 64 MET B N 1
ATOM 2229 C CA . MET B 1 64 ? 0.937 17.595 -5.694 1.00 37.30 64 MET B CA 1
ATOM 2230 C C . MET B 1 64 ? 0.096 18.859 -5.591 1.00 34.99 64 MET B C 1
ATOM 2231 O O . MET B 1 64 ? -1.097 18.870 -5.901 1.00 33.98 64 MET B O 1
ATOM 2236 N N . ILE B 1 65 ? 0.732 19.929 -5.122 1.00 35.28 65 ILE B N 1
ATOM 2237 C CA . ILE B 1 65 ? 0.132 21.256 -5.130 1.00 34.86 65 ILE B CA 1
ATOM 2238 C C . ILE B 1 65 ? 1.141 22.208 -5.753 1.00 35.39 65 ILE B C 1
ATOM 2239 O O . ILE B 1 65 ? 2.239 22.404 -5.218 1.00 35.21 65 ILE B O 1
ATOM 2244 N N . LEU B 1 66 ? 0.789 22.761 -6.904 1.00 34.54 66 LEU B N 1
ATOM 2245 C CA . LEU B 1 66 ? 1.589 23.767 -7.574 1.00 33.26 66 LEU B CA 1
ATOM 2246 C C . LEU B 1 66 ? 0.974 25.141 -7.315 1.00 34.57 66 LEU B C 1
ATOM 2247 O O . LEU B 1 66 ? -0.091 25.263 -6.717 1.00 33.17 66 LEU B O 1
ATOM 2252 N N . ALA B 1 67 ? 1.632 26.186 -7.806 1.00 34.46 67 ALA B N 1
ATOM 2253 C CA . ALA B 1 67 ? 1.075 27.528 -7.679 1.00 34.09 67 ALA B CA 1
ATOM 2254 C C . ALA B 1 67 ? 1.471 28.340 -8.895 1.00 32.63 67 ALA B C 1
ATOM 2255 O O . ALA B 1 67 ? 2.630 28.293 -9.317 1.00 33.45 67 ALA B O 1
ATOM 2257 N N . VAL B 1 68 ? 0.522 29.105 -9.432 1.00 32.76 68 VAL B N 1
ATOM 2258 C CA . VAL B 1 68 ? 0.824 30.080 -10.469 1.00 33.07 68 VAL B CA 1
ATOM 2259 C C . VAL B 1 68 ? 0.848 31.457 -9.831 1.00 36.80 68 VAL B C 1
ATOM 2260 O O . VAL B 1 68 ? -0.033 31.804 -9.027 1.00 35.93 68 VAL B O 1
ATOM 2264 N N . ASP B 1 69 ? 1.872 32.222 -10.164 1.00 32.94 69 ASP B N 1
ATOM 2265 C CA . ASP B 1 69 ? 2.015 33.595 -9.699 1.00 36.96 69 ASP B CA 1
ATOM 2266 C C . ASP B 1 69 ? 1.495 34.483 -10.822 1.00 36.20 69 ASP B C 1
ATOM 2267 O O . ASP B 1 69 ? 2.149 34.616 -11.863 1.00 35.45 69 ASP B O 1
ATOM 2272 N N . THR B 1 70 ? 0.326 35.086 -10.620 1.00 34.93 70 THR B N 1
ATOM 2273 C CA . THR B 1 70 ? -0.303 35.806 -11.721 1.00 37.46 70 THR B CA 1
ATOM 2274 C C . THR B 1 70 ? 0.367 37.141 -12.026 1.00 38.55 70 THR B C 1
ATOM 2275 O O . THR B 1 70 ? 0.152 37.677 -13.122 1.00 39.01 70 THR B O 1
ATOM 2279 N N . GLN B 1 71 ? 1.192 37.680 -11.118 1.00 42.31 71 GLN B N 1
ATOM 2280 C CA . GLN B 1 71 ? 1.973 38.870 -11.455 1.00 37.94 71 GLN B CA 1
ATOM 2281 C C . GLN B 1 71 ? 3.114 38.538 -12.398 1.00 39.35 71 GLN B C 1
ATOM 2282 O O . GLN B 1 71 ? 3.369 39.266 -13.367 1.00 40.79 71 GLN B O 1
ATOM 2288 N N . VAL B 1 72 ? 3.845 37.465 -12.107 1.00 38.13 72 VAL B N 1
ATOM 2289 C CA . VAL B 1 72 ? 4.871 37.017 -13.035 1.00 36.85 72 VAL B CA 1
ATOM 2290 C C . VAL B 1 72 ? 4.231 36.643 -14.363 1.00 35.45 72 VAL B C 1
ATOM 2291 O O . VAL B 1 72 ? 4.757 36.965 -15.434 1.00 37.28 72 VAL B O 1
ATOM 2295 N N . LEU B 1 73 ? 3.083 35.957 -14.308 1.00 34.94 73 LEU B N 1
ATOM 2296 C CA . LEU B 1 73 ? 2.391 35.554 -15.527 1.00 37.00 73 LEU B CA 1
ATOM 2297 C C . LEU B 1 73 ? 2.096 36.757 -16.408 1.00 39.08 73 LEU B C 1
ATOM 2298 O O . LEU B 1 73 ? 2.471 36.781 -17.586 1.00 36.33 73 LEU B O 1
ATOM 2303 N N . ASP B 1 74 ? 1.455 37.783 -15.844 1.00 36.95 74 ASP B N 1
ATOM 2304 C CA . ASP B 1 74 ? 1.065 38.918 -16.671 1.00 37.46 74 ASP B CA 1
ATOM 2305 C C . ASP B 1 74 ? 2.241 39.819 -17.040 1.00 36.78 74 ASP B C 1
ATOM 2306 O O . ASP B 1 74 ? 2.205 40.444 -18.106 1.00 38.12 74 ASP B O 1
ATOM 2311 N N . LYS B 1 75 ? 3.274 39.912 -16.199 1.00 38.61 75 LYS B N 1
ATOM 2312 C CA . LYS B 1 75 ? 4.549 40.494 -16.632 1.00 39.81 75 LYS B CA 1
ATOM 2313 C C . LYS B 1 75 ? 5.059 39.874 -17.927 1.00 40.20 75 LYS B C 1
ATOM 2314 O O . LYS B 1 75 ? 5.419 40.584 -18.875 1.00 36.34 75 LYS B O 1
ATOM 2320 N N . CYS B 1 76 ? 5.163 38.539 -17.960 1.00 35.43 76 CYS B N 1
ATOM 2321 C CA . CYS B 1 76 ? 5.650 37.864 -19.160 1.00 35.69 76 CYS B CA 1
ATOM 2322 C C . CYS B 1 76 ? 4.690 38.028 -20.324 1.00 35.37 76 CYS B C 1
ATOM 2323 O O . CYS B 1 76 ? 5.114 38.255 -21.463 1.00 36.27 76 CYS B O 1
ATOM 2326 N N . ALA B 1 77 ? 3.393 37.855 -20.070 1.00 34.59 77 ALA B N 1
ATOM 2327 C CA . ALA B 1 77 ? 2.414 37.915 -21.148 1.00 34.33 77 ALA B CA 1
ATOM 2328 C C . ALA B 1 77 ? 2.378 39.304 -21.771 1.00 38.85 77 ALA B C 1
ATOM 2329 O O . ALA B 1 77 ? 2.266 39.453 -22.995 1.00 35.75 77 ALA B O 1
ATOM 2331 N N . LEU B 1 78 ? 2.438 40.336 -20.937 1.00 35.98 78 LEU B N 1
ATOM 2332 C CA . LEU B 1 78 ? 2.426 41.694 -21.480 1.00 36.32 78 LEU B CA 1
ATOM 2333 C C . LEU B 1 78 ? 3.694 41.975 -22.276 1.00 36.59 78 LEU B C 1
ATOM 2334 O O . LEU B 1 78 ? 3.631 42.548 -23.376 1.00 38.96 78 LEU B O 1
ATOM 2339 N N . ALA B 1 79 ? 4.856 41.572 -21.757 1.00 36.33 79 ALA B N 1
ATOM 2340 C CA . ALA B 1 79 ? 6.096 41.738 -22.514 1.00 39.85 79 ALA B CA 1
ATOM 2341 C C . ALA B 1 79 ? 6.020 41.047 -23.871 1.00 43.10 79 ALA B C 1
ATOM 2342 O O . ALA B 1 79 ? 6.458 41.605 -24.882 1.00 40.23 79 ALA B O 1
ATOM 2344 N N . LEU B 1 80 ? 5.458 39.835 -23.919 1.00 41.02 80 LEU B N 1
ATOM 2345 C CA . LEU B 1 80 ? 5.260 39.154 -25.199 1.00 41.76 80 LEU B CA 1
ATOM 2346 C C . LEU B 1 80 ? 4.315 39.930 -26.105 1.00 43.43 80 LEU B C 1
ATOM 2347 O O . LEU B 1 80 ? 4.627 40.189 -27.275 1.00 46.08 80 LEU B O 1
ATOM 2352 N N . ALA B 1 81 ? 3.125 40.259 -25.593 1.00 39.23 81 ALA B N 1
ATOM 2353 C CA . ALA B 1 81 ? 2.084 40.852 -26.425 1.00 41.11 81 ALA B CA 1
ATOM 2354 C C . ALA B 1 81 ? 2.466 42.243 -26.912 1.00 42.69 81 ALA B C 1
ATOM 2355 O O . ALA B 1 81 ? 2.017 42.668 -27.981 1.00 44.63 81 ALA B O 1
ATOM 2357 N N . ALA B 1 82 ? 3.280 42.964 -26.152 1.00 41.46 82 ALA B N 1
ATOM 2358 C CA . ALA B 1 82 ? 3.629 44.340 -26.506 1.00 42.20 82 ALA B CA 1
ATOM 2359 C C . ALA B 1 82 ? 4.883 44.422 -27.361 1.00 49.14 82 ALA B C 1
ATOM 2360 O O . ALA B 1 82 ? 5.173 45.489 -27.917 1.00 48.27 82 ALA B O 1
ATOM 2362 N N . SER B 1 83 ? 5.606 43.311 -27.500 1.00 44.12 83 SER B N 1
ATOM 2363 C CA . SER B 1 83 ? 6.934 43.314 -28.098 1.00 45.94 83 SER B CA 1
ATOM 2364 C C . SER B 1 83 ? 6.883 43.548 -29.602 1.00 48.59 83 SER B C 1
ATOM 2365 O O . SER B 1 83 ? 5.976 43.070 -30.293 1.00 49.83 83 SER B O 1
ATOM 2368 N N . ASP B 1 84 ? 7.893 44.268 -30.110 1.00 52.04 84 ASP B N 1
ATOM 2369 C CA . ASP B 1 84 ? 8.101 44.371 -31.550 1.00 54.71 84 ASP B CA 1
ATOM 2370 C C . ASP B 1 84 ? 8.641 43.075 -32.146 1.00 54.14 84 ASP B C 1
ATOM 2371 O O . ASP B 1 84 ? 8.542 42.882 -33.360 1.00 56.90 84 ASP B O 1
ATOM 2376 N N . ASP B 1 85 ? 9.223 42.201 -31.321 1.00 50.41 85 ASP B N 1
ATOM 2377 C CA . ASP B 1 85 ? 9.788 40.922 -31.762 1.00 49.84 85 ASP B CA 1
ATOM 2378 C C . ASP B 1 85 ? 9.510 39.885 -30.684 1.00 44.27 85 ASP B C 1
ATOM 2379 O O . ASP B 1 85 ? 10.399 39.526 -29.903 1.00 45.06 85 ASP B O 1
ATOM 2384 N N . PRO B 1 86 ? 8.271 39.392 -30.604 1.00 45.47 86 PRO B N 1
ATOM 2385 C CA . PRO B 1 86 ? 7.914 38.497 -29.487 1.00 46.59 86 PRO B CA 1
ATOM 2386 C C . PRO B 1 86 ? 8.656 37.172 -29.515 1.00 45.50 86 PRO B C 1
ATOM 2387 O O . PRO B 1 86 ? 8.918 36.608 -28.446 1.00 45.71 86 PRO B O 1
ATOM 2391 N N . GLY B 1 87 ? 8.994 36.653 -30.700 1.00 50.25 87 GLY B N 1
ATOM 2392 C CA . GLY B 1 87 ? 9.792 35.436 -30.757 1.00 49.74 87 GLY B CA 1
ATOM 2393 C C . GLY B 1 87 ? 11.143 35.604 -30.093 1.00 46.02 87 GLY B C 1
ATOM 2394 O O . GLY B 1 87 ? 11.616 34.714 -29.386 1.00 45.28 87 GLY B O 1
ATOM 2395 N N . ARG B 1 88 ? 11.776 36.757 -30.299 1.00 47.39 88 ARG B N 1
ATOM 2396 C CA . ARG B 1 88 ? 13.059 37.027 -29.659 1.00 45.61 88 ARG B CA 1
ATOM 2397 C C . ARG B 1 88 ? 12.921 37.220 -28.154 1.00 45.37 88 ARG B C 1
ATOM 2398 O O . ARG B 1 88 ? 13.772 36.758 -27.387 1.00 45.00 88 ARG B O 1
ATOM 2406 N N . TRP B 1 89 ? 11.905 37.971 -27.710 1.00 43.24 89 TRP B N 1
ATOM 2407 C CA . TRP B 1 89 ? 11.705 38.111 -26.271 1.00 43.45 89 TRP B CA 1
ATOM 2408 C C . TRP B 1 89 ? 11.515 36.745 -25.617 1.00 42.96 89 TRP B C 1
ATOM 2409 O O . TRP B 1 89 ? 12.107 36.460 -24.569 1.00 44.28 89 TRP B O 1
ATOM 2420 N N . PHE B 1 90 ? 10.695 35.893 -26.231 1.00 43.03 90 PHE B N 1
ATOM 2421 C CA . PHE B 1 90 ? 10.500 34.537 -25.724 1.00 44.02 90 PHE B CA 1
ATOM 2422 C C . PHE B 1 90 ? 11.839 33.827 -25.568 1.00 44.66 90 PHE B C 1
ATOM 2423 O O . PHE B 1 90 ? 12.190 33.366 -24.477 1.00 44.17 90 PHE B O 1
ATOM 2431 N N . ALA B 1 91 ? 12.622 33.773 -26.652 1.00 47.31 91 ALA B N 1
ATOM 2432 C CA . ALA B 1 91 ? 13.896 33.057 -26.624 1.00 47.04 91 ALA B CA 1
ATOM 2433 C C . ALA B 1 91 ? 14.846 33.606 -25.571 1.00 50.50 91 ALA B C 1
ATOM 2434 O O . ALA B 1 91 ? 15.615 32.845 -24.976 1.00 50.93 91 ALA B O 1
ATOM 2436 N N . GLU B 1 92 ? 14.811 34.914 -25.315 1.00 45.98 92 GLU B N 1
ATOM 2437 C CA . GLU B 1 92 ? 15.728 35.509 -24.355 1.00 44.37 92 GLU B CA 1
ATOM 2438 C C . GLU B 1 92 ? 15.238 35.425 -22.913 1.00 48.08 92 GLU B C 1
ATOM 2439 O O . GLU B 1 92 ? 15.995 35.765 -21.996 1.00 51.58 92 GLU B O 1
ATOM 2445 N N . ASN B 1 93 ? 13.996 35.006 -22.677 1.00 45.48 93 ASN B N 1
ATOM 2446 C CA . ASN B 1 93 ? 13.444 35.040 -21.328 1.00 46.35 93 ASN B CA 1
ATOM 2447 C C . ASN B 1 93 ? 12.759 33.724 -20.973 1.00 47.57 93 ASN B C 1
ATOM 2448 O O . ASN B 1 93 ? 11.804 33.716 -20.191 1.00 42.35 93 ASN B O 1
ATOM 2453 N N . GLU B 1 94 ? 13.218 32.604 -21.548 1.00 46.21 94 GLU B N 1
ATOM 2454 C CA . GLU B 1 94 ? 12.537 31.329 -21.309 1.00 46.50 94 GLU B CA 1
ATOM 2455 C C . GLU B 1 94 ? 12.524 30.976 -19.824 1.00 42.08 94 GLU B C 1
ATOM 2456 O O . GLU B 1 94 ? 11.496 30.537 -19.293 1.00 45.85 94 GLU B O 1
ATOM 2462 N N . SER B 1 95 ? 13.645 31.191 -19.132 1.00 43.52 95 SER B N 1
ATOM 2463 C CA . SER B 1 95 ? 13.718 30.875 -17.710 1.00 47.55 95 SER B CA 1
ATOM 2464 C C . SER B 1 95 ? 12.736 31.711 -16.891 1.00 49.71 95 SER B C 1
ATOM 2465 O O . SER B 1 95 ? 12.058 31.190 -15.992 1.00 46.55 95 SER B O 1
ATOM 2468 N N . LEU B 1 96 ? 12.653 33.011 -17.175 1.00 43.90 96 LEU B N 1
ATOM 2469 C CA . LEU B 1 96 ? 11.667 33.847 -16.495 1.00 41.35 96 LEU B CA 1
ATOM 2470 C C . LEU B 1 96 ? 10.248 33.354 -16.774 1.00 37.38 96 LEU B C 1
ATOM 2471 O O . LEU B 1 96 ? 9.428 33.242 -15.856 1.00 41.54 96 LEU B O 1
ATOM 2476 N N . ILE B 1 97 ? 9.942 33.043 -18.036 1.00 39.29 97 ILE B N 1
ATOM 2477 C CA . ILE B 1 97 ? 8.632 32.473 -18.362 1.00 38.76 97 ILE B CA 1
ATOM 2478 C C . ILE B 1 97 ? 8.366 31.231 -17.518 1.00 40.07 97 ILE B C 1
ATOM 2479 O O . ILE B 1 97 ? 7.307 31.099 -16.892 1.00 37.15 97 ILE B O 1
ATOM 2484 N N . HIS B 1 98 ? 9.332 30.301 -17.490 1.00 37.54 98 HIS B N 1
ATOM 2485 C CA . HIS B 1 98 ? 9.121 29.053 -16.760 1.00 40.60 98 HIS B CA 1
ATOM 2486 C C . HIS B 1 98 ? 8.880 29.289 -15.266 1.00 43.11 98 HIS B C 1
ATOM 2487 O O . HIS B 1 98 ? 8.204 28.476 -14.623 1.00 39.90 98 HIS B O 1
ATOM 2494 N N . SER B 1 99 ? 9.384 30.399 -14.698 1.00 39.95 99 SER B N 1
ATOM 2495 C CA . SER B 1 99 ? 9.236 30.691 -13.265 1.00 36.54 99 SER B CA 1
ATOM 2496 C C . SER B 1 99 ? 7.818 31.102 -12.857 1.00 36.37 99 SER B C 1
ATOM 2497 O O . SER B 1 99 ? 7.565 31.325 -11.666 1.00 41.12 99 SER B O 1
ATOM 2500 N N . THR B 1 100 ? 6.898 31.208 -13.808 1.00 37.95 100 THR B N 1
ATOM 2501 C CA . THR B 1 100 ? 5.524 31.613 -13.522 1.00 36.39 100 THR B CA 1
ATOM 2502 C C . THR B 1 100 ? 4.790 30.595 -12.654 1.00 36.17 100 THR B C 1
ATOM 2503 O O . THR B 1 100 ? 3.846 30.950 -11.946 1.00 36.39 100 THR B O 1
ATOM 2507 N N . VAL B 1 101 ? 5.167 29.323 -12.728 1.00 33.38 101 VAL B N 1
ATOM 2508 C CA . VAL B 1 101 ? 4.499 28.268 -11.971 1.00 29.62 101 VAL B CA 1
ATOM 2509 C C . VAL B 1 101 ? 5.574 27.524 -11.191 1.00 32.70 101 VAL B C 1
ATOM 2510 O O . VAL B 1 101 ? 6.646 27.236 -11.731 1.00 32.10 101 VAL B O 1
ATOM 2514 N N . PHE B 1 102 ? 5.303 27.234 -9.917 1.00 31.43 102 PHE B N 1
ATOM 2515 C CA . PHE B 1 102 ? 6.295 26.598 -9.060 1.00 32.67 102 PHE B CA 1
ATOM 2516 C C . PHE B 1 102 ? 5.587 25.674 -8.081 1.00 32.71 102 PHE B C 1
ATOM 2517 O O . PHE B 1 102 ? 4.361 25.689 -7.957 1.00 34.69 102 PHE B O 1
ATOM 2525 N N . ALA B 1 103 ? 6.374 24.863 -7.385 1.00 34.25 103 ALA B N 1
ATOM 2526 C CA . ALA B 1 103 ? 5.816 23.944 -6.392 1.00 33.96 103 ALA B CA 1
ATOM 2527 C C . ALA B 1 103 ? 6.186 24.423 -5.000 1.00 35.56 103 ALA B C 1
ATOM 2528 O O . ALA B 1 103 ? 7.350 24.276 -4.599 1.00 36.24 103 ALA B O 1
ATOM 2530 N N . PRO B 1 104 ? 5.241 24.952 -4.221 1.00 33.76 104 PRO B N 1
ATOM 2531 C CA . PRO B 1 104 ? 5.574 25.490 -2.889 1.00 34.20 104 PRO B CA 1
ATOM 2532 C C . PRO B 1 104 ? 6.237 24.467 -1.971 1.00 37.67 104 PRO B C 1
ATOM 2533 O O . PRO B 1 104 ? 5.906 23.278 -1.981 1.00 37.48 104 PRO B O 1
ATOM 2537 N N . VAL B 1 105 ? 7.138 24.958 -1.115 1.00 36.39 105 VAL B N 1
ATOM 2538 C CA . VAL B 1 105 ? 7.898 24.066 -0.239 1.00 39.82 105 VAL B CA 1
ATOM 2539 C C . VAL B 1 105 ? 7.136 23.645 1.023 1.00 36.42 105 VAL B C 1
ATOM 2540 O O . VAL B 1 105 ? 7.442 22.590 1.587 1.00 38.77 105 VAL B O 1
ATOM 2544 N N . ALA B 1 106 ? 6.146 24.411 1.483 1.00 38.55 106 ALA B N 1
ATOM 2545 C CA . ALA B 1 106 ? 5.553 24.147 2.798 1.00 42.24 106 ALA B CA 1
ATOM 2546 C C . ALA B 1 106 ? 4.740 22.854 2.796 1.00 42.13 106 ALA B C 1
ATOM 2547 O O . ALA B 1 106 ? 3.904 22.646 1.917 1.00 44.26 106 ALA B O 1
ATOM 2549 N N . LYS B 1 107 ? 4.944 22.013 3.814 1.00 42.83 107 LYS B N 1
ATOM 2550 C CA . LYS B 1 107 ? 4.353 20.671 3.826 1.00 43.97 107 LYS B CA 1
ATOM 2551 C C . LYS B 1 107 ? 2.873 20.642 4.218 1.00 48.79 107 LYS B C 1
ATOM 2552 O O . LYS B 1 107 ? 2.154 19.714 3.819 1.00 49.08 107 LYS B O 1
ATOM 2558 N N . GLY B 1 108 ? 2.392 21.611 4.993 1.00 44.34 108 GLY B N 1
ATOM 2559 C CA . GLY B 1 108 ? 1.041 21.454 5.512 1.00 45.07 108 GLY B CA 1
ATOM 2560 C C . GLY B 1 108 ? -0.107 21.852 4.606 1.00 43.26 108 GLY B C 1
ATOM 2561 O O . GLY B 1 108 ? -1.256 21.886 5.062 1.00 39.09 108 GLY B O 1
ATOM 2562 N N . LEU B 1 109 ? 0.158 22.115 3.321 1.00 40.50 109 LEU B N 1
ATOM 2563 C CA . LEU B 1 109 ? -0.878 22.649 2.443 1.00 39.41 109 LEU B CA 1
ATOM 2564 C C . LEU B 1 109 ? -2.058 21.690 2.291 1.00 36.60 109 LEU B C 1
ATOM 2565 O O . LEU B 1 109 ? -3.211 22.132 2.236 1.00 38.15 109 LEU B O 1
ATOM 2570 N N . HIS B 1 110 ? -1.799 20.378 2.202 1.00 38.78 110 HIS B N 1
ATOM 2571 C CA . HIS B 1 110 ? -2.904 19.437 2.009 1.00 41.08 110 HIS B CA 1
ATOM 2572 C C . HIS B 1 110 ? -3.843 19.434 3.205 1.00 41.55 110 HIS B C 1
ATOM 2573 O O . HIS B 1 110 ? -5.062 19.261 3.059 1.00 39.76 110 HIS B O 1
ATOM 2580 N N . ARG B 1 111 ? -3.289 19.604 4.401 1.00 36.40 111 ARG B N 1
ATOM 2581 C CA . ARG B 1 111 ? -4.115 19.680 5.600 1.00 37.19 111 ARG B CA 1
ATOM 2582 C C . ARG B 1 111 ? -4.878 20.995 5.661 1.00 36.25 111 ARG B C 1
ATOM 2583 O O . ARG B 1 111 ? -6.080 21.018 5.961 1.00 36.58 111 ARG B O 1
ATOM 2591 N N . VAL B 1 112 ? -4.192 22.108 5.403 1.00 36.20 112 VAL B N 1
ATOM 2592 C CA . VAL B 1 112 ? -4.810 23.408 5.611 1.00 35.32 112 VAL B CA 1
ATOM 2593 C C . VAL B 1 112 ? -5.918 23.669 4.590 1.00 37.10 112 VAL B C 1
ATOM 2594 O O . VAL B 1 112 ? -6.908 24.342 4.903 1.00 36.30 112 VAL B O 1
ATOM 2598 N N . TYR B 1 113 ? -5.788 23.122 3.370 1.00 35.04 113 TYR B N 1
ATOM 2599 C CA . TYR B 1 113 ? -6.737 23.332 2.275 1.00 34.18 113 TYR B CA 1
ATOM 2600 C C . TYR B 1 113 ? -7.304 21.981 1.851 1.00 36.86 113 TYR B C 1
ATOM 2601 O O . TYR B 1 113 ? -6.900 21.427 0.819 1.00 36.54 113 TYR B O 1
ATOM 2610 N N . PRO B 1 114 ? -8.252 21.429 2.613 1.00 35.64 114 PRO B N 1
ATOM 2611 C CA . PRO B 1 114 ? -8.681 20.035 2.382 1.00 34.85 114 PRO B CA 1
ATOM 2612 C C . PRO B 1 114 ? -9.386 19.849 1.040 1.00 35.47 114 PRO B C 1
ATOM 2613 O O . PRO B 1 114 ? -10.298 20.605 0.695 1.00 35.23 114 PRO B O 1
ATOM 2617 N N . LEU B 1 115 ? -8.976 18.807 0.309 1.00 31.30 115 LEU B N 1
ATOM 2618 C CA . LEU B 1 115 ? -9.604 18.418 -0.965 1.00 33.83 115 LEU B CA 1
ATOM 2619 C C . LEU B 1 115 ? -9.620 19.592 -1.940 1.00 35.56 115 LEU B C 1
ATOM 2620 O O . LEU B 1 115 ? -10.592 19.829 -2.659 1.00 35.03 115 LEU B O 1
ATOM 2625 N N . LEU B 1 116 ? -8.508 20.320 -1.971 1.00 33.66 116 LEU B N 1
ATOM 2626 C CA . LEU B 1 116 ? -8.391 21.544 -2.747 1.00 33.82 116 LEU B CA 1
ATOM 2627 C C . LEU B 1 116 ? -8.766 21.336 -4.216 1.00 33.37 116 LEU B C 1
ATOM 2628 O O . LEU B 1 116 ? -8.447 20.311 -4.828 1.00 34.68 116 LEU B O 1
ATOM 2633 N N . SER B 1 117 ? -9.463 22.323 -4.765 1.00 34.45 117 SER B N 1
ATOM 2634 C CA . SER B 1 117 ? -9.730 22.422 -6.199 1.00 35.42 117 SER B CA 1
ATOM 2635 C C . SER B 1 117 ? -9.340 23.844 -6.603 1.00 35.95 117 SER B C 1
ATOM 2636 O O . SER B 1 117 ? -8.550 24.513 -5.921 1.00 34.88 117 SER B O 1
ATOM 2639 N N . VAL B 1 118 ? -9.915 24.329 -7.709 1.00 35.23 118 VAL B N 1
ATOM 2640 C CA . VAL B 1 118 ? -9.745 25.705 -8.172 1.00 34.85 118 VAL B CA 1
ATOM 2641 C C . VAL B 1 118 ? -11.133 26.262 -8.440 1.00 34.80 118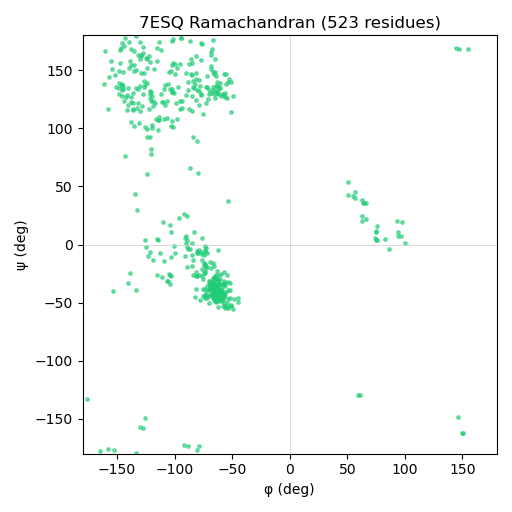 VAL B C 1
ATOM 2642 O O . VAL B 1 118 ? -11.979 25.570 -9.021 1.00 33.81 118 VAL B O 1
ATOM 2646 N N . ARG B 1 119 ? -11.361 27.494 -8.006 1.00 35.41 119 ARG B N 1
ATOM 2647 C CA . ARG B 1 119 ? -12.673 28.130 -8.094 1.00 35.68 119 ARG B CA 1
ATOM 2648 C C . ARG B 1 119 ? -13.116 28.212 -9.553 1.00 37.10 119 ARG B C 1
ATOM 2649 O O . ARG B 1 119 ? -12.361 28.729 -10.383 1.00 37.69 119 ARG B O 1
ATOM 2657 N N . PRO B 1 120 ? -14.342 27.735 -9.908 1.00 35.29 120 PRO B N 1
ATOM 2658 C CA . PRO B 1 120 ? -14.858 27.944 -11.275 1.00 36.99 120 PRO B CA 1
ATOM 2659 C C . PRO B 1 120 ? -15.323 29.384 -11.448 1.00 41.40 120 PRO B C 1
ATOM 2660 O O . PRO B 1 120 ? -16.331 29.800 -10.868 1.00 48.04 120 PRO B O 1
ATOM 2664 N N . GLU B 1 121 ? -14.609 30.143 -12.281 1.00 46.41 121 GLU B N 1
ATOM 2665 C CA . GLU B 1 121 ? -14.961 31.534 -12.549 1.00 46.58 121 GLU B CA 1
ATOM 2666 C C . GLU B 1 121 ? -14.863 31.812 -14.044 1.00 51.39 121 GLU B C 1
ATOM 2667 O O . GLU B 1 121 ? -14.098 31.170 -14.762 1.00 52.87 121 GLU B O 1
ATOM 2673 N N . VAL B 1 122 ? -15.619 32.812 -14.502 1.00 46.51 122 VAL B N 1
ATOM 2674 C CA . VAL B 1 122 ? -15.479 33.356 -15.846 1.00 47.11 122 VAL B CA 1
ATOM 2675 C C . VAL B 1 122 ? -15.327 34.863 -15.690 1.00 50.50 122 VAL B C 1
ATOM 2676 O O . VAL B 1 122 ? -16.221 35.518 -15.147 1.00 49.55 122 VAL B O 1
ATOM 2680 N N . PRO B 1 123 ? -14.217 35.462 -16.116 1.00 49.62 123 PRO B N 1
ATOM 2681 C CA . PRO B 1 123 ? -14.028 36.899 -15.874 1.00 48.36 123 PRO B CA 1
ATOM 2682 C C . PRO B 1 123 ? -15.003 37.737 -16.688 1.00 47.32 123 PRO B C 1
ATOM 2683 O O . PRO B 1 123 ? -15.466 37.341 -17.761 1.00 45.67 123 PRO B O 1
ATOM 2687 N N . ALA B 1 124 ? -15.336 38.905 -16.143 1.00 48.42 124 ALA B N 1
ATOM 2688 C CA . ALA B 1 124 ? -16.312 39.768 -16.796 1.00 53.01 124 ALA B CA 1
ATOM 2689 C C . ALA B 1 124 ? -15.788 40.210 -18.154 1.00 50.09 124 ALA B C 1
ATOM 2690 O O . ALA B 1 124 ? -14.595 40.484 -18.318 1.00 51.55 124 ALA B O 1
ATOM 2692 N N . GLY B 1 125 ? -16.679 40.239 -19.141 1.00 56.42 125 GLY B N 1
ATOM 2693 C CA . GLY B 1 125 ? -16.285 40.651 -20.474 1.00 55.03 125 GLY B CA 1
ATOM 2694 C C . GLY B 1 125 ? -15.501 39.627 -21.262 1.00 57.78 125 GLY B C 1
ATOM 2695 O O . GLY B 1 125 ? -14.873 39.979 -22.266 1.00 58.55 125 GLY B O 1
ATOM 2696 N N . TYR B 1 126 ? -15.515 38.368 -20.846 1.00 54.58 126 TYR B N 1
ATOM 2697 C CA . TYR B 1 126 ? -14.843 37.325 -21.609 1.00 53.87 126 TYR B CA 1
ATOM 2698 C C . TYR B 1 126 ? -15.517 37.105 -22.961 1.00 51.76 126 TYR B C 1
ATOM 2699 O O . TYR B 1 126 ? -16.744 37.014 -23.055 1.00 54.24 126 TYR B O 1
ATOM 2708 N N . GLU B 1 127 ? -14.700 36.994 -24.010 1.00 52.02 127 GLU B N 1
ATOM 2709 C CA . GLU B 1 127 ? -15.167 36.618 -25.341 1.00 56.51 127 GLU B CA 1
ATOM 2710 C C . GLU B 1 127 ? -14.158 35.672 -25.980 1.00 52.95 127 GLU B C 1
ATOM 2711 O O . GLU B 1 127 ? -12.959 35.740 -25.693 1.00 53.08 127 GLU B O 1
ATOM 2717 N N . ALA B 1 128 ? -14.647 34.813 -26.874 1.00 53.36 128 ALA B N 1
ATOM 2718 C CA . ALA B 1 128 ? -13.780 33.837 -27.528 1.00 53.39 128 ALA B CA 1
ATOM 2719 C C . ALA B 1 128 ? -14.258 33.521 -28.939 1.00 54.49 128 ALA B C 1
ATOM 2720 O O . ALA B 1 128 ? -15.448 33.266 -29.154 1.00 52.96 128 ALA B O 1
ATOM 2722 N N . SER B 1 129 ? -13.316 33.504 -29.889 1.00 55.13 129 SER B N 1
ATOM 2723 C CA . SER B 1 129 ? -13.545 32.938 -31.211 1.00 55.44 129 SER B CA 1
ATOM 2724 C C . SER B 1 129 ? -12.786 31.638 -31.453 1.00 54.39 129 SER B C 1
ATOM 2725 O O . SER B 1 129 ? -13.093 30.938 -32.421 1.00 54.44 129 SER B O 1
ATOM 2728 N N . TRP B 1 130 ? -11.809 31.301 -30.605 1.00 51.48 130 TRP B N 1
ATOM 2729 C CA . TRP B 1 130 ? -10.928 30.148 -30.727 1.00 51.51 130 TRP B CA 1
ATOM 2730 C C . TRP B 1 130 ? -10.958 29.339 -29.435 1.00 49.24 130 TRP B C 1
ATOM 2731 O O . TRP B 1 130 ? -10.988 29.925 -28.345 1.00 45.78 130 TRP B O 1
ATOM 2742 N N . PRO B 1 131 ? -10.951 27.990 -29.510 1.00 47.85 131 PRO B N 1
ATOM 2743 C CA . PRO B 1 131 ? -10.974 27.085 -30.667 1.00 48.46 131 PRO B CA 1
ATOM 2744 C C . PRO B 1 131 ? -12.260 27.156 -31.462 1.00 52.73 131 PRO B C 1
ATOM 2745 O O . PRO B 1 131 ? -12.249 26.880 -32.658 1.00 52.66 131 PRO B O 1
ATOM 2749 N N . THR B 1 132 ? -13.360 27.490 -30.794 1.00 47.53 132 THR B N 1
ATOM 2750 C CA . THR B 1 132 ? -14.658 27.666 -31.428 1.00 52.91 132 THR B CA 1
ATOM 2751 C C . THR B 1 132 ? -15.303 28.941 -30.891 1.00 55.01 132 THR B C 1
ATOM 2752 O O . THR B 1 132 ? -14.846 29.540 -29.907 1.00 50.24 132 THR B O 1
ATOM 2756 N N . GLN B 1 133 ? -16.356 29.383 -31.576 1.00 54.09 133 GLN B N 1
ATOM 2757 C CA . GLN B 1 133 ? -17.032 30.613 -31.189 1.00 56.52 133 GLN B CA 1
ATOM 2758 C C . GLN B 1 133 ? -17.693 30.441 -29.828 1.00 50.57 133 GLN B C 1
ATOM 2759 O O . GLN B 1 133 ? -18.400 29.458 -29.595 1.00 53.49 133 GLN B O 1
ATOM 2765 N N . ASP B 1 134 ? -17.437 31.391 -28.923 1.00 51.97 134 ASP B N 1
ATOM 2766 C CA . ASP B 1 134 ? -18.015 31.430 -27.573 1.00 53.76 134 ASP B CA 1
ATOM 2767 C C . ASP B 1 134 ? -17.605 30.236 -26.705 1.00 50.38 134 ASP B C 1
ATOM 2768 O O . ASP B 1 134 ? -18.320 29.877 -25.767 1.00 50.62 134 ASP B O 1
ATOM 2773 N N . HIS B 1 135 ? -16.466 29.617 -27.010 1.00 49.72 135 HIS B N 1
ATOM 2774 C CA . HIS B 1 135 ? -15.906 28.544 -26.189 1.00 43.75 135 HIS B CA 1
ATOM 2775 C C . HIS B 1 135 ? -15.708 29.019 -24.743 1.00 42.04 135 HIS B C 1
ATOM 2776 O O . HIS B 1 135 ? -15.104 30.069 -24.517 1.00 42.46 135 HIS B O 1
ATOM 2783 N N . MET B 1 136 ? -16.252 28.269 -23.765 1.00 43.06 136 MET B N 1
ATOM 2784 C CA . MET B 1 136 ? -15.934 28.514 -22.352 1.00 45.27 136 MET B CA 1
ATOM 2785 C C . MET B 1 136 ? -14.423 28.568 -22.146 1.00 39.71 136 MET B C 1
ATOM 2786 O O . MET B 1 136 ? -13.692 27.770 -22.747 1.00 40.63 136 MET B O 1
ATOM 2791 N N . PRO B 1 137 ? -13.916 29.475 -21.310 1.00 40.26 137 PRO B N 1
ATOM 2792 C CA . PRO B 1 137 ? -12.502 29.385 -20.935 1.00 38.66 137 PRO B CA 1
ATOM 2793 C C . PRO B 1 137 ? -12.265 28.098 -20.159 1.00 37.74 137 PRO B C 1
ATOM 2794 O O . PRO B 1 137 ? -13.127 27.636 -19.407 1.00 37.58 137 PRO B O 1
ATOM 2798 N N . GLY B 1 138 ? -11.096 27.509 -20.364 1.00 37.94 138 GLY B N 1
ATOM 2799 C CA . GLY B 1 138 ? -10.777 26.223 -19.778 1.00 35.56 138 GLY B CA 1
ATOM 2800 C C . GLY B 1 138 ? -9.823 25.465 -20.680 1.00 36.25 138 GLY B C 1
ATOM 2801 O O . GLY B 1 138 ? -9.180 26.047 -21.544 1.00 35.52 138 GLY B O 1
ATOM 2802 N N . LEU B 1 139 ? -9.740 24.154 -20.464 1.00 33.96 139 LEU B N 1
ATOM 2803 C CA . LEU B 1 139 ? -8.986 23.297 -21.371 1.00 33.32 139 LEU B CA 1
ATOM 2804 C C . LEU B 1 139 ? -9.857 22.872 -22.544 1.00 35.13 139 LEU B C 1
ATOM 2805 O O . LEU B 1 139 ? -11.067 22.673 -22.396 1.00 36.55 139 LEU B O 1
ATOM 2810 N N . HIS B 1 140 ? -9.229 22.713 -23.717 1.00 34.69 140 HIS B N 1
ATOM 2811 C CA . HIS B 1 140 ? -9.841 21.982 -24.822 1.00 35.18 140 HIS B CA 1
ATOM 2812 C C . HIS B 1 140 ? -9.010 20.727 -25.055 1.00 34.40 140 HIS B C 1
ATOM 2813 O O . HIS B 1 140 ? -7.888 20.808 -25.569 1.00 35.39 140 HIS B O 1
ATOM 2820 N N . LEU B 1 141 ? -9.560 19.578 -24.676 1.00 34.59 141 LEU B N 1
ATOM 2821 C CA . LEU B 1 141 ? -8.820 18.329 -24.725 1.00 33.69 141 LEU B CA 1
ATOM 2822 C C . LEU B 1 141 ? -8.883 17.727 -26.119 1.00 37.35 141 LEU B C 1
ATOM 2823 O O . LEU B 1 141 ? -9.918 17.771 -26.786 1.00 38.88 141 LEU B O 1
ATOM 2828 N N . VAL B 1 142 ? -7.760 17.169 -26.546 1.00 34.65 142 VAL B N 1
ATOM 2829 C CA . VAL B 1 142 ? -7.660 16.406 -27.788 1.00 34.45 142 VAL B CA 1
ATOM 2830 C C . VAL B 1 142 ? -7.310 14.990 -27.371 1.00 35.14 142 VAL B C 1
ATOM 2831 O O . VAL B 1 142 ? -6.185 14.731 -26.921 1.00 34.67 142 VAL B O 1
ATOM 2835 N N . VAL B 1 143 ? -8.274 14.076 -27.495 1.00 36.52 143 VAL B N 1
ATOM 2836 C CA . VAL B 1 143 ? -8.189 12.771 -26.852 1.00 39.29 143 VAL B CA 1
ATOM 2837 C C . VAL B 1 143 ? -8.320 11.666 -27.896 1.00 41.23 143 VAL B C 1
ATOM 2838 O O . VAL B 1 143 ? -8.840 11.860 -28.998 1.00 39.55 143 VAL B O 1
ATOM 2842 N N . GLY B 1 144 ? -7.846 10.494 -27.520 1.00 39.45 144 GLY B N 1
ATOM 2843 C CA . GLY B 1 144 ? -7.815 9.363 -28.423 1.00 43.73 144 GLY B CA 1
ATOM 2844 C C . GLY B 1 144 ? -6.735 8.405 -27.997 1.00 45.89 144 GLY B C 1
ATOM 2845 O O . GLY B 1 144 ? -5.887 8.716 -27.158 1.00 42.15 144 GLY B O 1
ATOM 2846 N N . GLY B 1 145 ? -6.771 7.214 -28.599 1.00 42.48 145 GLY B N 1
ATOM 2847 C CA . GLY B 1 145 ? -5.875 6.163 -28.190 1.00 40.11 145 GLY B CA 1
ATOM 2848 C C . GLY B 1 145 ? -4.494 6.320 -28.785 1.00 41.36 145 GLY B C 1
ATOM 2849 O O . GLY B 1 145 ? -4.182 7.276 -29.492 1.00 40.69 145 GLY B O 1
ATOM 2850 N N . THR B 1 146 ? -3.650 5.342 -28.487 1.00 41.17 146 THR B N 1
ATOM 2851 C CA . THR B 1 146 ? -2.286 5.348 -28.993 1.00 43.12 146 THR B CA 1
ATOM 2852 C C . THR B 1 146 ? -2.287 5.283 -30.518 1.00 44.16 146 THR B C 1
ATOM 2853 O O . THR B 1 146 ? -2.990 4.461 -31.116 1.00 43.87 146 THR B O 1
ATOM 2857 N N . GLY B 1 147 ? -1.547 6.195 -31.151 1.00 41.50 147 GLY B N 1
ATOM 2858 C CA . GLY B 1 147 ? -1.510 6.247 -32.598 1.00 43.51 147 GLY B CA 1
ATOM 2859 C C . GLY B 1 147 ? -2.735 6.836 -33.262 1.00 44.57 147 GLY B C 1
ATOM 2860 O O . GLY B 1 147 ? -2.857 6.744 -34.489 1.00 41.44 147 GLY B O 1
ATOM 2861 N N . ALA B 1 148 ? -3.640 7.469 -32.508 1.00 42.97 148 ALA B N 1
ATOM 2862 C CA . ALA B 1 148 ? -4.876 7.953 -33.117 1.00 40.35 148 ALA B CA 1
ATOM 2863 C C . ALA B 1 148 ? -4.685 9.204 -33.975 1.00 41.27 148 ALA B C 1
ATOM 2864 O O . ALA B 1 148 ? -5.628 9.598 -34.671 1.00 45.45 148 ALA B O 1
ATOM 2866 N N . GLY B 1 149 ? -3.514 9.830 -33.947 1.00 39.12 149 GLY B N 1
ATOM 2867 C CA . GLY B 1 149 ? -3.262 11.027 -34.724 1.00 40.35 149 GLY B CA 1
ATOM 2868 C C . GLY B 1 149 ? -3.415 12.340 -33.978 1.00 44.57 149 GLY B C 1
ATOM 2869 O O . GLY B 1 149 ? -3.570 13.387 -34.620 1.00 39.31 149 GLY B O 1
ATOM 2870 N N . LYS B 1 150 ? -3.365 12.324 -32.647 1.00 39.89 150 LYS B N 1
ATOM 2871 C CA . LYS B 1 150 ? -3.530 13.566 -31.885 1.00 41.07 150 LYS B CA 1
ATOM 2872 C C . LYS B 1 150 ? -2.397 14.546 -32.158 1.00 37.74 150 LYS B C 1
ATOM 2873 O O . LYS B 1 150 ? -2.636 15.733 -32.409 1.00 39.35 150 LYS B O 1
ATOM 2879 N N . SER B 1 151 ? -1.153 14.072 -32.096 1.00 37.52 151 SER B N 1
ATOM 2880 C CA . SER B 1 151 ? -0.023 14.969 -32.307 1.00 39.83 151 SER B CA 1
ATOM 2881 C C . SER B 1 151 ? -0.058 15.570 -33.699 1.00 43.98 151 SER B C 1
ATOM 2882 O O . SER B 1 151 ? 0.297 16.739 -33.890 1.00 40.25 151 SER B O 1
ATOM 2885 N N . SER B 1 152 ? -0.462 14.776 -34.688 1.00 42.51 152 SER B N 1
ATOM 2886 C CA . SER B 1 152 ? -0.546 15.285 -36.052 1.00 42.72 152 SER B CA 1
ATOM 2887 C C . SER B 1 152 ? -1.715 16.247 -36.207 1.00 42.40 152 SER B C 1
ATOM 2888 O O . SER B 1 152 ? -1.629 17.222 -36.960 1.00 46.55 152 SER B O 1
ATOM 2891 N N . TYR B 1 153 ? -2.820 15.979 -35.511 1.00 43.33 153 TYR B N 1
ATOM 2892 C CA . TYR B 1 153 ? -3.966 16.886 -35.521 1.00 43.24 153 TYR B CA 1
ATOM 2893 C C . TYR B 1 153 ? -3.574 18.301 -35.098 1.00 48.57 153 TYR B C 1
ATOM 2894 O O . TYR B 1 153 ? -4.062 19.290 -35.667 1.00 49.59 153 TYR B O 1
ATOM 2903 N N . LEU B 1 154 ? -2.720 18.414 -34.079 1.00 42.39 154 LEU B N 1
ATOM 2904 C CA . LEU B 1 154 ? -2.270 19.722 -33.606 1.00 43.71 154 LEU B CA 1
ATOM 2905 C C . LEU B 1 154 ? -1.559 20.476 -34.710 1.00 53.46 154 LEU B C 1
ATOM 2906 O O . LEU B 1 154 ? -1.832 21.659 -34.954 1.00 49.66 154 LEU B O 1
ATOM 2911 N N . ALA B 1 155 ? -0.617 19.797 -35.375 1.00 52.18 155 ALA B N 1
ATOM 2912 C CA . ALA B 1 155 ? 0.205 20.372 -36.426 1.00 59.41 155 ALA B CA 1
ATOM 2913 C C . ALA B 1 155 ? -0.612 20.827 -37.612 1.00 56.48 155 ALA B C 1
ATOM 2914 O O . ALA B 1 155 ? -0.049 21.431 -38.527 1.00 66.29 155 ALA B O 1
ATOM 2916 N N . SER B 1 156 ? -1.916 20.568 -37.611 1.00 57.44 156 SER B N 1
ATOM 2917 C CA . SER B 1 156 ? -2.808 21.069 -38.640 1.00 58.05 156 SER B CA 1
ATOM 2918 C C . SER B 1 156 ? -3.805 22.093 -38.124 1.00 61.81 156 SER B C 1
ATOM 2919 O O . SER B 1 156 ? -4.536 22.678 -38.932 1.00 64.42 156 SER B O 1
ATOM 2922 N N . GLN B 1 157 ? -3.876 22.315 -36.812 1.00 61.54 157 GLN B N 1
ATOM 2923 C CA . GLN B 1 157 ? -4.657 23.435 -36.316 1.00 52.18 157 GLN B CA 1
ATOM 2924 C C . GLN B 1 157 ? -3.822 24.710 -36.419 1.00 57.93 157 GLN B C 1
ATOM 2925 O O . GLN B 1 157 ? -2.590 24.677 -36.548 1.00 58.08 157 GLN B O 1
ATOM 2931 N N . ASP B 1 158 ? -4.512 25.843 -36.347 1.00 52.37 158 ASP B N 1
ATOM 2932 C CA . ASP B 1 158 ? -3.893 27.152 -36.547 1.00 57.24 158 ASP B CA 1
ATOM 2933 C C . ASP B 1 158 ? -3.322 27.644 -35.216 1.00 52.77 158 ASP B C 1
ATOM 2934 O O . ASP B 1 158 ? -3.768 28.633 -34.635 1.00 49.48 158 ASP B O 1
ATOM 2939 N N . LEU B 1 159 ? -2.308 26.924 -34.744 1.00 48.22 159 LEU B N 1
ATOM 2940 C CA . LEU B 1 159 ? -1.734 27.168 -33.425 1.00 47.16 159 LEU B CA 1
ATOM 2941 C C . LEU B 1 159 ? -0.516 28.082 -33.529 1.00 43.45 159 LEU B C 1
ATOM 2942 O O . LEU B 1 159 ? 0.169 28.133 -34.549 1.00 42.67 159 LEU B O 1
ATOM 2947 N N . THR B 1 160 ? -0.221 28.779 -32.436 1.00 36.79 160 THR B N 1
ATOM 2948 C CA . THR B 1 160 ? 1.021 29.541 -32.389 1.00 39.16 160 THR B CA 1
ATOM 2949 C C . THR B 1 160 ? 2.203 28.649 -32.033 1.00 41.33 160 THR B C 1
ATOM 2950 O O . THR B 1 160 ? 3.302 28.815 -32.570 1.00 39.57 160 THR B O 1
ATOM 2954 N N . LEU B 1 161 ? 2.001 27.698 -31.129 1.00 37.93 161 LEU B N 1
ATOM 2955 C CA . LEU B 1 161 ? 3.126 26.989 -30.549 1.00 37.46 161 LEU B CA 1
ATOM 2956 C C . LEU B 1 161 ? 2.604 25.701 -29.937 1.00 37.02 161 LEU B C 1
ATOM 2957 O O . LEU B 1 161 ? 1.549 25.708 -29.303 1.00 36.65 161 LEU B O 1
ATOM 2962 N N . VAL B 1 162 ? 3.338 24.606 -30.133 1.00 35.93 162 VAL B N 1
ATOM 2963 C CA . VAL B 1 162 ? 3.050 23.344 -29.458 1.00 34.56 162 VAL B CA 1
ATOM 2964 C C . VAL B 1 162 ? 4.142 23.129 -28.425 1.00 35.48 162 VAL B C 1
ATOM 2965 O O . VAL B 1 162 ? 5.336 23.096 -28.758 1.00 34.61 162 VAL B O 1
ATOM 2969 N N . ILE B 1 163 ? 3.731 23.029 -27.168 1.00 34.79 163 ILE B N 1
ATOM 2970 C CA . ILE B 1 163 ? 4.631 22.776 -26.058 1.00 30.20 163 ILE B CA 1
ATOM 2971 C C . ILE B 1 163 ? 4.758 21.266 -25.933 1.00 30.38 163 ILE B C 1
ATOM 2972 O O . ILE B 1 163 ? 3.763 20.579 -25.690 1.00 31.51 163 ILE B O 1
ATOM 2977 N N . ARG B 1 164 ? 5.960 20.743 -26.138 1.00 32.66 164 ARG B N 1
ATOM 2978 C CA . ARG B 1 164 ? 6.155 19.298 -26.177 1.00 32.45 164 ARG B CA 1
ATOM 2979 C C . ARG B 1 164 ? 6.668 18.844 -24.815 1.00 31.61 164 ARG B C 1
ATOM 2980 O O . ARG B 1 164 ? 7.712 19.310 -24.353 1.00 31.68 164 ARG B O 1
ATOM 2988 N N . TRP B 1 165 ? 5.933 17.935 -24.178 1.00 32.29 165 TRP B N 1
ATOM 2989 C CA . TRP B 1 165 ? 6.288 17.518 -22.830 1.00 31.47 165 TRP B CA 1
ATOM 2990 C C . TRP B 1 165 ? 5.951 16.043 -22.638 1.00 29.48 165 TRP B C 1
ATOM 2991 O O . TRP B 1 165 ? 4.823 15.616 -22.909 1.00 32.47 165 TRP B O 1
ATOM 3002 N N . GLY B 1 166 ? 6.939 15.271 -22.182 1.00 31.10 166 GLY B N 1
ATOM 3003 C CA . GLY B 1 166 ? 6.684 13.901 -21.766 1.00 33.20 166 GLY B CA 1
ATOM 3004 C C . GLY B 1 166 ? 6.492 12.905 -22.890 1.00 35.42 166 GLY B C 1
ATOM 3005 O O . GLY B 1 166 ? 6.179 11.735 -22.616 1.00 35.37 166 GLY B O 1
ATOM 3006 N N . GLU B 1 167 ? 6.642 13.323 -24.119 1.00 34.68 167 GLU B N 1
ATOM 3007 C CA . GLU B 1 167 ? 6.529 12.497 -25.310 1.00 35.09 167 GLU B CA 1
ATOM 3008 C C . GLU B 1 167 ? 7.920 12.203 -25.874 1.00 35.41 167 GLU B C 1
ATOM 3009 O O . GLU B 1 167 ? 8.839 13.026 -25.747 1.00 35.57 167 GLU B O 1
ATO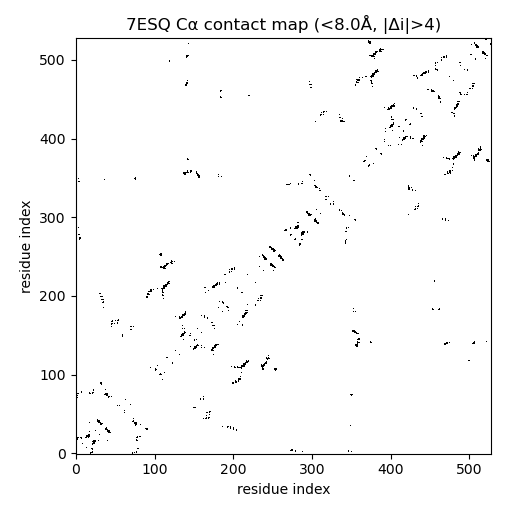M 3015 N N . PRO B 1 168 ? 8.134 11.043 -26.501 1.00 34.00 168 PRO B N 1
ATOM 3016 C CA . PRO B 1 168 ? 9.448 10.767 -27.102 1.00 33.79 168 PRO B CA 1
ATOM 3017 C C . PRO B 1 168 ? 9.699 11.712 -28.261 1.00 34.14 168 PRO B C 1
ATOM 3018 O O . PRO B 1 168 ? 8.771 12.133 -28.950 1.00 37.98 168 PRO B O 1
ATOM 3022 N N . ALA B 1 169 ? 10.968 12.049 -28.477 1.00 34.81 169 ALA B N 1
ATOM 3023 C CA . ALA B 1 169 ? 11.300 12.919 -29.595 1.00 36.25 169 ALA B CA 1
ATOM 3024 C C . ALA B 1 169 ? 10.789 12.293 -30.888 1.00 42.02 169 ALA B C 1
ATOM 3025 O O . ALA B 1 169 ? 10.996 11.095 -31.138 1.00 37.36 169 ALA B O 1
ATOM 3027 N N . GLU B 1 170 ? 10.048 13.079 -31.667 1.00 38.05 170 GLU B N 1
ATOM 3028 C CA . GLU B 1 170 ? 9.491 12.633 -32.945 1.00 39.51 170 GLU B CA 1
ATOM 3029 C C . GLU B 1 170 ? 9.761 13.710 -33.996 1.00 41.08 170 GLU B C 1
ATOM 3030 O O . GLU B 1 170 ? 10.368 14.756 -33.707 1.00 39.08 170 GLU B O 1
ATOM 3036 N N . ARG B 1 171 ? 9.303 13.450 -35.232 1.00 39.75 171 ARG B N 1
ATOM 3037 C CA . ARG B 1 171 ? 9.451 14.446 -36.295 1.00 40.51 171 ARG B CA 1
ATOM 3038 C C . ARG B 1 171 ? 8.877 15.799 -35.878 1.00 43.09 171 ARG B C 1
ATOM 3039 O O . ARG B 1 171 ? 9.397 16.842 -36.277 1.00 43.96 171 ARG B O 1
ATOM 3047 N N . PHE B 1 172 ? 7.827 15.799 -35.053 1.00 43.23 172 PHE B N 1
ATOM 3048 C CA . PHE B 1 172 ? 7.232 17.052 -34.593 1.00 41.71 172 PHE B CA 1
ATOM 3049 C C . PHE B 1 172 ? 8.254 17.974 -33.940 1.00 43.43 172 PHE B C 1
ATOM 3050 O O . PHE B 1 172 ? 8.086 19.199 -33.958 1.00 46.76 172 PHE B O 1
ATOM 3058 N N . ASP B 1 173 ? 9.324 17.413 -33.378 1.00 38.28 173 ASP B N 1
ATOM 3059 C CA . ASP B 1 173 ? 10.327 18.176 -32.662 1.00 39.29 173 ASP B CA 1
ATOM 3060 C C . ASP B 1 173 ? 11.437 18.707 -33.554 1.00 45.81 173 ASP B C 1
ATOM 3061 O O . ASP B 1 173 ? 12.308 19.428 -33.055 1.00 43.03 173 ASP B O 1
ATOM 3066 N N . VAL B 1 174 ? 11.446 18.379 -34.845 1.00 44.62 174 VAL B N 1
ATOM 3067 C CA . VAL B 1 174 ? 12.604 18.772 -35.644 1.00 47.72 174 VAL B CA 1
ATOM 3068 C C . VAL B 1 174 ? 12.264 19.972 -36.518 1.00 56.55 174 VAL B C 1
ATOM 3069 O O . VAL B 1 174 ? 13.118 20.833 -36.750 1.00 67.28 174 VAL B O 1
ATOM 3073 N N . GLU B 1 175 ? 11.028 20.065 -37.000 1.00 53.31 175 GLU B N 1
ATOM 3074 C CA . GLU B 1 175 ? 10.734 21.071 -38.009 1.00 65.38 175 GLU B CA 1
ATOM 3075 C C . GLU B 1 175 ? 9.618 22.053 -37.664 1.00 67.39 175 GLU B C 1
ATOM 3076 O O . GLU B 1 175 ? 9.466 23.050 -38.382 1.00 69.12 175 GLU B O 1
ATOM 3082 N N . GLY B 1 176 ? 8.852 21.829 -36.594 1.00 64.91 176 GLY B N 1
ATOM 3083 C CA . GLY B 1 176 ? 7.683 22.640 -36.322 1.00 60.04 176 GLY B CA 1
ATOM 3084 C C . GLY B 1 176 ? 7.933 23.813 -35.374 1.00 52.84 176 GLY B C 1
ATOM 3085 O O . GLY B 1 176 ? 9.025 24.029 -34.846 1.00 55.14 176 GLY B O 1
ATOM 3086 N N . ALA B 1 177 ? 6.873 24.590 -35.169 1.00 50.10 177 ALA B N 1
ATOM 3087 C CA . ALA B 1 177 ? 6.856 25.627 -34.141 1.00 47.50 177 ALA B CA 1
ATOM 3088 C C . ALA B 1 177 ? 6.555 24.930 -32.818 1.00 41.47 177 ALA B C 1
ATOM 3089 O O . ALA B 1 177 ? 5.398 24.755 -32.431 1.00 40.25 177 ALA B O 1
ATOM 3091 N N . THR B 1 178 ? 7.607 24.487 -32.143 1.00 41.98 178 THR B N 1
ATOM 3092 C CA . THR B 1 178 ? 7.469 23.778 -30.881 1.00 37.39 178 THR B CA 1
ATOM 3093 C C . THR B 1 178 ? 8.413 24.378 -29.860 1.00 38.69 178 THR B C 1
ATOM 3094 O O . THR B 1 178 ? 9.386 25.067 -30.192 1.00 38.70 178 THR B O 1
ATOM 3098 N N . HIS B 1 179 ? 8.132 24.059 -28.599 1.00 36.10 179 HIS B N 1
ATOM 3099 C CA . HIS B 1 179 ? 8.988 24.418 -27.488 1.00 35.01 179 HIS B CA 1
ATOM 3100 C C . HIS B 1 179 ? 8.977 23.233 -26.536 1.00 34.08 179 HIS B C 1
ATOM 3101 O O . HIS B 1 179 ? 7.923 22.918 -25.981 1.00 34.33 179 HIS B O 1
ATOM 3108 N N . ALA B 1 180 ? 10.128 22.584 -26.351 1.00 35.89 180 ALA B N 1
ATOM 3109 C CA . ALA B 1 180 ? 10.223 21.381 -25.521 1.00 34.52 180 ALA B CA 1
ATOM 3110 C C . ALA B 1 180 ? 10.497 21.755 -24.071 1.00 35.23 180 ALA B C 1
ATOM 3111 O O . ALA B 1 180 ? 11.400 22.557 -23.800 1.00 32.47 180 ALA B O 1
ATOM 3113 N N . VAL B 1 181 ? 9.746 21.145 -23.141 1.00 31.91 181 VAL B N 1
ATOM 3114 C CA . VAL B 1 181 ? 9.913 21.379 -21.706 1.00 34.57 181 VAL B CA 1
ATOM 3115 C C . VAL B 1 181 ? 10.073 20.036 -20.992 1.00 33.46 181 VAL B C 1
ATOM 3116 O O . VAL B 1 181 ? 9.866 18.967 -21.577 1.00 33.53 181 VAL B O 1
ATOM 3120 N N . SER B 1 182 ? 10.437 20.104 -19.698 1.00 30.94 182 SER B N 1
ATOM 3121 C CA . SER B 1 182 ? 10.759 18.914 -18.894 1.00 31.32 182 SER B CA 1
ATOM 3122 C C . SER B 1 182 ? 9.757 18.580 -17.794 1.00 35.16 182 SER B C 1
ATOM 3123 O O . SER B 1 182 ? 9.651 17.399 -17.420 1.00 36.71 182 SER B O 1
ATOM 3126 N N . ASP B 1 183 ? 9.034 19.553 -17.229 1.00 33.04 183 ASP B N 1
ATOM 3127 C CA . ASP B 1 183 ? 8.145 19.242 -16.101 1.00 33.38 183 ASP B CA 1
ATOM 3128 C C . ASP B 1 183 ? 6.826 20.006 -16.214 1.00 35.47 183 ASP B C 1
ATOM 3129 O O . ASP B 1 183 ? 6.620 20.834 -17.111 1.00 32.35 183 ASP B O 1
ATOM 3134 N N . LEU B 1 184 ? 5.903 19.691 -15.301 1.00 32.15 184 LEU B N 1
ATOM 3135 C CA . LEU B 1 184 ? 4.563 20.258 -15.411 1.00 31.70 184 LEU B CA 1
ATOM 3136 C C . LEU B 1 184 ? 4.543 21.759 -15.125 1.00 31.99 184 LEU B C 1
ATOM 3137 O O . LEU B 1 184 ? 3.737 22.482 -15.730 1.00 31.81 184 LEU B O 1
ATOM 3142 N N . ASN B 1 185 ? 5.402 22.246 -14.220 1.00 33.45 185 ASN B N 1
ATOM 3143 C CA . ASN B 1 185 ? 5.527 23.697 -14.024 1.00 34.54 185 ASN B CA 1
ATOM 3144 C C . ASN B 1 185 ? 5.802 24.397 -15.348 1.00 35.14 185 ASN B C 1
ATOM 3145 O O . ASN B 1 185 ? 5.125 25.370 -15.709 1.00 33.49 185 ASN B O 1
ATOM 3150 N N . GLU B 1 186 ? 6.840 23.939 -16.059 1.00 32.54 186 GLU B N 1
ATOM 3151 C CA . GLU B 1 186 ? 7.224 24.577 -17.319 1.00 32.35 186 GLU B CA 1
ATOM 3152 C C . GLU B 1 186 ? 6.122 24.499 -18.363 1.00 32.37 186 GLU B C 1
ATOM 3153 O O . GLU B 1 186 ? 5.882 25.470 -19.094 1.00 31.78 186 GLU B O 1
ATOM 3159 N N . ALA B 1 187 ? 5.456 23.348 -18.469 1.00 31.10 187 ALA B N 1
ATOM 3160 C CA . ALA B 1 187 ? 4.415 23.182 -19.481 1.00 31.35 187 ALA B CA 1
ATOM 3161 C C . ALA B 1 187 ? 3.261 24.146 -19.229 1.00 33.74 187 ALA B C 1
ATOM 3162 O O . ALA B 1 187 ? 2.763 24.807 -20.149 1.00 31.43 187 ALA B O 1
ATOM 3164 N N . LEU B 1 188 ? 2.805 24.213 -17.983 1.00 31.99 188 LEU B N 1
ATOM 3165 C CA . LEU B 1 188 ? 1.707 25.114 -17.646 1.00 31.69 188 LEU B CA 1
ATOM 3166 C C . LEU B 1 188 ? 2.139 26.569 -17.772 1.00 30.57 188 LEU B C 1
ATOM 3167 O O . LEU B 1 188 ? 1.370 27.404 -18.260 1.00 33.22 188 LEU B O 1
ATOM 3172 N N . ALA B 1 189 ? 3.350 26.893 -17.322 1.00 29.68 189 ALA B N 1
ATOM 3173 C CA . ALA B 1 189 ? 3.825 28.277 -17.413 1.00 31.07 189 ALA B CA 1
ATOM 3174 C C . ALA B 1 189 ? 3.792 28.782 -18.849 1.00 36.13 189 ALA B C 1
ATOM 3175 O O . ALA B 1 189 ? 3.275 29.873 -19.130 1.00 34.04 189 ALA B O 1
ATOM 3177 N N . VAL B 1 190 ? 4.355 28.009 -19.781 1.00 32.29 190 VAL B N 1
ATOM 3178 C CA . VAL B 1 190 ? 4.444 28.495 -21.155 1.00 31.33 190 VAL B CA 1
ATOM 3179 C C . VAL B 1 190 ? 3.059 28.615 -21.767 1.00 32.48 190 VAL B C 1
ATOM 3180 O O . VAL B 1 190 ? 2.770 29.573 -22.491 1.00 33.28 190 VAL B O 1
ATOM 3184 N N . ALA B 1 191 ? 2.185 27.647 -21.494 1.00 31.69 191 ALA B N 1
ATOM 3185 C CA . ALA B 1 191 ? 0.825 27.684 -22.016 1.00 33.88 191 ALA B CA 1
ATOM 3186 C C . ALA B 1 191 ? 0.058 28.887 -21.473 1.00 34.79 191 ALA B C 1
ATOM 3187 O O . ALA B 1 191 ? -0.609 29.605 -22.227 1.00 33.13 191 ALA B O 1
ATOM 3189 N N . PHE B 1 192 ? 0.123 29.103 -20.157 1.00 33.99 192 PHE B N 1
ATOM 3190 C CA . PHE B 1 192 ? -0.604 30.224 -19.556 1.00 36.13 192 PHE B CA 1
ATOM 3191 C C . PHE B 1 192 ? -0.118 31.558 -20.119 1.00 32.50 192 PHE B C 1
ATOM 3192 O O . PHE B 1 192 ? -0.924 32.442 -20.441 1.00 36.75 192 PHE B O 1
ATOM 3200 N N . VAL B 1 193 ? 1.200 31.730 -20.206 1.00 32.39 193 VAL B N 1
ATOM 3201 C CA . VAL B 1 193 ? 1.786 32.991 -20.658 1.00 33.08 193 VAL B CA 1
ATOM 3202 C C . VAL B 1 193 ? 1.424 33.249 -22.111 1.00 35.18 193 VAL B C 1
ATOM 3203 O O . VAL B 1 193 ? 1.033 34.360 -22.482 1.00 34.53 193 VAL B O 1
ATOM 3207 N N . MET B 1 194 ? 1.542 32.219 -22.955 1.00 32.10 194 MET B N 1
ATOM 3208 C CA . MET B 1 194 ? 1.215 32.360 -24.377 1.00 32.64 194 MET B CA 1
ATOM 3209 C C . MET B 1 194 ? -0.248 32.719 -24.571 1.00 35.75 194 MET B C 1
ATOM 3210 O O . MET B 1 194 ? -0.588 33.609 -25.365 1.00 35.41 194 MET B O 1
ATOM 3215 N N . ALA B 1 195 ? -1.143 32.019 -23.871 1.00 33.68 195 ALA B N 1
ATOM 3216 C CA . ALA B 1 195 ? -2.562 32.299 -24.046 1.00 34.44 195 ALA B CA 1
ATOM 3217 C C . ALA B 1 195 ? -2.933 33.667 -23.482 1.00 36.99 195 ALA B C 1
ATOM 3218 O O . ALA B 1 195 ? -3.761 34.365 -24.069 1.00 34.26 195 ALA B O 1
ATOM 3220 N N . ARG B 1 196 ? -2.337 34.067 -22.346 1.00 34.68 196 ARG B N 1
ATOM 3221 C CA . ARG B 1 196 ? -2.658 35.378 -21.772 1.00 35.68 196 ARG B CA 1
ATOM 3222 C C . ARG B 1 196 ? -2.197 36.499 -22.689 1.00 36.63 196 ARG B C 1
ATOM 3223 O O . ARG B 1 196 ? -2.805 37.580 -22.721 1.00 37.20 196 ARG B O 1
ATOM 3231 N N . ALA B 1 197 ? -1.143 36.245 -23.463 1.00 34.26 197 ALA B N 1
ATOM 3232 C CA . ALA B 1 197 ? -0.625 37.203 -24.426 1.00 34.01 197 ALA B CA 1
ATOM 3233 C C . ALA B 1 197 ? -1.462 37.274 -25.693 1.00 39.85 197 ALA B C 1
ATOM 3234 O O . ALA B 1 197 ? -1.194 38.128 -26.549 1.00 38.61 197 ALA B O 1
ATOM 3236 N N . GLY B 1 198 ? -2.451 36.403 -25.845 1.00 36.42 198 GLY B N 1
ATOM 3237 C CA . GLY B 1 198 ? -3.281 36.416 -27.032 1.00 39.08 198 GLY B CA 1
ATOM 3238 C C . GLY B 1 198 ? -2.878 35.428 -28.100 1.00 44.37 198 GLY B C 1
ATOM 3239 O O . GLY B 1 198 ? -3.446 35.464 -29.201 1.00 40.42 198 GLY B O 1
ATOM 3240 N N . TYR B 1 199 ? -1.927 34.545 -27.812 1.00 35.84 199 TYR B N 1
ATOM 3241 C CA . TYR B 1 199 ? -1.530 33.503 -28.747 1.00 37.73 199 TYR B CA 1
ATOM 3242 C C . TYR B 1 199 ? -2.289 32.213 -28.461 1.00 39.13 199 TYR B C 1
ATOM 3243 O O . TYR B 1 199 ? -3.072 32.117 -27.513 1.00 37.79 199 TYR B O 1
ATOM 3252 N N . ARG B 1 200 ? -2.044 31.194 -29.286 1.00 34.45 200 ARG B N 1
ATOM 3253 C CA . ARG B 1 200 ? -2.810 29.950 -29.233 1.00 34.32 200 ARG B CA 1
ATOM 3254 C C . ARG B 1 200 ? -1.864 28.800 -28.927 1.00 36.50 200 ARG B C 1
ATOM 3255 O O . ARG B 1 200 ? -1.178 28.305 -29.839 1.00 38.22 200 ARG B O 1
ATOM 3263 N N . PRO B 1 201 ? -1.800 28.333 -27.685 1.00 39.47 201 PRO B N 1
ATOM 3264 C CA . PRO B 1 201 ? -0.868 27.252 -27.349 1.00 34.38 201 PRO B CA 1
ATOM 3265 C C . PRO B 1 201 ? -1.556 25.904 -27.235 1.00 34.61 201 PRO B C 1
ATOM 3266 O O . PRO B 1 201 ? -2.759 25.819 -26.948 1.00 33.30 201 PRO B O 1
ATOM 3270 N N . ALA B 1 202 ? -0.795 24.833 -27.458 1.00 32.94 202 ALA B N 1
ATOM 3271 C CA . ALA B 1 202 ? -1.251 23.494 -27.125 1.00 34.19 202 ALA B CA 1
ATOM 3272 C C . ALA B 1 202 ? -0.130 22.776 -26.396 1.00 32.33 202 ALA B C 1
ATOM 3273 O O . ALA B 1 202 ? 1.048 23.055 -26.616 1.00 34.75 202 ALA B O 1
ATOM 3275 N N . ILE B 1 203 ? -0.496 21.850 -25.515 1.00 34.29 203 ILE B N 1
ATOM 3276 C CA . ILE B 1 203 ? 0.482 21.019 -24.815 1.00 29.91 203 ILE B CA 1
ATOM 3277 C C . ILE B 1 203 ? 0.348 19.607 -25.365 1.00 33.02 203 ILE B C 1
ATOM 3278 O O . ILE B 1 203 ? -0.735 19.020 -25.294 1.00 32.84 203 ILE B O 1
ATOM 3283 N N . ASP B 1 204 ? 1.437 19.051 -25.894 1.00 33.30 204 ASP B N 1
ATOM 3284 C CA . ASP B 1 204 ? 1.385 17.672 -26.356 1.00 34.31 204 ASP B CA 1
ATOM 3285 C C . ASP B 1 204 ? 2.525 17.021 -25.558 1.00 31.80 204 ASP B C 1
ATOM 3286 O O . ASP B 1 204 ? 3.693 17.092 -25.942 1.00 32.79 204 ASP B O 1
ATOM 3291 N N . SER B 1 205 ? 2.215 16.443 -24.390 1.00 33.32 205 SER B N 1
ATOM 3292 C CA . SER B 1 205 ? 0.864 16.087 -23.945 1.00 32.88 205 SER B CA 1
ATOM 3293 C C . SER B 1 205 ? 0.790 15.973 -22.411 1.00 31.77 205 SER B C 1
ATOM 3294 O O . SER B 1 205 ? 1.774 16.266 -21.728 1.00 32.85 205 SER B O 1
ATOM 3297 N N . PHE B 1 206 ? -0.373 15.568 -21.881 1.00 33.75 206 PHE B N 1
ATOM 3298 C CA . PHE B 1 206 ? -0.510 15.239 -20.467 1.00 33.77 206 PHE B CA 1
ATOM 3299 C C . PHE B 1 206 ? -0.204 13.771 -20.182 1.00 36.83 206 PHE B C 1
ATOM 3300 O O . PHE B 1 206 ? -0.655 13.232 -19.164 1.00 36.61 206 PHE B O 1
ATOM 3308 N N . ARG B 1 207 ? 0.584 13.133 -21.049 1.00 38.20 207 ARG B N 1
ATOM 3309 C CA . ARG B 1 207 ? 1.016 11.752 -20.843 1.00 38.15 207 ARG B CA 1
ATOM 3310 C C . ARG B 1 207 ? 1.488 11.496 -19.410 1.00 39.88 207 ARG B C 1
ATOM 3311 O O . ARG B 1 207 ? 1.062 10.532 -18.764 1.00 37.38 207 ARG B O 1
ATOM 3319 N N . ASN B 1 208 ? 2.359 12.352 -18.881 1.00 36.79 208 ASN B N 1
ATOM 3320 C CA . ASN B 1 208 ? 2.862 12.062 -17.540 1.00 37.47 208 ASN B CA 1
ATOM 3321 C C . ASN B 1 208 ? 1.846 12.311 -16.433 1.00 40.88 208 ASN B C 1
ATOM 3322 O O . ASN B 1 208 ? 2.065 11.822 -15.314 1.00 39.89 208 ASN B O 1
ATOM 3327 N N . LEU B 1 209 ? 0.759 13.055 -16.696 1.00 39.02 209 LEU B N 1
ATOM 3328 C CA . LEU B 1 209 ? -0.326 13.109 -15.718 1.00 39.91 209 LEU B CA 1
ATOM 3329 C C . LEU B 1 209 ? -1.098 11.808 -15.712 1.00 44.41 209 LEU B C 1
ATOM 3330 O O . LEU B 1 209 ? -1.472 11.305 -14.648 1.00 46.10 209 LEU B O 1
ATOM 3335 N N . VAL B 1 210 ? -1.390 11.279 -16.902 1.00 39.30 210 VAL B N 1
ATOM 3336 C CA . VAL B 1 210 ? -2.100 10.008 -16.998 1.00 41.98 210 VAL B CA 1
ATOM 3337 C C . VAL B 1 210 ? -1.314 8.925 -16.285 1.00 45.67 210 VAL B C 1
ATOM 3338 O O . VAL B 1 210 ? -1.877 8.139 -15.517 1.00 46.02 210 VAL B O 1
ATOM 3342 N N . PHE B 1 211 ? 0.005 8.889 -16.509 1.00 39.28 211 PHE B N 1
ATOM 3343 C CA . PHE B 1 211 ? 0.846 7.881 -15.872 1.00 44.54 211 PHE B CA 1
ATOM 3344 C C . PHE B 1 211 ? 1.024 8.164 -14.378 1.00 50.17 211 PHE B C 1
ATOM 3345 O O . PHE B 1 211 ? 1.073 7.226 -13.567 1.00 50.20 211 PHE B O 1
ATOM 3353 N N . GLY B 1 212 ? 1.222 9.411 -14.019 1.00 42.75 212 GLY B N 1
ATOM 3354 C CA . GLY B 1 212 ? 1.505 9.748 -12.654 1.00 46.37 212 GLY B CA 1
ATOM 3355 C C . GLY B 1 212 ? 0.402 9.760 -11.646 1.00 47.50 212 GLY B C 1
ATOM 3356 O O . GLY B 1 212 ? 0.636 9.561 -10.513 1.00 53.80 212 GLY B O 1
ATOM 3357 N N . ILE B 1 213 ? -0.803 10.001 -12.069 1.00 45.37 213 ILE B N 1
ATOM 3358 C CA . ILE B 1 213 ? -1.886 10.082 -11.143 1.00 52.90 213 ILE B CA 1
ATOM 3359 C C . ILE B 1 213 ? -2.597 8.764 -10.879 1.00 58.83 213 ILE B C 1
ATOM 3360 O O . ILE B 1 213 ? -3.025 8.085 -11.771 1.00 58.54 213 ILE B O 1
ATOM 3365 N N . GLU B 1 214 ? -2.728 8.451 -9.603 1.00 65.83 214 GLU B N 1
ATOM 3366 C CA . GLU B 1 214 ? -3.362 7.225 -9.126 1.00 72.75 214 GLU B CA 1
ATOM 3367 C C . GLU B 1 214 ? -4.381 7.474 -8.018 1.00 76.38 214 GLU B C 1
ATOM 3368 O O . GLU B 1 214 ? -4.120 8.221 -7.086 1.00 74.77 214 GLU B O 1
ATOM 3374 N N . SER B 1 215 ? -5.543 6.835 -8.164 1.00 70.83 215 SER B N 1
ATOM 3375 C CA . SER B 1 215 ? -6.667 6.912 -7.238 1.00 72.66 215 SER B CA 1
ATOM 3376 C C . SER B 1 215 ? -7.665 5.796 -7.515 1.00 74.35 215 SER B C 1
ATOM 3377 O O . SER B 1 215 ? -7.477 5.000 -8.399 1.00 73.85 215 SER B O 1
ATOM 3380 N N . ALA B 1 216 ? -8.756 5.785 -6.766 1.00 76.29 216 ALA B N 1
ATOM 3381 C CA . ALA B 1 216 ? -9.820 4.816 -6.942 1.00 77.89 216 ALA B CA 1
ATOM 3382 C C . ALA B 1 216 ? -10.299 4.889 -8.373 1.00 78.94 216 ALA B C 1
ATOM 3383 O O . ALA B 1 216 ? -10.570 5.965 -8.871 1.00 74.96 216 ALA B O 1
ATOM 3385 N N . ALA B 1 217 ? -10.395 3.743 -9.024 1.00 79.42 217 ALA B N 1
ATOM 3386 C CA . ALA B 1 217 ? -10.798 3.665 -10.425 1.00 77.74 217 ALA B CA 1
ATOM 3387 C C . ALA B 1 217 ? -12.321 3.626 -10.574 1.00 82.68 217 ALA B C 1
ATOM 3388 O O . ALA B 1 217 ? -13.056 3.285 -9.645 1.00 83.33 217 ALA B O 1
ATOM 3390 N N . GLY B 1 218 ? -12.786 3.981 -11.775 1.00 83.92 218 GLY B N 1
ATOM 3391 C CA . GLY B 1 218 ? -14.212 4.027 -12.071 1.00 82.09 218 GLY B CA 1
ATOM 3392 C C . GLY B 1 218 ? -14.576 3.515 -13.455 1.00 81.32 218 GLY B C 1
ATOM 3393 O O . GLY B 1 218 ? -14.100 2.464 -13.892 1.00 77.83 218 GLY B O 1
ATOM 3394 N N . GLY B 1 220 ? -13.399 3.388 -16.502 1.00 79.04 220 GLY B N 1
ATOM 3395 C CA . GLY B 1 220 ? -12.801 2.260 -17.193 1.00 81.50 220 GLY B CA 1
ATOM 3396 C C . GLY B 1 220 ? -11.356 2.022 -16.805 1.00 80.24 220 GLY B C 1
ATOM 3397 O O . GLY B 1 220 ? -10.452 2.087 -17.648 1.00 78.55 220 GLY B O 1
ATOM 3398 N N . GLY B 1 221 ? -11.138 1.739 -15.520 1.00 79.63 221 GLY B N 1
ATOM 3399 C CA . GLY B 1 221 ? -9.790 1.622 -14.998 1.00 81.10 221 GLY B CA 1
ATOM 3400 C C . GLY B 1 221 ? -9.077 2.940 -14.808 1.00 79.71 221 GLY B C 1
ATOM 3401 O O . GLY B 1 221 ? -7.902 2.949 -14.421 1.00 81.45 221 GLY B O 1
ATOM 3402 N N . ILE B 1 222 ? -9.759 4.055 -15.056 1.00 77.29 222 ILE B N 1
ATOM 3403 C CA . ILE B 1 222 ? -9.137 5.372 -15.003 1.00 72.19 222 ILE B CA 1
ATOM 3404 C C . ILE B 1 222 ? -9.081 5.833 -13.554 1.00 70.79 222 ILE B C 1
ATOM 3405 O O . ILE B 1 222 ? -10.107 5.866 -12.864 1.00 74.58 222 ILE B O 1
ATOM 3410 N N . SER B 1 223 ? -7.878 6.167 -13.086 1.00 66.86 223 SER B N 1
ATOM 3411 C CA . SER B 1 223 ? -7.705 6.870 -11.822 1.00 64.72 223 SER B CA 1
ATOM 3412 C C . SER B 1 223 ? -8.599 8.100 -11.807 1.00 61.80 223 SER B C 1
ATOM 3413 O O . SER B 1 223 ? -8.394 9.022 -12.602 1.00 61.19 223 SER B O 1
ATOM 3416 N N . THR B 1 224 ? -9.596 8.134 -10.926 1.00 58.50 224 THR B N 1
ATOM 3417 C CA . THR B 1 224 ? -10.537 9.244 -10.968 1.00 54.09 224 THR B CA 1
ATOM 3418 C C . THR B 1 224 ? -9.893 10.578 -10.593 1.00 49.88 224 THR B C 1
ATOM 3419 O O . THR B 1 224 ? -10.461 11.637 -10.892 1.00 48.55 224 THR B O 1
ATOM 3423 N N . ALA B 1 225 ? -8.713 10.562 -9.976 1.00 47.98 225 ALA B N 1
ATOM 3424 C CA . ALA B 1 225 ? -8.024 11.825 -9.732 1.00 50.40 225 ALA B CA 1
ATOM 3425 C C . ALA B 1 225 ? -7.525 12.470 -11.023 1.00 46.94 225 ALA B C 1
ATOM 3426 O O . ALA B 1 225 ? -7.157 13.651 -11.009 1.00 43.38 225 ALA B O 1
ATOM 3428 N N . LEU B 1 226 ? -7.485 11.724 -12.137 1.00 46.45 226 LEU B N 1
ATOM 3429 C CA . LEU B 1 226 ? -7.206 12.359 -13.423 1.00 42.17 226 LEU B CA 1
ATOM 3430 C C . LEU B 1 226 ? -8.273 13.384 -13.761 1.00 40.31 226 LEU B C 1
ATOM 3431 O O . LEU B 1 226 ? -7.968 14.469 -14.269 1.00 37.94 226 LEU B O 1
ATOM 3436 N N . TYR B 1 227 ? -9.539 13.049 -13.510 1.00 36.79 227 TYR B N 1
ATOM 3437 C CA . TYR B 1 227 ? -10.611 13.975 -13.841 1.00 39.35 227 TYR B CA 1
ATOM 3438 C C . TYR B 1 227 ? -10.505 15.250 -13.011 1.00 40.61 227 TYR B C 1
ATOM 3439 O O . TYR B 1 227 ? -10.701 16.353 -13.536 1.00 39.02 227 TYR B O 1
ATOM 3448 N N . SER B 1 228 ? -10.186 15.121 -11.719 1.00 39.12 228 SER B N 1
ATOM 3449 C CA . SER B 1 228 ? -10.088 16.309 -10.867 1.00 41.21 228 SER B CA 1
ATOM 3450 C C . SER B 1 228 ? -8.872 17.158 -11.227 1.00 38.48 228 SER B C 1
ATOM 3451 O O . SER B 1 228 ? -8.916 18.392 -11.114 1.00 36.58 228 SER B O 1
ATOM 3454 N N . ALA B 1 229 ? -7.779 16.526 -11.653 1.00 36.56 229 ALA B N 1
ATOM 3455 C CA . ALA B 1 229 ? -6.630 17.306 -12.109 1.00 38.26 229 ALA B CA 1
ATOM 3456 C C . ALA B 1 229 ? -6.989 18.117 -13.345 1.00 34.85 229 ALA B C 1
ATOM 3457 O O . ALA B 1 229 ? -6.616 19.288 -13.464 1.00 35.16 229 ALA B O 1
ATOM 3459 N N . MET B 1 230 ? -7.707 17.507 -14.285 1.00 34.51 230 MET B N 1
ATOM 3460 C CA . MET B 1 230 ? -8.088 18.257 -15.473 1.00 33.96 230 MET B CA 1
ATOM 3461 C C . MET B 1 230 ? -9.047 19.390 -15.121 1.00 34.59 230 MET B C 1
ATOM 3462 O O . MET B 1 230 ? -8.925 20.497 -15.660 1.00 34.17 230 MET B O 1
ATOM 3467 N N . THR B 1 231 ? -9.975 19.156 -14.182 1.00 33.43 231 THR B N 1
ATOM 3468 C CA . THR B 1 231 ? -10.874 20.232 -13.752 1.00 35.02 231 THR B CA 1
ATOM 3469 C C . THR B 1 231 ? -10.106 21.365 -13.063 1.00 32.67 231 THR B C 1
ATOM 3470 O O . THR B 1 231 ? -10.381 22.550 -13.305 1.00 34.83 231 THR B O 1
ATOM 3474 N N . ALA B 1 232 ? -9.153 21.024 -12.191 1.00 36.10 232 ALA B N 1
ATOM 3475 C CA . ALA B 1 232 ? -8.338 22.046 -11.529 1.00 33.01 232 ALA B CA 1
ATOM 3476 C C . ALA B 1 232 ? -7.602 22.919 -12.546 1.00 34.37 232 ALA B C 1
ATOM 3477 O O . ALA B 1 232 ? -7.691 24.151 -12.506 1.00 32.84 232 ALA B O 1
ATOM 3479 N N . ILE B 1 233 ? -6.866 22.295 -13.471 1.00 33.42 233 ILE B N 1
ATOM 3480 C CA . ILE B 1 233 ? -6.156 23.067 -14.492 1.00 31.41 233 ILE B CA 1
ATOM 3481 C C . ILE B 1 233 ? -7.134 23.815 -15.390 1.00 34.45 233 ILE B C 1
ATOM 3482 O O . ILE B 1 233 ? -6.898 24.977 -15.748 1.00 34.34 233 ILE B O 1
ATOM 3487 N N . ASN B 1 234 ? -8.239 23.163 -15.773 1.00 32.21 234 ASN B N 1
ATOM 3488 C CA . ASN B 1 234 ? -9.303 23.833 -16.520 1.00 33.32 234 ASN B CA 1
ATOM 3489 C C . ASN B 1 234 ? -9.749 25.115 -15.825 1.00 35.19 234 ASN B C 1
ATOM 3490 O O . ASN B 1 234 ? -9.900 26.163 -16.462 1.00 35.00 234 ASN B O 1
ATOM 3495 N N . ASN B 1 235 ? -9.963 25.055 -14.509 1.00 34.12 235 ASN B N 1
ATOM 3496 C CA . ASN B 1 235 ? -10.470 26.240 -13.824 1.00 33.57 235 ASN B CA 1
ATOM 3497 C C . ASN B 1 235 ? -9.394 27.302 -13.604 1.00 34.75 235 ASN B C 1
ATOM 3498 O O . ASN B 1 235 ? -9.736 28.491 -13.469 1.00 35.31 235 ASN B O 1
ATOM 3503 N N . VAL B 1 236 ? -8.102 26.950 -13.619 1.00 31.70 236 VAL B N 1
ATOM 3504 C CA . VAL B 1 236 ? -7.110 28.025 -13.699 1.00 34.14 236 VAL B CA 1
ATOM 3505 C C . VAL B 1 236 ? -7.287 28.776 -15.007 1.00 38.46 236 VAL B C 1
ATOM 3506 O O . VAL B 1 236 ? -7.299 30.014 -15.048 1.00 38.99 236 VAL B O 1
ATOM 3510 N N . CYS B 1 237 ? -7.435 28.026 -16.101 1.00 37.11 237 CYS B N 1
ATOM 3511 C CA . CYS B 1 237 ? -7.679 28.655 -17.390 1.00 34.64 237 CYS B CA 1
ATOM 3512 C C . CYS B 1 237 ? -8.941 29.504 -17.366 1.00 37.67 237 CYS B C 1
ATOM 3513 O O . CYS B 1 237 ? -8.957 30.604 -17.929 1.00 37.60 237 CYS B O 1
ATOM 3516 N N . SER B 1 238 ? -10.011 29.014 -16.730 1.00 37.16 238 SER B N 1
ATOM 3517 C CA . SER B 1 238 ? -11.247 29.795 -16.692 1.00 35.66 238 SER B CA 1
ATOM 3518 C C . SER B 1 238 ? -11.056 31.092 -15.907 1.00 40.48 238 SER B C 1
ATOM 3519 O O . SER B 1 238 ? -11.498 32.163 -16.348 1.00 42.15 238 SER B O 1
ATOM 3522 N N . ARG B 1 239 ? -10.371 31.029 -14.761 1.00 36.96 239 ARG B N 1
ATOM 3523 C CA . ARG B 1 239 ? -10.111 32.256 -14.007 1.00 39.49 239 ARG B CA 1
ATOM 3524 C C . ARG B 1 239 ? -9.250 33.231 -14.807 1.00 42.28 239 ARG B C 1
ATOM 3525 O O . ARG B 1 239 ? -9.389 34.455 -14.663 1.00 42.77 239 ARG B O 1
ATOM 3533 N N . LEU B 1 240 ? -8.377 32.716 -15.668 1.00 38.37 240 LEU B N 1
ATOM 3534 C CA . LEU B 1 240 ? -7.505 33.533 -16.503 1.00 38.97 240 LEU B CA 1
ATOM 3535 C C . LEU B 1 240 ? -8.151 33.950 -17.817 1.00 38.80 240 LEU B C 1
ATOM 3536 O O . LEU B 1 240 ? -7.529 34.691 -18.581 1.00 37.52 240 LEU B O 1
ATOM 3541 N N . GLY B 1 241 ? -9.365 33.491 -18.107 1.00 38.18 241 GLY B N 1
ATOM 3542 C CA . GLY B 1 241 ? -10.010 33.848 -19.365 1.00 38.00 241 GLY B CA 1
ATOM 3543 C C . GLY B 1 241 ? -9.311 33.350 -20.615 1.00 40.25 241 GLY B C 1
ATOM 3544 O O . GLY B 1 241 ? -9.311 34.042 -21.640 1.00 35.50 241 GLY B O 1
ATOM 3545 N N . ILE B 1 242 ? -8.715 32.157 -20.561 1.00 36.84 242 ILE B N 1
ATOM 3546 C CA . ILE B 1 242 ? -7.963 31.623 -21.690 1.00 35.06 242 ILE B CA 1
ATOM 3547 C C . ILE B 1 242 ? -8.481 30.226 -22.007 1.00 36.74 242 ILE B C 1
ATOM 3548 O O . ILE B 1 242 ? -9.190 29.610 -21.213 1.00 37.35 242 ILE B O 1
ATOM 3553 N N . VAL B 1 243 ? -8.126 29.736 -23.196 1.00 37.56 243 VAL B N 1
ATOM 3554 C CA . VAL B 1 243 ? -8.286 28.329 -23.563 1.00 37.83 243 VAL B CA 1
ATOM 3555 C C . VAL B 1 243 ? -6.913 27.779 -23.919 1.00 37.68 243 VAL B C 1
ATOM 3556 O O . VAL B 1 243 ? -6.175 28.407 -24.689 1.00 38.64 243 VAL B O 1
ATOM 3560 N N . VAL B 1 244 ? -6.568 26.614 -23.368 1.00 32.97 244 VAL B N 1
ATOM 3561 C CA . VAL B 1 244 ? -5.339 25.906 -23.711 1.00 33.62 244 VAL B CA 1
ATOM 3562 C C . VAL B 1 244 ? -5.727 24.543 -24.272 1.00 33.62 244 VAL B C 1
ATOM 3563 O O . VAL B 1 244 ? -6.508 23.813 -23.650 1.00 32.99 244 VAL B O 1
ATOM 3567 N N . MET B 1 245 ? -5.206 24.215 -25.454 1.00 32.62 245 MET B N 1
ATOM 3568 C CA . MET B 1 245 ? -5.456 22.907 -26.056 1.00 31.41 245 MET B CA 1
ATOM 3569 C C . MET B 1 245 ? -4.474 21.890 -25.499 1.00 32.99 245 MET B C 1
ATOM 3570 O O . MET B 1 245 ? -3.285 22.181 -25.366 1.00 35.66 245 MET B O 1
ATOM 3575 N N . VAL B 1 246 ? -4.963 20.696 -25.153 1.00 34.61 246 VAL B N 1
ATOM 3576 C CA . VAL B 1 246 ? -4.103 19.719 -24.487 1.00 30.76 246 VAL B CA 1
ATOM 3577 C C . VAL B 1 246 ? -4.410 18.315 -24.994 1.00 30.82 246 VAL B C 1
ATOM 3578 O O . VAL B 1 246 ? -5.562 17.873 -24.949 1.00 34.08 246 VAL B O 1
ATOM 3582 N N . VAL B 1 247 ? -3.364 17.596 -25.415 1.00 32.00 247 VAL B N 1
ATOM 3583 C CA . VAL B 1 247 ? -3.493 16.207 -25.859 1.00 35.11 247 VAL B CA 1
ATOM 3584 C C . VAL B 1 247 ? -3.537 15.303 -24.632 1.00 36.63 247 VAL B C 1
ATOM 3585 O O . VAL B 1 247 ? -2.680 15.407 -23.748 1.00 35.26 247 VAL B O 1
ATOM 3589 N N . VAL B 1 248 ? -4.493 14.372 -24.594 1.00 35.12 248 VAL B N 1
ATOM 3590 C CA . VAL B 1 248 ? -4.548 13.418 -23.482 1.00 37.13 248 VAL B CA 1
ATOM 3591 C C . VAL B 1 248 ? -4.912 12.057 -24.049 1.00 39.96 248 VAL B C 1
ATOM 3592 O O . VAL B 1 248 ? -6.004 11.891 -24.603 1.00 39.63 248 VAL B O 1
ATOM 3596 N N . ASN B 1 249 ? -4.038 11.075 -23.860 1.00 40.20 249 ASN B N 1
ATOM 3597 C CA . ASN B 1 249 ? -4.372 9.691 -24.167 1.00 42.41 249 ASN B CA 1
ATOM 3598 C C . ASN B 1 249 ? -4.691 8.995 -22.851 1.00 40.21 249 ASN B C 1
ATOM 3599 O O . ASN B 1 249 ? -3.768 8.623 -22.114 1.00 39.68 249 ASN B O 1
ATOM 3604 N N . PRO B 1 250 ? -5.969 8.795 -22.509 1.00 43.59 250 PRO B N 1
ATOM 3605 C CA . PRO B 1 250 ? -6.307 8.248 -21.191 1.00 41.61 250 PRO B CA 1
ATOM 3606 C C . PRO B 1 250 ? -6.009 6.763 -21.038 1.00 47.38 250 PRO B C 1
ATOM 3607 O O . PRO B 1 250 ? -6.212 6.237 -19.938 1.00 47.95 250 PRO B O 1
ATOM 3611 N N . MET B 1 251 ? -5.565 6.061 -22.089 1.00 44.85 251 MET B N 1
ATOM 3612 C CA . MET B 1 251 ? -5.204 4.643 -21.961 1.00 49.86 251 MET B CA 1
ATOM 3613 C C . MET B 1 251 ? -6.433 3.802 -21.614 1.00 50.64 251 MET B C 1
ATOM 3614 O O . MET B 1 251 ? -6.361 2.849 -20.839 1.00 53.69 251 MET B O 1
ATOM 3619 N N . ALA B 1 252 ? -7.581 4.173 -22.169 1.00 50.55 252 ALA B N 1
ATOM 3620 C CA . ALA B 1 252 ? -8.797 3.420 -21.924 1.00 53.89 252 ALA B CA 1
ATOM 3621 C C . ALA B 1 252 ? -8.841 2.201 -22.833 1.00 61.62 252 ALA B C 1
ATOM 3622 O O . ALA B 1 252 ? -8.417 2.252 -23.991 1.00 61.12 252 ALA B O 1
ATOM 3624 N N . THR B 1 253 ? -9.345 1.098 -22.294 1.00 65.92 253 THR B N 1
ATOM 3625 C CA . THR B 1 253 ? -9.641 -0.052 -23.125 1.00 66.42 253 THR B CA 1
ATOM 3626 C C . THR B 1 253 ? -10.749 0.295 -24.117 1.00 69.09 253 THR B C 1
ATOM 3627 O O . THR B 1 253 ? -11.529 1.234 -23.916 1.00 66.00 253 THR B O 1
ATOM 3631 N N . GLU B 1 254 ? -10.827 -0.502 -25.188 1.00 69.39 254 GLU B N 1
ATOM 3632 C CA . GLU B 1 254 ? -11.828 -0.274 -26.231 1.00 69.29 254 GLU B CA 1
ATOM 3633 C C . GLU B 1 254 ? -13.248 -0.259 -25.677 1.00 68.64 254 GLU B C 1
ATOM 3634 O O . GLU B 1 254 ? -14.063 0.587 -26.066 1.00 68.09 254 GLU B O 1
ATOM 3640 N N . ALA B 1 255 ? -13.571 -1.202 -24.795 1.00 65.62 255 ALA B N 1
ATOM 3641 C CA . ALA B 1 255 ? -14.929 -1.279 -24.267 1.00 71.07 255 ALA B CA 1
ATOM 3642 C C . ALA B 1 255 ? -15.305 -0.027 -23.490 1.00 73.59 255 ALA B C 1
ATOM 3643 O O . ALA B 1 255 ? -16.384 0.540 -23.703 1.00 73.68 255 ALA B O 1
ATOM 3645 N N . LYS B 1 256 ? -14.439 0.401 -22.575 1.00 72.54 256 LYS B N 1
ATOM 3646 C CA . LYS B 1 256 ? -14.747 1.446 -21.596 1.00 71.58 256 LYS B CA 1
ATOM 3647 C C . LYS B 1 256 ? -14.374 2.858 -22.114 1.00 69.13 256 LYS B C 1
ATOM 3648 O O . LYS B 1 256 ? -14.568 3.850 -21.388 1.00 66.77 256 LYS B O 1
ATOM 3654 N N . ALA B 1 257 ? -13.937 3.002 -23.389 1.00 66.37 257 ALA B N 1
ATOM 3655 C CA . ALA B 1 257 ? -13.476 4.308 -23.894 1.00 64.64 257 ALA B CA 1
ATOM 3656 C C . ALA B 1 257 ? -14.611 5.318 -23.988 1.00 64.46 257 ALA B C 1
ATOM 3657 O O . ALA B 1 257 ? -14.390 6.511 -23.765 1.00 58.76 257 ALA B O 1
ATOM 3659 N N . GLU B 1 258 ? -15.819 4.869 -24.346 1.00 64.11 258 GLU B N 1
ATOM 3660 C CA . GLU B 1 258 ? -16.938 5.799 -24.460 1.00 63.99 258 GLU B CA 1
ATOM 3661 C C . GLU B 1 258 ? -17.253 6.439 -23.115 1.00 61.56 258 GLU B C 1
ATOM 3662 O O . GLU B 1 258 ? -17.466 7.656 -23.033 1.00 62.01 258 GLU B O 1
ATOM 3668 N N . LEU B 1 259 ? -17.277 5.638 -22.049 1.00 59.78 259 LEU B N 1
ATOM 3669 C CA . LEU B 1 259 ? -17.537 6.183 -20.721 1.00 62.29 259 LEU B CA 1
ATOM 3670 C C . LEU B 1 259 ? -16.407 7.099 -20.272 1.00 59.80 259 LEU B C 1
ATOM 3671 O O . LEU B 1 259 ? -16.660 8.177 -19.718 1.00 55.20 259 LEU B O 1
ATOM 3676 N N . VAL B 1 260 ? -15.158 6.683 -20.501 1.00 54.23 260 VAL B N 1
ATOM 3677 C CA . VAL B 1 260 ? -14.013 7.480 -20.077 1.00 54.21 260 VAL B CA 1
ATOM 3678 C C . VAL B 1 260 ? -14.016 8.833 -20.778 1.00 54.05 260 VAL B C 1
ATOM 3679 O O . VAL B 1 260 ? -13.822 9.879 -20.144 1.00 50.29 260 VAL B O 1
ATOM 3683 N N . TYR B 1 261 ? -14.232 8.837 -22.098 1.00 53.27 261 TYR B N 1
ATOM 3684 C CA . TYR B 1 261 ? -14.279 10.105 -22.819 1.00 51.36 261 TYR B CA 1
ATOM 3685 C C . TYR B 1 261 ? -15.418 10.986 -22.318 1.00 52.41 261 TYR B C 1
ATOM 3686 O O . TYR B 1 261 ? -15.290 12.215 -22.300 1.00 46.55 261 TYR B O 1
ATOM 3695 N N . ASN B 1 262 ? -16.537 10.385 -21.908 1.00 51.41 262 ASN B N 1
ATOM 3696 C CA . ASN B 1 262 ? -17.645 11.194 -21.409 1.00 53.50 262 ASN B CA 1
ATOM 3697 C C . ASN B 1 262 ? -17.266 11.877 -20.101 1.00 47.50 262 ASN B C 1
ATOM 3698 O O . ASN B 1 262 ? -17.564 13.061 -19.902 1.00 48.35 262 ASN B O 1
ATOM 3703 N N . ASN B 1 263 ? -16.594 11.148 -19.209 1.00 46.80 263 ASN B N 1
ATOM 3704 C CA . ASN B 1 263 ? -16.152 11.729 -17.948 1.00 48.87 263 ASN B CA 1
ATOM 3705 C C . ASN B 1 263 ? -15.074 12.782 -18.152 1.00 48.16 263 ASN B C 1
ATOM 3706 O O . ASN B 1 263 ? -14.999 13.744 -17.381 1.00 45.32 263 ASN B O 1
ATOM 3711 N N . MET B 1 264 ? -14.222 12.606 -19.164 1.00 44.45 264 MET B N 1
ATOM 3712 C CA . MET B 1 264 ? -13.247 13.634 -19.495 1.00 45.19 264 MET B CA 1
ATOM 3713 C C . MET B 1 264 ? -13.939 14.889 -19.998 1.00 42.78 264 MET B C 1
ATOM 3714 O O . MET B 1 264 ? -13.603 16.001 -19.577 1.00 42.38 264 MET B O 1
ATOM 3719 N N . ALA B 1 265 ? -14.929 14.731 -20.880 1.00 43.17 265 ALA B N 1
ATOM 3720 C CA . ALA B 1 265 ? -15.647 15.898 -21.375 1.00 42.83 265 ALA B CA 1
ATOM 3721 C C . ALA B 1 265 ? -16.374 16.609 -20.245 1.00 42.84 265 ALA B C 1
ATOM 3722 O O . ALA B 1 265 ? -16.470 17.843 -20.246 1.00 42.48 265 ALA B O 1
ATOM 3724 N N . ALA B 1 266 ? -16.879 15.850 -19.273 1.00 40.97 266 ALA B N 1
ATOM 3725 C CA . ALA B 1 266 ? -17.572 16.454 -18.138 1.00 44.64 266 ALA B CA 1
ATOM 3726 C C . ALA B 1 266 ? -16.627 17.179 -17.186 1.00 45.54 266 ALA B C 1
ATOM 3727 O O . ALA B 1 266 ? -17.103 17.851 -16.264 1.00 49.51 266 ALA B O 1
ATOM 3729 N N . SER B 1 267 ? -15.314 17.065 -17.380 1.00 40.81 267 SER B N 1
ATOM 3730 C CA . SER B 1 267 ? -14.340 17.689 -16.496 1.00 39.10 267 SER B CA 1
ATOM 3731 C C . SER B 1 267 ? -13.767 18.998 -17.022 1.00 40.06 267 SER B C 1
ATOM 3732 O O . SER B 1 267 ? -13.026 19.653 -16.278 1.00 37.46 267 SER B O 1
ATOM 3735 N N . VAL B 1 268 ? -14.064 19.392 -18.272 1.00 37.21 268 VAL B N 1
ATOM 3736 C CA . VAL B 1 268 ? -13.363 20.484 -18.959 1.00 37.35 268 VAL B CA 1
ATOM 3737 C C . VAL B 1 268 ? -14.352 21.274 -19.814 1.00 39.01 268 VAL B C 1
ATOM 3738 O O . VAL B 1 268 ? -15.532 20.939 -19.913 1.00 40.35 268 VAL B O 1
ATOM 3742 N N . ALA B 1 269 ? -13.847 22.332 -20.459 1.00 34.98 269 ALA B N 1
ATOM 3743 C CA . ALA B 1 269 ? -14.671 23.190 -21.311 1.00 38.95 269 ALA B CA 1
ATOM 3744 C C . ALA B 1 269 ? -14.994 22.541 -22.658 1.00 42.75 269 ALA B C 1
ATOM 3745 O O . ALA B 1 269 ? -16.099 22.726 -23.185 1.00 44.45 269 ALA B O 1
ATOM 3747 N N . GLY B 1 270 ? -14.042 21.814 -23.247 1.00 40.27 270 GLY B N 1
ATOM 3748 C CA . GLY B 1 270 ? -14.247 21.253 -24.576 1.00 38.65 270 GLY B CA 1
ATOM 3749 C C . GLY B 1 270 ? -13.383 20.035 -24.816 1.00 40.99 270 GLY B C 1
ATOM 3750 O O . GLY B 1 270 ? -12.356 19.841 -24.169 1.00 37.77 270 GLY B O 1
ATOM 3751 N N . MET B 1 271 ? -13.817 19.209 -25.772 1.00 40.61 271 MET B N 1
ATOM 3752 C CA . MET B 1 271 ? -13.173 17.949 -26.127 1.00 40.25 271 MET B CA 1
ATOM 3753 C C . MET B 1 271 ? -13.283 17.694 -27.617 1.00 45.11 271 MET B C 1
ATOM 3754 O O . MET B 1 271 ? -14.379 17.782 -28.172 1.00 45.43 271 MET B O 1
ATOM 3759 N N . THR B 1 272 ? -12.188 17.255 -28.227 1.00 40.64 272 THR B N 1
ATOM 3760 C CA . THR B 1 272 ? -12.203 16.716 -29.585 1.00 41.90 272 THR B CA 1
ATOM 3761 C C . THR B 1 272 ? -11.654 15.297 -29.511 1.00 43.43 272 THR B C 1
ATOM 3762 O O . THR B 1 272 ? -10.595 15.082 -28.920 1.00 40.40 272 THR B O 1
ATOM 3766 N N . VAL B 1 273 ? -12.367 14.323 -30.088 1.00 43.16 273 VAL B N 1
ATOM 3767 C CA . VAL B 1 273 ? -11.921 12.928 -30.075 1.00 42.07 273 VAL B CA 1
ATOM 3768 C C . VAL B 1 273 ? -11.373 12.568 -31.451 1.00 45.08 273 VAL B C 1
ATOM 3769 O O . VAL B 1 273 ? -12.004 12.871 -32.471 1.00 45.23 273 VAL B O 1
ATOM 3773 N N . LEU B 1 274 ? -10.205 11.916 -31.474 1.00 44.11 274 LEU B N 1
ATOM 3774 C CA . LEU B 1 274 ? -9.557 11.429 -32.690 1.00 46.20 274 LEU B CA 1
ATOM 3775 C C . LEU B 1 274 ? -9.632 9.908 -32.743 1.00 48.24 274 LEU B C 1
ATOM 3776 O O . LEU B 1 274 ? -9.326 9.227 -31.757 1.00 49.19 274 LEU B O 1
ATOM 3781 N N . MET B 1 275 ? -10.014 9.381 -33.904 1.00 51.55 275 MET B N 1
ATOM 3782 C CA . MET B 1 275 ? -10.003 7.946 -34.162 1.00 53.63 275 MET B CA 1
ATOM 3783 C C . MET B 1 275 ? -9.415 7.742 -35.549 1.00 54.97 275 MET B C 1
ATOM 3784 O O . MET B 1 275 ? -9.985 8.225 -36.530 1.00 51.56 275 MET B O 1
ATOM 3789 N N . ASP B 1 276 ? -8.260 7.077 -35.623 1.00 55.18 276 ASP B N 1
ATOM 3790 C CA . ASP B 1 276 ? -7.609 6.759 -36.898 1.00 56.56 276 ASP B CA 1
ATOM 3791 C C . ASP B 1 276 ? -7.340 8.014 -37.727 1.00 60.05 276 ASP B C 1
ATOM 3792 O O . ASP B 1 276 ? -7.585 8.057 -38.935 1.00 57.91 276 ASP B O 1
ATOM 3797 N N . GLY B 1 277 ? -6.820 9.045 -37.065 1.00 51.99 277 GLY B N 1
ATOM 3798 C CA . GLY B 1 277 ? -6.475 10.269 -37.758 1.00 53.09 277 GLY B CA 1
ATOM 3799 C C . GLY B 1 277 ? -7.631 11.152 -38.170 1.00 54.11 277 GLY B C 1
ATOM 3800 O O . GLY B 1 277 ? -7.402 12.157 -38.849 1.00 60.80 277 GLY B O 1
ATOM 3801 N N . ALA B 1 278 ? -8.863 10.830 -37.780 1.00 51.90 278 ALA B N 1
ATOM 3802 C CA . ALA B 1 278 ? -10.014 11.656 -38.119 1.00 52.35 278 ALA B CA 1
ATOM 3803 C C . ALA B 1 278 ? -10.790 12.025 -36.860 1.00 51.81 278 ALA B C 1
ATOM 3804 O O . ALA B 1 278 ? -10.871 11.247 -35.904 1.00 51.07 278 ALA B O 1
ATOM 3806 N N . VAL B 1 279 ? -11.384 13.216 -36.881 1.00 50.93 279 VAL B N 1
ATOM 3807 C CA . VAL B 1 279 ? -12.230 13.653 -35.776 1.00 51.37 279 VAL B CA 1
ATOM 3808 C C . VAL B 1 279 ? -13.516 12.837 -35.790 1.00 54.35 279 VAL B C 1
ATOM 3809 O O . VAL B 1 279 ? -14.219 12.783 -36.804 1.00 57.45 279 VAL B O 1
ATOM 3813 N N . SER B 1 280 ? -13.827 12.191 -34.667 1.00 50.62 280 SER B N 1
ATOM 3814 C CA . SER B 1 280 ? -15.051 11.407 -34.549 1.00 54.08 280 SER B CA 1
ATOM 3815 C C . SER B 1 280 ? -16.120 12.074 -33.696 1.00 58.02 280 SER B C 1
ATOM 3816 O O . SER B 1 280 ? -17.312 11.877 -33.957 1.00 52.59 280 SER B O 1
ATOM 3819 N N . LYS B 1 281 ? -15.736 12.854 -32.684 1.00 52.56 281 LYS B N 1
ATOM 3820 C CA . LYS B 1 281 ? -16.700 13.579 -31.865 1.00 50.34 281 LYS B CA 1
ATOM 3821 C C . LYS B 1 281 ? -16.058 14.878 -31.405 1.00 51.83 281 LYS B C 1
ATOM 3822 O O . LYS B 1 281 ? -14.842 14.945 -31.214 1.00 45.64 281 LYS B O 1
ATOM 3828 N N . GLN B 1 282 ? -16.884 15.909 -31.228 1.00 54.41 282 GLN B N 1
ATOM 3829 C CA . GLN B 1 282 ? -16.423 17.154 -30.630 1.00 53.24 282 GLN B CA 1
ATOM 3830 C C . GLN B 1 282 ? -17.559 17.745 -29.811 1.00 56.89 282 GLN B C 1
ATOM 3831 O O . GLN B 1 282 ? -18.699 17.813 -30.283 1.00 53.28 282 GLN B O 1
ATOM 3837 N N . THR B 1 283 ? -17.250 18.171 -28.587 1.00 53.39 283 THR B N 1
ATOM 3838 C CA . THR B 1 283 ? -18.249 18.785 -27.726 1.00 50.49 283 THR B CA 1
ATOM 3839 C C . THR B 1 283 ? -17.601 19.951 -26.993 1.00 52.70 283 THR B C 1
ATOM 3840 O O . THR B 1 283 ? -16.465 19.833 -26.511 1.00 47.71 283 THR B O 1
ATOM 3844 N N . VAL B 1 284 ? -18.302 21.085 -26.961 1.00 50.41 284 VAL B N 1
ATOM 3845 C CA . VAL B 1 284 ? -17.783 22.336 -26.412 1.00 49.02 284 VAL B CA 1
ATOM 3846 C C . VAL B 1 284 ? -18.876 23.002 -25.586 1.00 53.03 284 VAL B C 1
ATOM 3847 O O . VAL B 1 284 ? -19.993 23.204 -26.074 1.00 50.74 284 VAL B O 1
ATOM 3851 N N . ARG B 1 285 ? -18.557 23.346 -24.339 1.00 50.17 285 ARG B N 1
ATOM 3852 C CA . ARG B 1 285 ? -19.440 24.188 -23.541 1.00 52.78 285 ARG B CA 1
ATOM 3853 C C . ARG B 1 285 ? -19.268 25.624 -24.012 1.00 50.39 285 ARG B C 1
ATOM 3854 O O . ARG B 1 285 ? -18.142 26.121 -24.094 1.00 48.04 285 ARG B O 1
ATOM 3862 N N . THR B 1 286 ? -20.369 26.294 -24.321 1.00 52.27 286 THR B N 1
ATOM 3863 C CA . THR B 1 286 ? -20.296 27.666 -24.797 1.00 55.45 286 THR B CA 1
ATOM 3864 C C . THR B 1 286 ? -20.961 28.601 -23.798 1.00 57.45 286 THR B C 1
ATOM 3865 O O . THR B 1 286 ? -21.800 28.191 -22.992 1.00 58.75 286 THR B O 1
ATOM 3869 N N . LEU B 1 287 ? -20.567 29.875 -23.879 1.00 57.14 287 LEU B N 1
ATOM 3870 C CA . LEU B 1 287 ? -21.135 30.908 -23.017 1.00 62.85 287 LEU B CA 1
ATOM 3871 C C . LEU B 1 287 ? -22.657 30.908 -23.060 1.00 71.38 287 LEU B C 1
ATOM 3872 O O . LEU B 1 287 ? -23.315 31.189 -22.050 1.00 74.64 287 LEU B O 1
ATOM 3877 N N . SER B 1 288 ? -23.236 30.575 -24.213 1.00 71.35 288 SER B N 1
ATOM 3878 C CA . SER B 1 288 ? -24.682 30.419 -24.291 1.00 75.74 288 SER B CA 1
ATOM 3879 C C . SER B 1 288 ? -25.060 29.033 -24.825 1.00 75.30 288 SER B C 1
ATOM 3880 O O . SER B 1 288 ? -25.694 28.926 -25.881 1.00 78.33 288 SER B O 1
ATOM 3883 N N . GLY B 1 289 ? -24.668 27.972 -24.121 1.00 71.40 289 GLY B N 1
ATOM 3884 C CA . GLY B 1 289 ? -25.148 26.628 -24.444 1.00 74.01 289 GLY B CA 1
ATOM 3885 C C . GLY B 1 289 ? -24.089 25.555 -24.188 1.00 75.38 289 GLY B C 1
ATOM 3886 O O . GLY B 1 289 ? -23.282 25.664 -23.262 1.00 76.49 289 GLY B O 1
ATOM 3887 N N . ARG B 1 290 ? -24.165 24.503 -25.008 1.00 74.41 290 ARG B N 1
ATOM 3888 C CA . ARG B 1 290 ? -23.214 23.391 -25.001 1.00 71.85 290 ARG B CA 1
ATOM 3889 C C . ARG B 1 290 ? -23.311 22.734 -26.370 1.00 74.95 290 ARG B C 1
ATOM 3890 O O . ARG B 1 290 ? -24.372 22.203 -26.719 1.00 76.91 290 ARG B O 1
ATOM 3898 N N . THR B 1 291 ? -22.228 22.756 -27.143 1.00 72.57 291 THR B N 1
ATOM 3899 C CA . THR B 1 291 ? -22.230 22.118 -28.464 1.00 72.11 291 THR B CA 1
ATOM 3900 C C . THR B 1 291 ? -21.284 20.915 -28.513 1.00 65.85 291 THR B C 1
ATOM 3901 O O . THR B 1 291 ? -21.405 19.974 -27.720 1.00 67.75 291 THR B O 1
#

InterPro domains:
  IPR020973 Packaging enzyme P4 [PF11602] (10-343)
  IPR027417 P-loop containing nucleoside triphosphate hydrolase [G3DSA:3.40.50.300] (28-294)
  IPR027417 P-loop containing nucleoside triphosphate hydrolase [SSF52540] (121-251)

Sequence (528 aa):
TVALVVEATTEAEAKKSLREGGLVPAAHEIMIPVGNMILAVDTQVLDKCALALAASDDPGRWFAENESLIHSTVFAPVAKGLHRVYPLLSVRPEVPAGYEASWPTQDHMPGLHLVVGGTGAG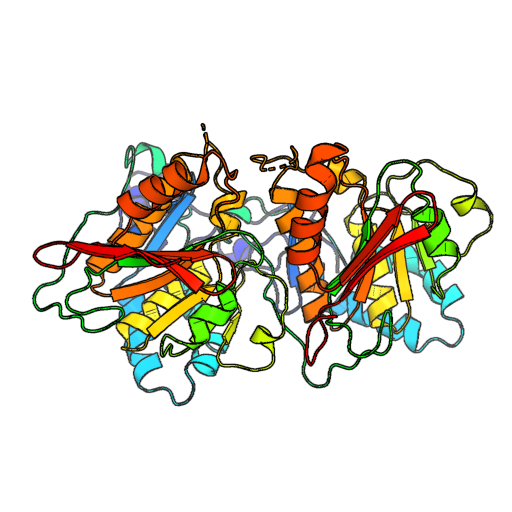KSSYLASQDLTLVIRWGEPAERFDVEGATHAVSDLNEALAVAFVMARAGYRPAIDSFRNLVFGIESGISTALYSAMTAINNVCSRLGIVVMVVVNPMATEAKAELVYNNMAASVAGMTVLMDGAVSKQTVRTLSGRTWGVGKETVALVVEATTEAEAKKSLREGGLVPAAHEIMIPVGNNMILAVDTQVLDKCALALAASDDPGRWFAENESLIHSTVFAPVAKGLHRVYPLLSVRPEVPAGYEASWPTQDHMPGLHLVVGGTGAGKSSYLASQDLTLVIRWGEPAERFDVEGATHAVSDLNEALAVAFVMARAGYRPAIDSFRNLVFGIESAAGGGISTALYSAMTAINNVCSRLGIVVMVVVNPMATEAKAELVYNNMAASVAGMTVLMDGAVSKQTVRTLSGRT

Nearest PDB structures (foldseek):
  7esq-assembly1_A  TM=1.004E+00  e=5.092E-60  Pseudomonas phage phiYY
  7eso-assembly2_H  TM=9.890E-01  e=1.348E-54  Pseudomonas phage phiYY
  7esp-assembly1_C  TM=9.950E-01  e=1.879E-53  Pseudomonas phage phiYY
  7esv-assembly1_A-2  TM=9.889E-01  e=5.926E-52  Pseudomonas phage phiYY
  7esp-assembly1_D  TM=9.823E-01  e=9.549E-50  Pseudomonas phage phiYY

B-factor: mean 45.78, std 11.63, range [29.13, 102.12]

Radius of gyration: 23.37 Å; Cα contacts (8 Å, |Δi|>4): 1211; chains: 2; bounding box: 58×48×68 Å

Solvent-accessible surface area: 22251 Å² total; per-residue (Å²): 136,27,14,25,45,73,52,19,118,72,140,76,65,20,155,91,17,0,37,101,2,0,30,72,40,46,100,89,14,18,18,0,15,0,30,126,33,16,1,0,0,16,27,117,27,0,47,106,0,7,136,39,0,57,96,29,137,74,23,28,152,29,2,62,114,33,98,100,48,7,58,22,0,0,8,7,5,1,6,122,20,6,95,179,56,51,105,181,51,58,7,137,106,70,62,48,113,75,34,159,18,92,34,26,40,144,58,0,50,2,0,1,4,0,0,0,0,34,56,66,9,21,18,27,58,40,5,95,81,33,113,34,43,10,23,0,1,0,2,26,0,0,13,83,42,22,79,108,60,65,37,31,20,4,20,1,0,3,28,0,2,0,2,0,1,0,0,14,98,26,64,66,79,0,0,0,3,2,0,15,13,0,14,7,41,10,108,110,82,40,20,100,20,2,28,69,1,0,43,1,0,14,15,0,0,5,59,9,21,12,12,2,1,0,3,0,21,2,30,33,76,164,90,103,23,138,99,0,31,75,53,0,4,84,12,10,5,1,0,1,5,2,105,137,52,49,53,14,60,49,2,0,75,19,78,113,41,91,64,171,26,139,31,208,179,119,35,23,150,126,119,49,10,95,61,50,77,73,0,123,105,17,0,25,96,2,0,5,57,37,29,116,54,10,18,19,0,19,0,36,130,88,15,10,0,0,4,29,119,22,0,51,111,0,5,122,30,3,56,77,37,158,70,42,51,147,49,25,66,109,35,64,91,53,0,36,46,0,4,12,54,17,13,8,147,18,5,92,56,16,22,0,30,16,6,2,66,2,53,24,51,110,78,31,157,15,83,40,29,37,118,55,0,0,0,0,1,3,0,0,0,0,32,118,76,10,24,18,25,50,36,2,76,88,62,114,34,51,21,18,0,10,14,32,53,83,96,64,162,32,50,116,166,51,71,43,20,79,18,95,65,15,32,38,0,1,0,0,0,1,0,12,12,98,14,63,68,76,0,0,1,2,2,0,97,74,6,24,104,54,9,143,24,45,69,42,18,62,12,24,6,15,4,4,24,2,0,1,1,1,0,0,0,0,0,60,10,22,11,10,2,2,0,3,0,29,2,110,28,71,166,81,87,15,131,103,1,20,60,24,0,19,31,0,1,1,2,0,1,3,3,107,142,55,59,74,65,89,90,31,1,16,13,44,109,26,126,105

Organism: NCBI:txid1852644

Foldseek 3Di:
DADDADADDDPVRQCDDLSSRHQHHDPQWFWADAFPFIKIFRVVLLVVLLVVCLPDPDLQVSCVVPVVSLCVGMHGGNHDCNCVVQPPDAGDAAADPPFFDPPPHGQFQFFEAEEEEADPLASVVVVVVRQFPEEEEEPDDDDPDNPPGRYHYDYDDSNQLSSCSSQFLNPGAYEYHACACSLVVRDPVGPCSSLRSRLRRRRVRNVSSGYYYHYDYNPDDPVCPVVVQVSNCVRIQKYFYGGNNDTAKIKGHGPVGIDIDGDD/DAADDADADDDPVRQCDDLRSRHQHHDPQWFWADAAPFIKIFRVVLLVVLLVCLLVDPCNVVVCVVCLVSLLVRMGGGDHDCNCVVQPPDFGDAAADPPFFDPPPHGQFQFFEAEEEEAPPLCSVVVVVPDPFQEEEEEDDPDDPCPPDDRYHYDYDPSSQLSVQSSQFLNPGAYEYEACVCSLVPHADDDDLHGRCSSLRSRLRRRRVRNVSSGYYYHYDYNPGDPVCVVVVVVSNCVSHQWYWYGGNNDTDDIWGQGPPGID

Secondary structure (DSSP, 8-state):
---SS----SHHHHTS-TTTT-SS--TTEEEEEETTEEEEEEHHHHHHHHHHHHT-S-HHHHHHT-HHHHHHHEE----TTHHHHSTT--------TT----SSSTTBPSEEEEEE-STTSSHHHHGGGS--SEEEE-SS---GGGTSSSEEE-SSHHHHHHHHHHHHHTT--EEEE--HHHHHH------HHHHHHHHHHHHHHHHHT-EEEEEE-----TTTHHHHHHHHHTTSSEEEEEETTEEEEEEEEBSSSEEEEE--/-PPPSS----SHHHHTS-TTTT-SS--TTEEEEEETTEEEEEEHHHHHHHHHHHHH-SSHHHHHHHTHHHHHTTEE----TTHHHHSTT--------TT----SSSTTBPSEEEEEE--TTSSHHHHHTTS--SEEEE-SS---THHHHSSEEE-SSHHHHHHHHHHHHHTT--EEEE--HHHHHH----B----BTHHHHHHHHHHHHHHHHT-EEEEEE-----TTTHHHHHHHHHTTSSEEEEEETTEEEEEEEEETTEE-